Protein AF-A0A177JCV8-F1 (afdb_monomer_lite)

Radius of gyration: 38.26 Å; chains: 1; bounding box: 78×113×96 Å

Sequence (510 aa):
MDEVTRWENFTRLVKEGRTPEDISNTFGLTALQVKRTLALGNLMPRIRTLYKGGHIDVTTVRHLTLASKAQQRDWLKLLDDEDAYAPVGHRLKEWLFGGASIPTSVALFPLDAYTGGIVSDLFGEDSYFASSEQFWQAQRATVEMKADAYRDEGWQDVVILEPGEYFHTWEHERLPKKKGGRVYIAIDSRGGVTFHEGYVTTKEARKVEKGGAIERKARPELSAPLANYVTLHRYAAVSARLAEAPAIALRLMVAHAIAGSDLWDVEIQTRRGKSDAISESIENSLGEASIDIYRREALSLLDLGEDDASVSGGKYSSFSRDLGRLFLKLLTLDDKGVMTILSVVMAETLQAGTPMIELLGQYLEVDMTLWWEPDMALVDLLGDKEVVNAILAEVAGEDVAQANAKATGKVQRSIIEDCIEGKRGREKRVGWAPRWMTFPPSSYTGRGGVATVEQWDAAQALLEPEPEAEREEDAPQTDASLLEPVGQDDPDPAADESEGEEEEPGQLAA

Structure (mmCIF, N/CA/C/O backbone):
data_AF-A0A177JCV8-F1
#
_entry.id   AF-A0A177JCV8-F1
#
loop_
_atom_site.group_PDB
_atom_site.id
_atom_site.type_symbol
_atom_site.label_atom_id
_atom_site.label_alt_id
_atom_site.label_comp_id
_atom_site.label_asym_id
_atom_site.label_entity_id
_atom_site.label_seq_id
_atom_site.pdbx_PDB_ins_code
_atom_site.Cartn_x
_atom_site.Cartn_y
_atom_site.Cartn_z
_atom_site.occupancy
_atom_site.B_iso_or_equiv
_atom_site.auth_seq_id
_atom_site.auth_comp_id
_atom_site.auth_asym_id
_atom_site.auth_atom_id
_atom_site.pdbx_PDB_model_num
ATOM 1 N N . MET A 1 1 ? 37.839 41.995 19.660 1.00 57.81 1 MET A N 1
ATOM 2 C CA . MET A 1 1 ? 37.932 40.545 19.933 1.00 57.81 1 MET A CA 1
ATOM 3 C C . MET A 1 1 ? 36.860 39.870 19.099 1.00 57.81 1 MET A C 1
ATOM 5 O O . MET A 1 1 ? 35.726 40.329 19.172 1.00 57.81 1 MET A O 1
ATOM 9 N N . ASP A 1 2 ? 37.222 38.886 18.272 1.00 81.62 2 ASP A N 1
ATOM 10 C CA . ASP A 1 2 ? 36.241 38.142 17.469 1.00 81.62 2 ASP A CA 1
ATOM 11 C C . ASP A 1 2 ? 35.284 37.321 18.365 1.00 81.62 2 ASP A C 1
ATOM 13 O O . ASP A 1 2 ? 35.568 37.088 19.545 1.00 81.62 2 ASP A O 1
ATOM 17 N N . GLU A 1 3 ? 34.117 36.951 17.831 1.00 85.75 3 GLU A N 1
ATOM 18 C CA . GLU A 1 3 ? 33.029 36.325 18.597 1.00 85.75 3 GLU A CA 1
ATOM 19 C C . GLU A 1 3 ? 33.452 34.980 19.218 1.00 85.75 3 GLU A C 1
ATOM 21 O O . GLU A 1 3 ? 33.252 34.753 20.411 1.00 85.75 3 GLU A O 1
ATOM 26 N N . VAL A 1 4 ? 34.135 34.131 18.447 1.00 87.56 4 VAL A N 1
ATOM 27 C CA . VAL A 1 4 ? 34.607 32.808 18.888 1.00 87.56 4 VAL A CA 1
ATOM 28 C C . VAL A 1 4 ? 35.663 32.921 19.988 1.00 87.56 4 VAL A C 1
ATOM 30 O O . VAL A 1 4 ? 35.620 32.195 20.980 1.00 87.56 4 VAL A O 1
ATOM 33 N N . THR A 1 5 ? 36.565 33.895 19.880 1.00 89.06 5 THR A N 1
ATOM 34 C CA . THR A 1 5 ? 37.589 34.176 20.891 1.00 89.06 5 THR A CA 1
ATOM 35 C C . THR A 1 5 ? 36.948 34.596 22.214 1.00 89.06 5 THR A C 1
ATOM 37 O O . THR A 1 5 ? 37.459 34.260 23.283 1.00 89.06 5 THR A O 1
ATOM 40 N N . ARG A 1 6 ? 35.804 35.295 22.191 1.00 88.38 6 ARG A N 1
ATOM 41 C CA . ARG A 1 6 ? 35.050 35.605 23.417 1.00 88.38 6 ARG A CA 1
ATOM 42 C C . ARG A 1 6 ? 34.517 34.330 24.082 1.00 88.38 6 ARG A C 1
ATOM 44 O O . ARG A 1 6 ? 34.655 34.191 25.296 1.00 88.38 6 ARG A O 1
ATOM 51 N N . TRP A 1 7 ? 33.967 33.394 23.306 1.00 92.44 7 TRP A N 1
ATOM 52 C CA . TRP A 1 7 ? 33.449 32.116 23.818 1.00 92.44 7 TRP A CA 1
ATOM 53 C C . TRP A 1 7 ? 34.547 31.271 24.479 1.00 92.44 7 TRP A C 1
ATOM 55 O O . TRP A 1 7 ? 34.369 30.725 25.573 1.00 92.44 7 TRP A O 1
ATOM 65 N N . GLU A 1 8 ? 35.713 31.205 23.837 1.00 90.38 8 GLU A N 1
ATOM 66 C CA . GLU A 1 8 ? 36.875 30.466 24.337 1.00 90.38 8 GLU A CA 1
ATOM 67 C C . GLU A 1 8 ? 37.442 31.090 25.611 1.00 90.38 8 GLU A C 1
ATOM 69 O O . GLU A 1 8 ? 37.756 30.375 26.563 1.00 90.38 8 GLU A O 1
ATOM 74 N N . ASN A 1 9 ? 37.491 32.423 25.680 1.00 91.38 9 ASN A N 1
ATOM 75 C CA . ASN A 1 9 ? 37.920 33.120 26.888 1.00 91.38 9 ASN A CA 1
ATOM 76 C C . ASN A 1 9 ? 36.982 32.882 28.071 1.00 91.38 9 ASN A C 1
ATOM 78 O O . ASN A 1 9 ? 37.466 32.663 29.177 1.00 91.38 9 ASN A O 1
ATOM 82 N N . PHE A 1 10 ? 35.666 32.870 27.861 1.00 91.88 10 PHE A N 1
ATOM 83 C CA . PHE A 1 10 ? 34.717 32.604 28.946 1.00 91.88 10 PHE A CA 1
ATOM 84 C C . PHE A 1 10 ? 34.866 31.173 29.466 1.00 91.88 10 PHE A C 1
ATOM 86 O O . PHE A 1 10 ? 34.919 30.952 30.672 1.00 91.88 10 PHE A O 1
ATOM 93 N N . THR A 1 11 ? 35.034 30.210 28.558 1.00 90.38 11 THR A N 1
ATOM 94 C CA . THR A 1 11 ? 35.283 28.807 28.921 1.00 90.38 11 THR A CA 1
ATOM 95 C C . THR A 1 11 ? 36.603 28.649 29.685 1.00 90.38 11 THR A C 1
ATOM 97 O O . THR A 1 11 ? 36.673 27.892 30.653 1.00 90.38 11 THR A O 1
ATOM 100 N N . ARG A 1 12 ? 37.654 29.381 29.287 1.00 92.00 12 ARG A N 1
ATOM 101 C CA . ARG A 1 12 ? 38.947 29.407 29.987 1.00 92.00 12 ARG A CA 1
ATOM 102 C C . ARG A 1 12 ? 38.825 29.995 31.394 1.00 92.00 12 ARG A C 1
ATOM 104 O O . ARG A 1 12 ? 39.317 29.379 32.329 1.00 92.00 12 ARG A O 1
ATOM 111 N N . LEU A 1 13 ? 38.130 31.122 31.556 1.00 91.06 13 LEU A N 1
ATOM 112 C CA . LEU A 1 13 ? 37.917 31.752 32.865 1.00 91.06 13 LEU A CA 1
ATOM 113 C C . LEU A 1 13 ? 37.187 30.821 33.844 1.00 91.06 13 LEU A C 1
ATOM 115 O O . LEU A 1 13 ? 37.563 30.755 35.011 1.00 91.06 13 LEU A O 1
ATOM 119 N N . VAL A 1 14 ? 36.199 30.055 33.367 1.00 91.06 14 VAL A N 1
ATOM 120 C CA . VAL A 1 14 ? 35.527 29.035 34.192 1.00 91.06 14 VAL A CA 1
ATOM 121 C C . VAL A 1 14 ? 36.486 27.906 34.583 1.00 91.06 14 VAL A C 1
ATOM 123 O O . VAL A 1 14 ? 36.502 27.494 35.740 1.00 91.06 14 VAL A O 1
ATOM 126 N N . LYS A 1 15 ? 37.339 27.434 33.663 1.00 89.56 15 LYS A N 1
ATOM 127 C CA . LYS A 1 15 ? 38.376 26.427 33.975 1.00 89.56 15 LYS A CA 1
ATOM 128 C C . LYS A 1 15 ? 39.418 26.929 34.978 1.00 89.56 15 LYS A C 1
ATOM 130 O O . LYS A 1 15 ? 39.948 26.135 35.745 1.00 89.56 15 LYS A O 1
ATOM 135 N N . GLU A 1 16 ? 39.693 28.230 34.981 1.00 91.19 16 GLU A N 1
ATOM 136 C CA . GLU A 1 16 ? 40.561 28.913 35.950 1.00 91.19 16 GLU A CA 1
ATOM 137 C C . GLU A 1 16 ? 39.863 29.171 37.305 1.00 91.19 16 GLU A C 1
ATOM 139 O O . GLU A 1 16 ? 40.457 29.769 38.199 1.00 91.19 16 GLU A O 1
ATOM 144 N N . GLY A 1 17 ? 38.617 28.710 37.480 1.00 88.69 17 GLY A N 1
ATOM 145 C CA . GLY A 1 17 ? 37.883 28.744 38.747 1.00 88.69 17 GLY A CA 1
ATOM 146 C C . GLY A 1 17 ? 36.951 29.943 38.934 1.00 88.69 17 GLY A C 1
ATOM 147 O O . GLY A 1 17 ? 36.423 30.123 40.029 1.00 88.69 17 GLY A O 1
ATOM 148 N N . ARG A 1 18 ? 36.728 30.776 37.906 1.00 90.62 18 ARG A N 1
ATOM 149 C CA . ARG A 1 18 ? 35.735 31.864 37.969 1.00 90.62 18 ARG A CA 1
ATOM 150 C C . ARG A 1 18 ? 34.318 31.317 37.856 1.00 90.62 18 ARG A C 1
ATOM 152 O O . ARG A 1 18 ? 34.045 30.454 37.022 1.00 90.62 18 ARG A O 1
ATOM 159 N N . THR A 1 19 ? 33.401 31.871 38.642 1.00 89.62 19 THR A N 1
ATOM 160 C CA . THR A 1 19 ? 31.980 31.531 38.528 1.00 89.62 19 THR A CA 1
ATOM 161 C C . THR A 1 19 ? 31.335 32.261 37.338 1.00 89.62 19 THR A C 1
ATOM 163 O O . THR A 1 19 ? 31.809 33.332 36.935 1.00 89.62 19 THR A O 1
ATOM 166 N N . PRO A 1 20 ? 30.260 31.722 36.731 1.00 87.69 20 PRO A N 1
ATOM 167 C CA . PRO A 1 20 ? 29.472 32.451 35.736 1.00 87.69 20 PRO A CA 1
ATOM 168 C C . PRO A 1 20 ? 28.996 33.823 36.235 1.00 87.69 20 PRO A C 1
ATOM 170 O O . PRO A 1 20 ? 28.954 34.771 35.453 1.00 87.69 20 PRO A O 1
ATOM 173 N N . GLU A 1 21 ? 28.699 33.948 37.528 1.00 87.94 21 GLU A N 1
ATOM 174 C CA . GLU A 1 21 ? 28.323 35.191 38.201 1.00 87.94 21 GLU A CA 1
ATOM 175 C C . GLU A 1 21 ? 29.477 36.206 38.203 1.00 87.94 21 GLU A C 1
ATOM 177 O O . GLU A 1 21 ? 29.276 37.369 37.844 1.00 87.94 21 GLU A O 1
ATOM 182 N N . ASP A 1 22 ? 30.704 35.770 38.510 1.00 88.56 22 ASP A N 1
ATOM 183 C CA . ASP A 1 22 ? 31.902 36.621 38.443 1.00 88.56 22 ASP A CA 1
ATOM 184 C C . ASP A 1 22 ? 32.137 37.142 37.022 1.00 88.56 22 ASP A C 1
ATOM 186 O O . ASP A 1 22 ? 32.467 38.314 36.824 1.00 88.56 22 ASP A O 1
ATOM 190 N N . ILE A 1 23 ? 31.943 36.283 36.017 1.00 90.00 23 ILE A N 1
ATOM 191 C CA . ILE A 1 23 ? 32.059 36.646 34.598 1.00 90.00 23 ILE A CA 1
ATOM 192 C C . ILE A 1 23 ? 30.958 37.648 34.223 1.00 90.00 23 ILE A C 1
ATOM 194 O O . ILE A 1 23 ? 31.240 38.656 33.575 1.00 90.00 23 ILE A O 1
ATOM 198 N N . SER A 1 24 ? 29.721 37.425 34.671 1.00 90.81 24 SER A N 1
ATOM 199 C CA . SER A 1 24 ? 28.593 38.344 34.476 1.00 90.81 24 SER A CA 1
ATOM 200 C C . SER A 1 24 ? 28.930 39.751 34.982 1.00 90.81 24 SER A C 1
ATOM 202 O O . SER A 1 24 ? 28.816 40.721 34.231 1.00 90.81 24 SER A O 1
ATOM 204 N N . ASN A 1 25 ? 29.423 39.841 36.223 1.00 90.06 25 ASN A N 1
ATOM 205 C CA . ASN A 1 25 ? 29.775 41.094 36.891 1.00 90.06 25 ASN A CA 1
ATOM 206 C C . ASN A 1 25 ? 30.986 41.783 36.247 1.00 90.06 25 ASN A C 1
ATOM 208 O O . ASN A 1 25 ? 30.993 43.000 36.085 1.00 90.06 25 ASN A O 1
ATOM 212 N N . THR A 1 26 ? 31.994 41.008 35.838 1.00 89.50 26 THR A N 1
ATOM 213 C CA . THR A 1 26 ? 33.231 41.534 35.237 1.00 89.50 26 THR A CA 1
ATOM 214 C C . THR A 1 26 ? 32.994 42.117 33.842 1.00 89.50 26 THR A C 1
ATOM 216 O O . THR A 1 26 ? 33.599 43.125 33.484 1.00 89.50 26 THR A O 1
ATOM 219 N N . PHE A 1 27 ? 32.124 41.493 33.042 1.00 88.12 27 PHE A N 1
ATOM 220 C CA . PHE A 1 27 ? 31.880 41.884 31.648 1.00 88.12 27 PHE A CA 1
ATOM 221 C C . PHE A 1 27 ? 30.574 42.670 31.437 1.00 88.12 27 PHE A C 1
ATOM 223 O O . PHE A 1 27 ? 30.273 43.026 30.298 1.00 88.12 27 PHE A O 1
ATOM 230 N N . GLY A 1 28 ? 29.797 42.942 32.495 1.00 88.25 28 GLY A N 1
ATOM 231 C CA . GLY A 1 28 ? 28.521 43.665 32.405 1.00 88.25 28 GLY A CA 1
ATOM 232 C C . GLY A 1 28 ? 27.453 42.927 31.588 1.00 88.25 28 GLY A C 1
ATOM 233 O O . GLY A 1 28 ? 26.660 43.558 30.892 1.00 88.25 28 GLY A O 1
ATOM 234 N N . LEU A 1 29 ? 27.463 41.592 31.619 1.00 90.75 29 LEU A N 1
ATOM 235 C CA . LEU A 1 29 ? 26.532 40.737 30.876 1.00 90.75 29 LEU A CA 1
ATOM 236 C C . LEU A 1 29 ? 25.445 40.183 31.794 1.00 90.75 29 LEU A C 1
ATOM 238 O O . LEU A 1 29 ? 25.619 40.117 33.007 1.00 90.75 29 LEU A O 1
ATOM 242 N N . THR A 1 30 ? 24.337 39.733 31.211 1.00 90.38 30 THR A N 1
ATOM 243 C CA . THR A 1 30 ? 23.320 38.951 31.930 1.00 90.38 30 THR A CA 1
ATOM 244 C C . THR A 1 30 ? 23.761 37.495 32.103 1.00 90.38 30 THR A C 1
ATOM 246 O O . THR A 1 30 ? 24.471 36.946 31.255 1.00 90.38 30 THR A O 1
ATOM 249 N N . ALA A 1 31 ? 23.258 36.820 33.140 1.00 86.19 31 ALA A N 1
ATOM 250 C CA . ALA A 1 31 ? 23.526 35.399 33.374 1.00 86.19 31 ALA A CA 1
ATOM 251 C C . ALA A 1 31 ? 23.164 34.518 32.158 1.00 86.19 31 ALA A C 1
ATOM 253 O O . ALA A 1 31 ? 23.898 33.592 31.816 1.00 86.19 31 ALA A O 1
ATOM 254 N N . LEU A 1 32 ? 22.078 34.842 31.440 1.00 86.00 32 LEU A N 1
ATOM 255 C CA . LEU A 1 32 ? 21.678 34.134 30.219 1.00 86.00 32 LEU A CA 1
ATOM 256 C C . LEU A 1 32 ? 22.681 34.335 29.074 1.00 86.00 32 LEU A C 1
ATOM 258 O O . LEU A 1 32 ? 23.009 33.380 28.372 1.00 86.00 32 LEU A O 1
ATOM 262 N N . GLN A 1 33 ? 23.206 35.551 28.892 1.00 88.19 33 GLN A N 1
ATOM 263 C CA . GLN A 1 33 ? 24.250 35.816 27.897 1.00 88.19 33 GLN A CA 1
ATOM 264 C C . GLN A 1 33 ? 25.543 35.061 28.224 1.00 88.19 33 GLN A C 1
ATOM 266 O O . GLN A 1 33 ? 26.157 34.500 27.315 1.00 88.19 33 GLN A O 1
ATOM 271 N N . VAL A 1 34 ? 25.926 34.982 29.503 1.00 90.50 34 VAL A N 1
ATOM 272 C CA . VAL A 1 34 ? 27.073 34.173 29.946 1.00 90.50 34 VAL A CA 1
ATOM 273 C C . VAL A 1 34 ? 26.814 32.688 29.679 1.00 90.50 34 VAL A C 1
ATOM 275 O O . VAL A 1 34 ? 27.649 32.033 29.059 1.00 90.50 34 VAL A O 1
ATOM 278 N N . LYS A 1 35 ? 25.635 32.163 30.033 1.00 89.00 35 LYS A N 1
ATOM 279 C CA . LYS A 1 35 ? 25.258 30.754 29.822 1.00 89.00 35 LYS A CA 1
ATOM 280 C C . LYS A 1 35 ? 25.236 30.362 28.339 1.00 89.00 35 LYS A C 1
ATOM 282 O O . LYS A 1 35 ? 25.786 29.325 27.981 1.00 89.00 35 LYS A O 1
ATOM 287 N N . ARG A 1 36 ? 24.682 31.211 27.465 1.00 92.56 36 ARG A N 1
ATOM 288 C CA . ARG A 1 36 ? 24.712 31.033 25.997 1.00 92.56 36 ARG A CA 1
ATOM 289 C C . ARG A 1 36 ? 26.139 31.039 25.454 1.00 92.56 36 ARG A C 1
ATOM 291 O O . ARG A 1 36 ? 26.503 30.182 24.654 1.00 92.56 36 ARG A O 1
ATOM 298 N N . THR A 1 37 ? 26.958 31.976 25.927 1.00 91.38 37 THR A N 1
ATOM 299 C CA . THR A 1 37 ? 28.366 32.095 25.528 1.00 91.38 37 THR A CA 1
ATOM 300 C C . THR A 1 37 ? 29.180 30.871 25.957 1.00 91.38 37 THR A C 1
ATOM 302 O O . THR A 1 37 ? 29.990 30.368 25.182 1.00 91.38 37 THR A O 1
ATOM 305 N N . LEU A 1 38 ? 28.933 30.348 27.161 1.00 91.81 38 LEU A N 1
ATOM 306 C CA . LEU A 1 38 ? 29.553 29.117 27.653 1.00 91.81 38 LEU A CA 1
ATOM 307 C C . LEU A 1 38 ? 29.064 27.881 26.894 1.00 91.81 38 LEU A C 1
ATOM 309 O O . LEU A 1 38 ? 29.873 27.010 26.599 1.00 91.81 38 LEU A O 1
ATOM 313 N N . ALA A 1 39 ? 27.780 27.798 26.532 1.00 91.00 39 ALA A N 1
ATOM 314 C CA . ALA A 1 39 ? 27.254 26.694 25.725 1.00 91.00 39 ALA A CA 1
ATOM 315 C C . ALA A 1 39 ? 27.948 26.613 24.352 1.00 91.00 39 ALA A C 1
ATOM 317 O O . ALA A 1 39 ? 28.391 25.538 23.952 1.00 91.00 39 ALA A O 1
ATOM 318 N N . LEU A 1 40 ? 28.132 27.758 23.683 1.00 94.88 40 LEU A N 1
ATOM 319 C CA . LEU A 1 40 ? 28.877 27.857 22.420 1.00 94.88 40 LEU A CA 1
ATOM 320 C C . LEU A 1 40 ? 30.374 27.576 22.612 1.00 94.88 40 LEU A C 1
ATOM 322 O O . LEU A 1 40 ? 30.988 26.867 21.815 1.00 94.88 40 LEU A O 1
ATOM 326 N N . GLY A 1 41 ? 30.967 28.076 23.698 1.00 92.25 41 GLY A N 1
ATOM 327 C CA . GLY A 1 41 ? 32.363 27.812 24.054 1.00 92.25 41 GLY A CA 1
ATOM 328 C C . GLY A 1 41 ? 32.638 26.339 24.368 1.00 92.25 41 GLY A C 1
ATOM 329 O O . GLY A 1 41 ? 33.693 25.815 24.010 1.00 92.25 41 GLY A O 1
ATOM 330 N N . ASN A 1 42 ? 31.659 25.641 24.941 1.00 93.12 42 ASN A N 1
ATOM 331 C CA . ASN A 1 42 ? 31.736 24.223 25.265 1.00 93.12 42 ASN A CA 1
ATOM 332 C C . ASN A 1 42 ? 31.553 23.304 24.057 1.00 93.12 42 ASN A C 1
ATOM 334 O O . ASN A 1 42 ? 31.780 22.106 24.215 1.00 93.12 42 ASN A O 1
ATOM 338 N N . LEU A 1 43 ? 31.173 23.793 22.870 1.00 95.50 43 LEU A N 1
ATOM 339 C CA . LEU A 1 43 ? 31.126 22.982 21.644 1.00 95.50 43 LEU A CA 1
ATOM 340 C C . LEU A 1 43 ? 32.493 22.355 21.332 1.00 95.50 43 LEU A C 1
ATOM 342 O O . LEU A 1 43 ? 33.529 22.816 21.812 1.00 95.50 43 LEU A O 1
ATOM 346 N N . MET A 1 44 ? 32.521 21.275 20.548 1.00 94.75 44 MET A N 1
ATOM 347 C CA . MET A 1 44 ? 33.799 20.684 20.127 1.00 94.75 44 MET A CA 1
ATOM 348 C C . MET A 1 44 ? 34.654 21.724 19.373 1.00 94.75 44 MET A C 1
ATOM 350 O O . MET A 1 44 ? 34.096 22.495 18.590 1.00 94.75 44 MET A O 1
ATOM 354 N N . PRO A 1 45 ? 35.992 21.758 19.562 1.00 94.56 45 PRO A N 1
ATOM 355 C CA . PRO A 1 45 ? 36.851 22.767 18.932 1.00 94.56 45 PRO A CA 1
ATOM 356 C C . PRO A 1 45 ? 36.655 22.875 17.416 1.00 94.56 45 PRO A C 1
ATOM 358 O O . PRO A 1 45 ? 36.537 23.979 16.895 1.00 94.56 45 PRO A O 1
ATOM 361 N N . ARG A 1 46 ? 36.505 21.730 16.732 1.00 95.06 46 ARG A N 1
ATOM 362 C CA . ARG A 1 46 ? 36.238 21.656 15.289 1.00 95.06 46 ARG A CA 1
ATOM 363 C C . ARG A 1 46 ? 34.976 22.423 14.881 1.00 95.06 46 ARG A C 1
ATOM 365 O O . ARG A 1 46 ? 35.026 23.178 13.920 1.00 95.06 46 ARG A O 1
ATOM 372 N N . ILE A 1 47 ? 33.886 22.305 15.643 1.00 95.19 47 ILE A N 1
ATOM 373 C CA . ILE A 1 47 ? 32.621 23.020 15.390 1.00 95.19 47 ILE A CA 1
ATOM 374 C C . ILE A 1 47 ? 32.827 24.537 15.506 1.00 95.19 47 ILE A C 1
ATOM 376 O O . ILE A 1 47 ? 32.353 25.296 14.663 1.00 95.19 47 ILE A O 1
ATOM 380 N N . ARG A 1 48 ? 33.591 24.996 16.508 1.00 95.38 48 ARG A N 1
ATOM 381 C CA . ARG A 1 48 ? 33.908 26.427 16.655 1.00 95.38 48 ARG A CA 1
ATOM 382 C C . ARG A 1 48 ? 34.771 26.945 15.504 1.00 95.38 48 ARG A C 1
ATOM 384 O O . ARG A 1 48 ? 34.536 28.053 15.030 1.00 95.38 48 ARG A O 1
ATOM 391 N N . THR A 1 49 ? 35.738 26.154 15.034 1.00 95.00 49 THR A N 1
ATOM 392 C CA . THR A 1 49 ? 36.561 26.492 13.861 1.00 95.00 49 THR A CA 1
ATOM 393 C C . THR A 1 49 ? 35.724 26.573 12.586 1.00 95.00 49 THR A C 1
ATOM 395 O O . THR A 1 49 ? 35.895 27.521 11.825 1.00 95.00 49 THR A O 1
ATOM 398 N N . LEU A 1 50 ? 34.792 25.636 12.380 1.00 93.94 50 LEU A N 1
ATOM 399 C CA . LEU A 1 50 ? 33.871 25.648 11.240 1.00 93.94 50 LEU A CA 1
ATOM 400 C C . LEU A 1 50 ? 33.025 26.926 11.220 1.00 93.94 50 LEU A C 1
ATOM 402 O O . LEU A 1 50 ? 32.942 27.582 10.185 1.00 93.94 50 LEU A O 1
ATOM 406 N N . TYR A 1 51 ? 32.475 27.334 12.368 1.00 93.44 51 TYR A N 1
ATOM 407 C CA . TYR A 1 51 ? 31.741 28.598 12.472 1.00 93.44 51 TYR A CA 1
ATOM 408 C C . TYR A 1 51 ? 32.652 29.810 12.231 1.00 93.44 51 TYR A C 1
ATOM 410 O O . TYR A 1 51 ? 32.306 30.698 11.457 1.00 93.44 51 TYR A O 1
ATOM 418 N N . LYS A 1 52 ? 33.856 29.831 12.826 1.00 93.62 52 LYS A N 1
ATOM 419 C CA . LYS A 1 52 ? 34.833 30.918 12.628 1.00 93.62 52 LYS A CA 1
ATOM 420 C C . LYS A 1 52 ? 35.213 31.104 11.155 1.00 93.62 52 LYS A C 1
ATOM 422 O O . LYS A 1 52 ? 35.417 32.234 10.725 1.00 93.62 52 LYS A O 1
ATOM 427 N N . GLY A 1 53 ? 35.326 30.003 10.412 1.00 91.81 53 GLY A N 1
ATOM 428 C CA . GLY A 1 53 ? 35.615 29.990 8.977 1.00 91.81 53 GLY A CA 1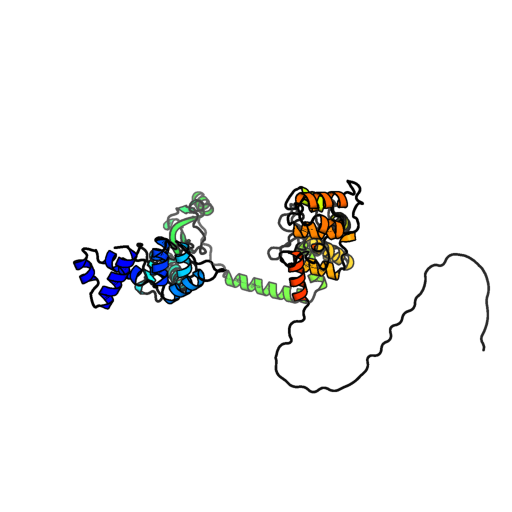
ATOM 429 C C . GLY A 1 53 ? 34.404 30.258 8.078 1.00 91.81 53 GLY A C 1
ATOM 430 O O . GLY A 1 53 ? 34.572 30.330 6.868 1.00 91.81 53 GLY A O 1
ATOM 431 N N . GLY A 1 54 ? 33.199 30.404 8.641 1.00 90.75 54 GLY A N 1
ATOM 432 C CA . GLY A 1 54 ? 31.966 30.623 7.881 1.00 90.75 54 GLY A CA 1
ATOM 433 C C . GLY A 1 54 ? 31.384 29.368 7.218 1.00 90.75 54 GLY A C 1
ATOM 434 O O . GLY A 1 54 ? 30.503 29.492 6.376 1.00 90.75 54 GLY A O 1
ATOM 435 N N . HIS A 1 55 ? 31.845 28.167 7.587 1.00 90.88 55 HIS A N 1
ATOM 436 C CA . HIS A 1 55 ? 31.358 26.899 7.023 1.00 90.88 55 HIS A CA 1
ATOM 437 C C . HIS A 1 55 ? 29.997 26.465 7.579 1.00 90.88 55 HIS A C 1
ATOM 439 O O . HIS A 1 55 ? 29.304 25.672 6.950 1.00 90.88 55 HIS A O 1
ATOM 445 N N . ILE A 1 56 ? 29.613 26.967 8.754 1.00 92.62 56 ILE A N 1
ATOM 446 C CA . ILE A 1 56 ? 28.287 26.750 9.339 1.00 92.62 56 ILE A CA 1
ATOM 447 C C . ILE A 1 56 ? 27.686 28.075 9.781 1.00 92.62 56 ILE A C 1
ATOM 449 O O . ILE A 1 56 ? 28.393 28.978 10.231 1.00 92.62 56 ILE A O 1
ATOM 453 N N . ASP A 1 57 ? 26.367 28.172 9.663 1.00 91.50 57 ASP A N 1
ATOM 454 C CA . ASP A 1 57 ? 25.622 29.363 10.034 1.00 91.50 57 ASP A CA 1
ATOM 455 C C . ASP A 1 57 ? 25.344 29.433 11.547 1.00 91.50 57 ASP A C 1
ATOM 457 O O . ASP A 1 57 ? 25.565 28.496 12.326 1.00 91.50 57 ASP A O 1
ATOM 461 N N . VAL A 1 58 ? 24.818 30.583 11.971 1.00 91.56 58 VAL A N 1
ATOM 462 C CA . VAL A 1 58 ? 24.472 30.845 13.372 1.00 91.56 58 VAL A CA 1
ATOM 463 C C . VAL A 1 58 ? 23.366 29.915 13.893 1.00 91.56 58 VAL A C 1
ATOM 465 O O . VAL A 1 58 ? 23.335 29.599 15.081 1.00 91.56 58 VAL A O 1
ATOM 468 N N . THR A 1 59 ? 22.462 29.447 13.029 1.00 91.25 59 THR A N 1
ATOM 469 C CA . THR A 1 59 ? 21.365 28.545 13.410 1.00 91.25 59 THR A CA 1
ATOM 470 C C . THR A 1 59 ? 21.903 27.165 13.770 1.00 91.25 59 THR A C 1
ATOM 472 O O . THR A 1 59 ? 21.574 26.610 14.818 1.00 91.25 59 THR A O 1
ATOM 475 N N . THR A 1 60 ? 22.794 26.636 12.935 1.00 92.31 60 THR A N 1
ATOM 476 C CA . THR A 1 60 ? 23.393 25.310 13.103 1.00 92.31 60 THR A CA 1
ATOM 477 C C . THR A 1 60 ? 24.264 25.249 14.350 1.00 92.31 60 THR A C 1
ATOM 479 O O . THR A 1 60 ? 24.102 24.344 15.168 1.00 92.31 60 THR A O 1
ATOM 482 N N . VAL A 1 61 ? 25.135 26.245 14.565 1.00 93.94 61 VAL A N 1
ATOM 483 C CA . VAL A 1 61 ? 25.998 26.267 15.758 1.00 93.94 61 VAL A CA 1
ATOM 484 C C . VAL A 1 61 ? 25.182 26.363 17.055 1.00 93.94 61 VAL A C 1
ATOM 486 O O . VAL A 1 61 ? 25.567 25.772 18.062 1.00 93.94 61 VAL A O 1
ATOM 489 N N . ARG A 1 62 ? 24.020 27.037 17.031 1.00 93.62 62 ARG A N 1
ATOM 490 C CA . ARG A 1 62 ? 23.085 27.091 18.166 1.00 93.62 62 ARG A CA 1
ATOM 491 C C . ARG A 1 62 ? 22.395 25.752 18.404 1.00 93.62 62 ARG A C 1
ATOM 493 O O . ARG A 1 62 ? 22.402 25.284 19.537 1.00 93.62 62 ARG A O 1
ATOM 500 N N . HIS A 1 63 ? 21.859 25.094 17.378 1.00 92.38 63 HIS A N 1
ATOM 501 C CA . HIS A 1 63 ? 21.223 23.780 17.543 1.00 92.38 63 HIS A CA 1
ATOM 502 C C . HIS A 1 63 ? 22.203 22.698 18.016 1.00 92.38 63 HIS A C 1
ATOM 504 O O . HIS A 1 63 ? 21.836 21.865 18.839 1.00 92.38 63 HIS A O 1
ATOM 510 N N . LEU A 1 64 ? 23.475 22.757 17.609 1.00 93.06 64 LEU A N 1
ATOM 511 C CA . LEU A 1 64 ? 24.511 21.847 18.116 1.00 93.06 64 LEU A CA 1
ATOM 512 C C . LEU A 1 64 ? 24.766 21.988 19.626 1.00 93.06 64 LEU A C 1
ATOM 514 O O . LEU A 1 64 ? 25.371 21.098 20.225 1.00 93.06 64 LEU A O 1
ATOM 518 N N . THR A 1 65 ? 24.282 23.057 20.271 1.00 93.31 65 THR A N 1
ATOM 519 C CA . THR A 1 65 ? 24.317 23.171 21.739 1.00 93.31 65 THR A CA 1
ATOM 520 C C . THR A 1 65 ? 23.281 22.290 22.447 1.00 93.31 65 THR A C 1
ATOM 522 O O . THR A 1 65 ? 23.480 21.985 23.620 1.00 93.31 65 THR A O 1
ATOM 525 N N . LEU A 1 66 ? 22.230 21.838 21.746 1.00 89.00 66 LEU A N 1
ATOM 526 C CA . LEU A 1 66 ? 21.235 20.873 22.245 1.00 89.00 66 LEU A CA 1
ATOM 527 C C . LEU A 1 66 ? 21.759 19.432 22.214 1.00 89.00 66 LEU A C 1
ATOM 529 O O . LEU A 1 66 ? 21.272 18.568 22.938 1.00 89.00 66 LEU A O 1
ATOM 533 N N . ALA A 1 67 ? 22.741 19.172 21.352 1.00 88.50 67 ALA A N 1
ATOM 534 C CA . ALA A 1 67 ? 23.295 17.852 21.130 1.00 88.50 67 ALA A CA 1
ATOM 535 C C . ALA A 1 67 ? 24.241 17.440 22.266 1.00 88.50 67 ALA A C 1
ATOM 537 O O . ALA A 1 67 ? 25.129 18.199 22.675 1.00 88.50 67 ALA A O 1
ATOM 538 N N . SER A 1 68 ? 24.122 16.188 22.708 1.00 88.06 68 SER A N 1
ATOM 539 C CA . SER A 1 68 ? 25.127 15.551 23.561 1.00 88.06 68 SER A CA 1
ATOM 540 C C . SER A 1 68 ? 26.491 15.473 22.859 1.00 88.06 68 SER A C 1
ATOM 542 O O . SER A 1 68 ? 26.607 15.607 21.641 1.00 88.06 68 SER A O 1
ATOM 544 N N . LYS A 1 69 ? 27.566 15.203 23.610 1.00 90.50 69 LYS A N 1
ATOM 545 C CA . LYS A 1 69 ? 28.906 15.035 23.017 1.00 90.50 69 LYS A CA 1
ATOM 546 C C . LYS A 1 69 ? 29.010 13.860 22.051 1.00 90.50 69 LYS A C 1
ATOM 548 O O . LYS A 1 69 ? 29.759 13.955 21.082 1.00 90.50 69 LYS A O 1
ATOM 553 N N . ALA A 1 70 ? 28.251 12.793 22.293 1.00 88.25 70 ALA A N 1
ATOM 554 C CA . ALA A 1 70 ? 28.138 11.688 21.352 1.00 88.25 70 ALA A CA 1
ATOM 555 C C . ALA A 1 70 ? 27.507 12.174 20.040 1.00 88.25 70 ALA A C 1
ATOM 557 O O . ALA A 1 70 ? 28.150 12.075 19.002 1.00 88.25 70 ALA A O 1
ATOM 558 N N . GLN A 1 71 ? 26.356 12.846 20.121 1.00 89.50 71 GLN A N 1
ATOM 559 C CA . GLN A 1 71 ? 25.657 13.393 18.956 1.00 89.50 71 GLN A CA 1
ATOM 560 C C . GLN A 1 71 ? 26.469 14.459 18.201 1.00 89.50 71 GLN A C 1
ATOM 562 O O . GLN A 1 71 ? 26.438 14.472 16.980 1.00 89.50 71 GLN A O 1
ATOM 567 N N . GLN A 1 72 ? 27.242 15.323 18.876 1.00 95.00 72 GLN A N 1
ATOM 568 C CA . GLN A 1 72 ? 28.144 16.284 18.207 1.00 95.00 72 GLN A CA 1
ATOM 569 C C . GLN A 1 72 ? 29.236 15.575 17.395 1.00 95.00 72 GLN A C 1
ATOM 571 O O . GLN A 1 72 ? 29.590 16.023 16.309 1.00 95.00 72 GLN A O 1
ATOM 576 N N . ARG A 1 73 ? 29.779 14.473 17.923 1.00 95.00 73 ARG A N 1
ATOM 577 C CA . ARG A 1 73 ? 30.774 13.656 17.224 1.00 95.00 73 ARG A CA 1
ATOM 578 C C . ARG A 1 73 ? 30.144 12.892 16.067 1.00 95.00 73 ARG A C 1
ATOM 580 O O . ARG A 1 73 ? 30.758 12.821 15.015 1.00 95.00 73 ARG A O 1
ATOM 587 N N . ASP A 1 74 ? 28.948 12.349 16.253 1.00 91.38 74 ASP A N 1
ATOM 588 C CA . ASP A 1 74 ? 28.234 11.652 15.184 1.00 91.38 74 ASP A CA 1
ATOM 589 C C . ASP A 1 74 ? 27.828 12.631 14.074 1.00 91.38 74 ASP A C 1
ATOM 591 O O . ASP A 1 74 ? 28.010 12.326 12.904 1.00 91.38 74 ASP A O 1
ATOM 595 N N . TRP A 1 75 ? 27.444 13.861 14.420 1.00 95.00 75 TRP A N 1
ATOM 596 C CA . TRP A 1 75 ? 27.229 14.933 13.449 1.00 95.00 75 TRP A CA 1
ATOM 597 C C . TRP A 1 75 ? 28.511 15.347 12.708 1.00 95.00 75 TRP A C 1
ATOM 599 O O . TRP A 1 75 ? 28.465 15.578 11.507 1.00 95.00 75 TRP A O 1
ATOM 609 N N . LEU A 1 76 ? 29.667 15.413 13.383 1.00 95.62 76 LEU A N 1
ATOM 610 C CA . LEU A 1 76 ? 30.949 15.670 12.709 1.00 95.62 76 LEU A CA 1
ATOM 611 C C . LEU A 1 76 ? 31.347 14.527 11.768 1.00 95.62 76 LEU A C 1
ATOM 613 O O . LEU A 1 76 ? 31.839 14.811 10.687 1.00 95.62 76 LEU A O 1
ATOM 617 N N . LYS A 1 77 ? 31.090 13.263 12.137 1.00 94.06 77 LYS A N 1
ATOM 618 C CA . LYS A 1 77 ? 31.290 12.130 11.217 1.00 94.06 77 LYS A CA 1
ATOM 619 C C . LYS A 1 77 ? 30.423 12.280 9.972 1.00 94.06 77 LYS A C 1
ATOM 621 O O . LYS A 1 77 ? 30.935 12.105 8.883 1.00 94.06 77 LYS A O 1
ATOM 626 N N . LEU A 1 78 ? 29.153 12.663 10.142 1.00 89.50 78 LEU A N 1
ATOM 627 C CA . LEU A 1 78 ? 28.257 12.947 9.016 1.00 89.50 78 LEU A CA 1
ATOM 628 C C . LEU A 1 78 ? 28.738 14.122 8.153 1.00 89.50 78 LEU A C 1
ATOM 630 O O . LEU A 1 78 ? 28.338 14.218 7.004 1.00 89.50 78 LEU A O 1
ATOM 634 N N . LEU A 1 79 ? 29.526 15.047 8.708 1.00 90.75 79 LEU A N 1
ATOM 635 C CA . LEU A 1 79 ? 30.073 16.188 7.969 1.00 90.75 79 LEU A CA 1
ATOM 636 C C . LEU A 1 79 ? 31.367 15.838 7.220 1.00 90.75 79 LEU A C 1
ATOM 638 O O . LEU A 1 79 ? 31.656 16.454 6.200 1.00 90.75 79 LEU A O 1
ATOM 642 N N . ASP A 1 80 ? 32.159 14.911 7.760 1.00 89.75 80 ASP A N 1
ATOM 643 C CA . ASP A 1 80 ? 33.419 14.445 7.169 1.00 89.75 80 ASP A CA 1
ATOM 644 C C . ASP A 1 80 ? 33.201 13.312 6.140 1.00 89.75 80 ASP A C 1
ATOM 646 O O . ASP A 1 80 ? 34.122 12.976 5.398 1.00 89.75 80 ASP A O 1
ATOM 650 N N . ASP A 1 81 ? 32.009 12.717 6.116 1.00 89.06 81 ASP A N 1
ATOM 651 C CA . ASP A 1 81 ? 31.590 11.682 5.172 1.00 89.06 81 ASP A CA 1
ATOM 652 C C . ASP A 1 81 ? 31.063 12.329 3.879 1.00 89.06 81 ASP A C 1
ATOM 654 O O . ASP A 1 81 ? 30.106 13.104 3.909 1.00 89.06 81 ASP A O 1
ATOM 658 N N . GLU A 1 82 ? 31.716 12.035 2.751 1.00 81.06 82 GLU A N 1
ATOM 659 C CA . GLU A 1 82 ? 31.383 12.604 1.437 1.00 81.06 82 GLU A CA 1
ATOM 660 C C . GLU A 1 82 ? 30.024 12.113 0.903 1.00 81.06 82 GLU A C 1
ATOM 662 O O . GLU A 1 82 ? 29.396 12.821 0.112 1.00 81.06 82 GLU A O 1
ATOM 667 N N . ASP A 1 83 ? 29.544 10.958 1.377 1.00 82.56 83 ASP A N 1
ATOM 668 C CA . ASP A 1 83 ? 28.286 10.330 0.956 1.00 82.56 83 ASP A CA 1
ATOM 669 C C . ASP A 1 83 ? 27.121 10.633 1.914 1.00 82.56 83 ASP A C 1
ATOM 671 O O . ASP A 1 83 ? 25.951 10.381 1.601 1.00 82.56 83 ASP A O 1
ATOM 675 N N . ALA A 1 84 ? 27.412 11.198 3.090 1.00 82.06 84 ALA A N 1
ATOM 676 C CA . ALA A 1 84 ? 26.406 11.540 4.082 1.00 82.06 84 ALA A CA 1
ATOM 677 C C . ALA A 1 84 ? 26.004 13.018 4.028 1.00 82.06 84 ALA A C 1
ATOM 679 O O . ALA A 1 84 ? 26.791 13.931 3.790 1.00 82.06 84 ALA A O 1
ATOM 680 N N . TYR A 1 85 ? 24.735 13.280 4.339 1.00 83.81 85 TYR A N 1
ATOM 681 C CA . TYR A 1 85 ? 24.249 14.640 4.534 1.00 83.81 85 TYR A CA 1
ATOM 682 C C . TYR A 1 85 ? 24.202 14.980 6.024 1.00 83.81 85 TYR A C 1
ATOM 684 O O . TYR A 1 85 ? 23.295 14.551 6.742 1.00 83.81 85 TYR A O 1
ATOM 692 N N . ALA A 1 86 ? 25.138 15.808 6.490 1.00 89.56 86 ALA A N 1
ATOM 693 C CA . ALA A 1 86 ? 25.053 16.401 7.820 1.00 89.56 86 ALA A CA 1
ATOM 694 C C . ALA A 1 86 ? 23.867 17.384 7.889 1.00 89.56 86 ALA A C 1
ATOM 696 O O . ALA A 1 86 ? 23.880 18.420 7.212 1.00 89.56 86 ALA A O 1
ATOM 697 N N . PRO A 1 87 ? 22.838 17.125 8.718 1.00 89.19 87 PRO A N 1
ATOM 698 C CA . PRO A 1 87 ? 21.708 18.032 8.810 1.00 89.19 87 PRO A CA 1
ATOM 699 C C . PRO A 1 87 ? 22.146 19.370 9.422 1.00 89.19 87 PRO A C 1
ATOM 701 O O . PRO A 1 87 ? 22.797 19.414 10.467 1.00 89.19 87 PRO A O 1
ATOM 704 N N . VAL A 1 88 ? 21.761 20.473 8.778 1.00 89.81 88 VAL A N 1
ATOM 705 C CA . VAL A 1 88 ? 22.008 21.857 9.223 1.00 89.81 88 VAL A CA 1
ATOM 706 C C . VAL A 1 88 ? 20.687 22.590 9.463 1.00 89.81 88 VAL A C 1
ATOM 708 O O . VAL A 1 88 ? 19.615 22.129 9.056 1.00 89.81 88 VAL A O 1
ATOM 711 N N . GLY A 1 89 ? 20.733 23.735 10.146 1.00 86.75 89 GLY A N 1
ATOM 712 C CA . GLY A 1 89 ? 19.536 24.528 10.431 1.00 86.75 89 GLY A CA 1
ATOM 713 C C . GLY A 1 89 ? 18.460 23.722 11.172 1.00 86.75 89 GLY A C 1
ATOM 714 O O . GLY A 1 89 ? 18.760 23.023 12.138 1.00 86.75 89 GLY A O 1
ATOM 715 N N . HIS A 1 90 ? 17.198 23.812 10.741 1.00 80.50 90 HIS A N 1
ATOM 716 C CA . HIS A 1 90 ? 16.058 23.190 11.435 1.00 80.50 90 HIS A CA 1
ATOM 717 C C . HIS A 1 90 ? 16.060 21.651 11.398 1.00 80.50 90 HIS A C 1
ATOM 719 O O . HIS A 1 90 ? 15.684 21.021 12.382 1.00 80.50 90 HIS A O 1
ATOM 725 N N . ARG A 1 91 ? 16.537 21.032 10.308 1.00 84.06 91 ARG A N 1
ATOM 726 C CA . ARG A 1 91 ? 16.561 19.562 10.156 1.00 84.06 91 ARG A CA 1
ATOM 727 C C . ARG A 1 91 ? 17.438 18.871 11.198 1.00 84.06 91 ARG A C 1
ATOM 729 O O . ARG A 1 91 ? 17.152 17.752 11.609 1.00 84.06 91 ARG A O 1
ATOM 736 N N . LEU A 1 92 ? 18.470 19.567 11.679 1.00 88.44 92 LEU A N 1
ATOM 737 C CA . LEU A 1 92 ? 19.313 19.078 12.769 1.00 88.44 92 LEU A CA 1
ATOM 738 C C . LEU A 1 92 ? 18.494 18.799 14.036 1.00 88.44 92 LEU A C 1
ATOM 740 O O . LEU A 1 92 ? 18.799 17.871 14.775 1.00 88.44 92 LEU A O 1
ATOM 744 N N . LYS A 1 93 ? 17.431 19.569 14.281 1.00 84.12 93 LYS A N 1
ATOM 745 C CA . LYS A 1 93 ? 16.609 19.443 15.484 1.00 84.12 93 LYS A CA 1
ATOM 746 C C . LYS A 1 93 ? 15.747 18.177 15.466 1.00 84.12 93 LYS A C 1
ATOM 748 O O . LYS A 1 93 ? 15.692 17.485 16.470 1.00 84.12 93 LYS A O 1
ATOM 753 N N . GLU A 1 94 ? 15.137 17.827 14.336 1.00 81.75 94 GLU A N 1
ATOM 754 C CA . GLU A 1 94 ? 14.347 16.588 14.183 1.00 81.75 94 GLU A CA 1
ATOM 755 C C . GLU A 1 94 ? 15.208 15.333 14.345 1.00 81.75 94 GLU A C 1
ATOM 757 O O . GLU A 1 94 ? 14.813 14.380 15.021 1.00 81.75 94 GLU A O 1
ATOM 762 N N . TRP A 1 95 ? 16.422 15.373 13.790 1.00 86.50 95 TRP A N 1
ATOM 763 C CA . TRP A 1 95 ? 17.400 14.299 13.927 1.00 86.50 95 TRP A CA 1
ATOM 764 C C . TRP A 1 95 ? 17.807 14.064 15.388 1.00 86.50 95 TRP A C 1
ATOM 766 O O . TRP A 1 95 ? 17.924 12.921 15.823 1.00 86.50 95 TRP A O 1
ATOM 776 N N . LEU A 1 96 ? 17.949 15.132 16.181 1.00 84.56 96 LEU A N 1
ATOM 777 C CA . LEU A 1 96 ? 18.298 15.017 17.600 1.00 84.56 96 LEU A CA 1
ATOM 778 C C . LEU A 1 96 ? 17.214 14.332 18.461 1.00 84.56 96 LEU A C 1
ATOM 780 O O . LEU A 1 96 ? 17.564 13.847 19.537 1.00 84.56 96 LEU A O 1
ATOM 784 N N . PHE A 1 97 ? 15.948 14.270 18.017 1.00 81.50 97 PHE A N 1
ATOM 785 C CA . PHE A 1 97 ? 14.792 13.833 18.829 1.00 81.50 97 PHE A CA 1
ATOM 786 C C . PHE A 1 97 ? 14.053 12.575 18.322 1.00 81.50 97 PHE A C 1
ATOM 788 O O . PHE A 1 97 ? 12.954 12.282 18.786 1.00 81.50 97 PHE A O 1
ATOM 795 N N . GLY A 1 98 ? 14.626 11.798 17.396 1.00 69.12 98 GLY A N 1
ATOM 796 C CA . GLY A 1 98 ? 14.044 10.505 16.995 1.00 69.12 98 GLY A CA 1
ATOM 797 C C . GLY A 1 98 ? 12.787 10.616 16.122 1.00 69.12 98 GLY A C 1
ATOM 798 O O . GLY A 1 98 ? 11.841 9.848 16.287 1.00 69.12 98 GLY A O 1
ATOM 799 N N . GLY A 1 99 ? 12.771 11.584 15.202 1.00 68.62 99 GLY A N 1
ATOM 800 C CA . GLY A 1 99 ? 11.770 11.690 14.132 1.00 68.62 99 GLY A CA 1
ATOM 801 C C . GLY A 1 99 ? 10.783 12.846 14.287 1.00 68.62 99 GLY A C 1
ATOM 802 O O . GLY A 1 99 ? 10.324 13.383 13.284 1.00 68.62 99 GLY A O 1
ATOM 803 N N . ALA A 1 100 ? 10.506 13.301 15.510 1.00 73.38 100 ALA A N 1
ATOM 804 C CA . ALA A 1 100 ? 9.701 14.498 15.741 1.00 73.38 100 ALA A CA 1
ATOM 805 C C . ALA A 1 100 ? 10.225 15.288 16.942 1.00 73.38 100 ALA A C 1
ATOM 807 O O . ALA A 1 100 ? 10.433 14.748 18.026 1.00 73.38 100 ALA A O 1
ATOM 808 N N . SER A 1 101 ? 10.392 16.598 16.764 1.00 80.19 101 SER A N 1
ATOM 809 C CA . SER A 1 101 ? 10.663 17.510 17.875 1.00 80.19 101 SER A CA 1
ATOM 810 C C . SER A 1 101 ? 9.341 17.813 18.588 1.00 80.19 101 SER A C 1
ATOM 812 O O . SER A 1 101 ? 8.621 18.736 18.208 1.00 80.19 101 SER A O 1
ATOM 814 N N . ILE A 1 102 ? 8.990 16.987 19.580 1.00 86.25 102 ILE A N 1
ATOM 815 C CA . ILE A 1 102 ? 7.750 17.122 20.359 1.00 86.25 102 ILE A CA 1
ATOM 816 C C . ILE A 1 102 ? 8.013 18.069 21.539 1.00 86.25 102 ILE A C 1
ATOM 818 O O . ILE A 1 102 ? 8.800 17.719 22.428 1.00 86.25 102 ILE A O 1
ATOM 822 N N . PRO A 1 103 ? 7.415 19.275 21.560 1.00 88.19 103 PRO A N 1
ATOM 823 C CA . PRO A 1 103 ? 7.606 20.206 22.661 1.00 88.19 103 PRO A CA 1
ATOM 824 C C . PRO A 1 103 ? 6.909 19.682 23.919 1.00 88.19 103 PRO A C 1
ATOM 826 O O . PRO A 1 103 ? 5.833 19.094 23.859 1.00 88.19 103 PRO A O 1
ATOM 829 N N . THR A 1 104 ? 7.477 19.935 25.093 1.00 90.19 104 THR A N 1
ATOM 830 C CA . THR A 1 104 ? 6.892 19.477 26.364 1.00 90.19 104 THR A CA 1
ATOM 831 C C . THR A 1 104 ? 5.530 20.108 26.665 1.00 90.19 104 THR A C 1
ATOM 833 O O . THR A 1 104 ? 4.795 19.606 27.509 1.00 90.19 104 THR A O 1
ATOM 836 N N . SER A 1 105 ? 5.173 21.195 25.974 1.00 88.56 105 SER A N 1
ATOM 837 C CA . SER A 1 105 ? 3.892 21.895 26.107 1.00 88.56 105 SER A CA 1
ATOM 838 C C . SER A 1 105 ? 2.677 21.107 25.601 1.00 88.56 105 SER A C 1
ATOM 840 O O . SER A 1 105 ? 1.562 21.457 25.976 1.00 88.56 105 SER A O 1
ATOM 842 N N . VAL A 1 106 ? 2.856 20.055 24.787 1.00 90.50 106 VAL A N 1
ATOM 843 C CA . VAL A 1 106 ? 1.736 19.239 24.260 1.00 90.50 106 VAL A CA 1
ATOM 844 C C . VAL A 1 106 ? 1.354 18.049 25.148 1.00 90.50 106 VAL A C 1
ATOM 846 O O . VAL A 1 106 ? 0.400 17.328 24.853 1.00 90.50 106 VAL A O 1
ATOM 849 N N . ALA A 1 107 ? 2.096 17.803 26.227 1.00 91.56 107 ALA A N 1
ATOM 850 C CA . ALA A 1 107 ? 1.831 16.667 27.098 1.00 91.56 107 ALA A CA 1
ATOM 851 C C . ALA A 1 107 ? 0.525 16.843 27.875 1.00 91.56 107 ALA A C 1
ATOM 853 O O . ALA A 1 107 ? 0.304 17.861 28.530 1.00 91.56 107 ALA A O 1
ATOM 854 N N . LEU A 1 108 ? -0.333 15.820 27.820 1.00 91.88 108 LEU A N 1
ATOM 855 C CA . LEU A 1 108 ? -1.572 15.780 28.599 1.00 91.88 108 LEU A CA 1
ATOM 856 C C . LEU A 1 108 ? -1.320 15.287 30.035 1.00 91.88 108 LEU A C 1
ATOM 858 O O . LEU A 1 108 ? -2.155 15.474 30.921 1.00 91.88 108 LEU A O 1
ATOM 862 N N . PHE A 1 109 ? -0.169 14.651 30.255 1.00 91.31 109 PHE A N 1
ATOM 863 C CA . PHE A 1 109 ? 0.301 14.155 31.543 1.00 91.31 109 PHE A CA 1
ATOM 864 C C . PHE A 1 109 ? 1.276 15.146 32.204 1.00 91.31 109 PHE A C 1
ATOM 866 O O . PHE A 1 109 ? 1.927 15.937 31.516 1.00 91.31 109 PHE A O 1
ATOM 873 N N . PRO A 1 110 ? 1.405 15.117 33.541 1.00 89.12 110 PRO A N 1
ATOM 874 C CA . PRO A 1 110 ? 2.285 16.034 34.250 1.00 89.12 110 PRO A CA 1
ATOM 875 C C . PRO A 1 110 ? 3.763 15.626 34.078 1.00 89.12 110 PRO A C 1
ATOM 877 O O . PRO A 1 110 ? 4.117 14.448 34.151 1.00 89.12 110 PRO A O 1
ATOM 880 N N . LEU A 1 111 ? 4.633 16.607 33.802 1.00 88.12 111 LEU A N 1
ATOM 881 C CA . LEU A 1 111 ? 6.041 16.371 33.438 1.00 88.12 111 LEU A CA 1
ATOM 882 C C . LEU A 1 111 ? 6.918 15.903 34.609 1.00 88.12 111 LEU A C 1
ATOM 884 O O . LEU A 1 111 ? 7.968 15.315 34.382 1.00 88.12 111 LEU A O 1
ATOM 888 N N . ASP A 1 112 ? 6.508 16.158 35.850 1.00 85.00 112 ASP A N 1
ATOM 889 C CA . ASP A 1 112 ? 7.196 15.710 37.067 1.00 85.00 112 ASP A CA 1
ATOM 890 C C . ASP A 1 112 ? 7.086 14.193 37.290 1.00 85.00 112 ASP A C 1
ATOM 892 O O . ASP A 1 112 ? 7.986 13.587 37.868 1.00 85.00 112 ASP A O 1
ATOM 896 N N . ALA A 1 113 ? 6.012 13.575 36.791 1.00 79.50 113 ALA A N 1
ATOM 897 C CA . ALA A 1 113 ? 5.802 12.130 36.801 1.00 79.50 113 ALA A CA 1
ATOM 898 C C . ALA A 1 113 ? 6.396 11.421 35.568 1.00 79.50 113 ALA A C 1
ATOM 900 O O . ALA A 1 113 ? 6.359 10.191 35.484 1.00 79.50 113 ALA A O 1
ATOM 901 N N . TYR A 1 114 ? 6.929 12.172 34.600 1.00 89.38 114 TYR A N 1
ATOM 902 C CA . TYR A 1 114 ? 7.507 11.610 33.386 1.00 89.38 114 TYR A CA 1
ATOM 903 C C . TYR A 1 114 ? 8.934 11.115 33.637 1.00 89.38 114 TYR A C 1
ATOM 905 O O . TYR A 1 114 ? 9.808 11.865 34.062 1.00 89.38 114 TYR A O 1
ATOM 913 N N . THR A 1 115 ? 9.187 9.841 33.344 1.00 84.75 115 THR A N 1
ATOM 914 C CA . THR A 1 115 ? 10.488 9.200 33.593 1.00 84.75 115 THR A CA 1
ATOM 915 C C . THR A 1 115 ? 11.466 9.306 32.420 1.00 84.75 115 THR A C 1
ATOM 917 O O . THR A 1 115 ? 12.627 8.925 32.560 1.00 84.75 115 THR A O 1
ATOM 920 N N . GLY A 1 116 ? 11.016 9.785 31.256 1.00 84.50 116 GLY A N 1
ATOM 921 C CA . GLY A 1 116 ? 11.862 9.975 30.076 1.00 84.50 116 GLY A CA 1
ATOM 922 C C . GLY A 1 116 ? 12.645 11.298 30.102 1.00 84.50 116 GLY A C 1
ATOM 923 O O . GLY A 1 116 ? 12.347 12.212 30.866 1.00 84.50 116 GLY A O 1
ATOM 924 N N . GLY A 1 117 ? 13.663 11.423 29.243 1.00 85.75 117 GLY A N 1
ATOM 925 C CA . GLY A 1 117 ? 14.520 12.617 29.188 1.00 85.75 117 GLY A CA 1
ATOM 926 C C . GLY A 1 117 ? 13.850 13.856 28.568 1.00 85.75 117 GLY A C 1
ATOM 927 O O . GLY A 1 117 ? 13.017 13.729 27.669 1.00 85.75 117 GLY A O 1
ATOM 928 N N . ILE A 1 118 ? 14.265 15.054 29.010 1.00 89.25 118 ILE A N 1
ATOM 929 C CA . ILE A 1 118 ? 13.835 16.368 28.488 1.00 89.25 118 ILE A CA 1
ATOM 930 C C . ILE A 1 118 ? 15.066 17.229 28.164 1.00 89.25 118 ILE A C 1
ATOM 932 O O . ILE A 1 118 ? 16.017 17.276 28.945 1.00 89.25 118 ILE A O 1
ATOM 936 N N . VAL A 1 119 ? 15.042 17.934 27.029 1.00 86.19 119 VAL A N 1
ATOM 937 C CA . VAL A 1 119 ? 16.127 18.817 26.562 1.00 86.19 119 VAL A CA 1
ATOM 938 C C . VAL A 1 119 ? 15.627 20.261 26.431 1.00 86.19 119 VAL A C 1
ATOM 940 O O . VAL A 1 119 ? 14.639 20.507 25.743 1.00 86.19 119 VAL A O 1
ATOM 943 N N . SER A 1 120 ? 16.316 21.221 27.064 1.00 86.12 120 SER A N 1
ATOM 944 C CA . SER A 1 120 ? 15.943 22.650 27.060 1.00 86.12 120 SER A CA 1
ATOM 945 C C . SER A 1 120 ? 16.743 23.480 26.056 1.00 86.12 120 SER A C 1
ATOM 947 O O . SER A 1 120 ? 17.976 23.438 26.056 1.00 86.12 120 SER A O 1
ATOM 949 N N . ASP A 1 121 ? 16.051 24.299 25.260 1.00 85.75 121 ASP A N 1
ATOM 950 C CA . ASP A 1 121 ? 16.677 25.188 24.283 1.00 85.75 121 ASP A CA 1
ATOM 951 C C . ASP A 1 121 ? 17.131 26.511 24.909 1.00 85.75 121 ASP A C 1
ATOM 953 O O . ASP A 1 121 ? 16.334 27.319 25.369 1.00 85.75 121 ASP A O 1
ATOM 957 N N . LEU A 1 122 ? 18.448 26.748 24.935 1.00 84.88 122 LEU A N 1
ATOM 958 C CA . LEU A 1 122 ? 19.027 27.974 25.497 1.00 84.88 122 LEU A CA 1
ATOM 959 C C . LEU A 1 122 ? 18.915 29.180 24.552 1.00 84.88 122 LEU A C 1
ATOM 961 O O . LEU A 1 122 ? 19.121 30.317 24.993 1.00 84.88 122 LEU A O 1
ATOM 965 N N . PHE A 1 123 ? 18.629 28.961 23.266 1.00 84.69 123 PHE A N 1
ATOM 966 C CA . PHE A 1 123 ? 18.507 30.001 22.241 1.00 84.69 123 PHE A CA 1
ATOM 967 C C . PHE A 1 123 ? 17.056 30.257 21.812 1.00 84.69 123 PHE A C 1
ATOM 969 O O . PHE A 1 123 ? 16.812 31.291 21.189 1.00 84.69 123 PHE A O 1
ATOM 976 N N . GLY A 1 124 ? 16.127 29.374 22.187 1.00 79.62 124 GLY A N 1
ATOM 977 C CA . GLY A 1 124 ? 14.675 29.528 22.067 1.00 79.62 124 GLY A CA 1
ATOM 978 C C . GLY A 1 124 ? 13.964 29.581 23.426 1.00 79.62 124 GLY A C 1
ATOM 979 O O . GLY A 1 124 ? 14.598 29.812 24.455 1.00 79.62 124 GLY A O 1
ATOM 980 N N . GLU A 1 125 ? 12.643 29.387 23.409 1.00 74.44 125 GLU A N 1
ATOM 981 C CA . GLU A 1 125 ? 11.783 29.388 24.609 1.00 74.44 125 GLU A CA 1
ATOM 982 C C . GLU A 1 125 ? 11.263 27.982 24.984 1.00 74.44 125 GLU A C 1
ATOM 984 O O . GLU A 1 125 ? 10.732 27.794 26.076 1.00 74.44 125 GLU A O 1
ATOM 989 N N . ASP A 1 126 ? 11.465 26.981 24.120 1.00 83.69 126 ASP A N 1
ATOM 990 C CA . ASP A 1 126 ? 10.872 25.645 24.248 1.00 83.69 126 ASP A CA 1
ATOM 991 C C . ASP A 1 126 ? 11.803 24.597 24.892 1.00 83.69 126 ASP A C 1
ATOM 993 O O . ASP A 1 126 ? 13.034 24.659 24.812 1.00 83.69 126 ASP A O 1
ATOM 997 N N . SER A 1 127 ? 11.191 23.562 25.477 1.00 88.25 127 SER A N 1
ATOM 998 C CA . SER A 1 127 ? 11.839 22.297 25.857 1.00 88.25 127 SER A CA 1
ATOM 999 C C . SER A 1 127 ? 11.180 21.123 25.129 1.00 88.25 127 SER A C 1
ATOM 1001 O O . SER A 1 127 ? 10.010 21.208 24.758 1.00 88.25 127 SER A O 1
ATOM 1003 N N . TYR A 1 128 ? 11.916 20.029 24.924 1.00 88.56 128 TYR A N 1
ATOM 1004 C CA . TYR A 1 128 ? 11.495 18.904 24.078 1.00 88.56 128 TYR A CA 1
ATOM 1005 C C . TYR A 1 128 ? 11.696 17.547 24.754 1.00 88.56 128 TYR A C 1
ATOM 1007 O O . TYR A 1 128 ? 12.624 17.383 25.551 1.00 88.56 128 TYR A O 1
ATOM 1015 N N . PHE A 1 129 ? 10.855 16.569 24.407 1.00 89.56 129 PHE A N 1
ATOM 1016 C CA . PHE A 1 129 ? 11.022 15.175 24.831 1.00 89.56 129 PHE A CA 1
ATOM 1017 C C . PHE A 1 129 ? 12.175 14.492 24.096 1.00 89.56 129 PHE A C 1
ATOM 1019 O O . PHE A 1 129 ? 12.350 14.664 22.893 1.00 89.56 129 PHE A O 1
ATOM 1026 N N . ALA A 1 130 ? 12.934 13.664 24.813 1.00 85.44 130 ALA A N 1
ATOM 1027 C CA . ALA A 1 130 ? 14.043 12.903 2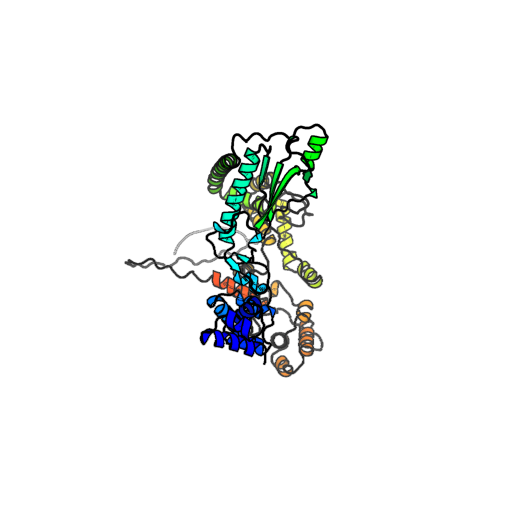4.243 1.00 85.44 130 ALA A CA 1
ATOM 1028 C C . ALA A 1 130 ? 13.610 11.625 23.485 1.00 85.44 130 ALA A C 1
ATOM 1030 O O . ALA A 1 130 ? 14.425 11.073 22.753 1.00 85.44 130 ALA A O 1
ATOM 1031 N N . SER A 1 131 ? 12.368 11.137 23.666 1.00 84.12 131 SER A N 1
ATOM 1032 C CA . SER A 1 131 ? 11.819 9.935 23.005 1.00 84.12 131 SER A CA 1
ATOM 1033 C C . SER A 1 131 ? 10.331 10.100 22.671 1.00 84.12 131 SER A C 1
ATOM 1035 O O . SER A 1 131 ? 9.533 10.453 23.541 1.00 84.12 131 SER A O 1
ATOM 1037 N N . SER A 1 132 ? 9.958 9.811 21.422 1.00 84.25 132 SER A N 1
ATOM 1038 C CA . SER A 1 132 ? 8.584 9.899 20.908 1.00 84.25 132 SER A CA 1
ATOM 1039 C C . SER A 1 132 ? 7.696 8.718 21.326 1.00 84.25 132 SER A C 1
ATOM 1041 O O . SER A 1 132 ? 6.528 8.906 21.659 1.00 84.25 132 SER A O 1
ATOM 1043 N N . GLU A 1 133 ? 8.235 7.501 21.363 1.00 84.69 133 GLU A N 1
ATOM 1044 C CA . GLU A 1 133 ? 7.502 6.283 21.740 1.00 84.69 133 GLU A CA 1
ATOM 1045 C C . GLU A 1 133 ? 7.024 6.323 23.199 1.00 84.69 133 GLU A C 1
ATOM 1047 O O . GLU A 1 133 ? 5.849 6.080 23.490 1.00 84.69 133 GLU A O 1
ATOM 1052 N N . GLN A 1 134 ? 7.923 6.702 24.113 1.00 86.38 134 GLN A N 1
ATOM 1053 C CA . GLN A 1 134 ? 7.608 6.807 25.541 1.00 86.38 134 GLN A CA 1
ATOM 1054 C C . GLN A 1 134 ? 6.543 7.876 25.807 1.00 86.38 134 GLN A C 1
ATOM 1056 O O . GLN A 1 134 ? 5.659 7.683 26.644 1.00 86.38 134 GLN A O 1
ATOM 1061 N N . PHE A 1 135 ? 6.575 8.972 25.046 1.00 90.12 135 PHE A N 1
ATOM 1062 C CA . PHE A 1 135 ? 5.515 9.971 25.060 1.00 90.12 135 PHE A CA 1
ATOM 1063 C C . PHE A 1 135 ? 4.155 9.362 24.656 1.00 90.12 135 PHE A C 1
ATOM 1065 O O . PHE A 1 135 ? 3.177 9.528 25.386 1.00 90.12 135 PHE A O 1
ATOM 1072 N N . TRP A 1 136 ? 4.072 8.606 23.550 1.00 87.94 136 TRP A N 1
ATOM 1073 C CA . TRP A 1 136 ? 2.803 8.061 23.036 1.00 87.94 136 TRP A CA 1
ATOM 1074 C C . TRP A 1 136 ? 2.131 7.041 23.955 1.00 87.94 136 TRP A C 1
ATOM 1076 O O . TRP A 1 136 ? 0.899 6.977 24.028 1.00 87.94 136 TRP A O 1
ATOM 1086 N N . GLN A 1 137 ? 2.917 6.234 24.664 1.00 88.25 137 GLN A N 1
ATOM 1087 C CA . GLN A 1 137 ? 2.389 5.308 25.661 1.00 88.25 137 GLN A CA 1
ATOM 1088 C C . GLN A 1 137 ? 1.733 6.063 26.826 1.00 88.25 137 GLN A C 1
ATOM 1090 O O . GLN A 1 137 ? 0.590 5.770 27.186 1.00 88.25 137 GLN A O 1
ATOM 1095 N N . ALA A 1 138 ? 2.429 7.065 27.372 1.00 88.62 138 ALA A N 1
ATOM 1096 C CA . ALA A 1 138 ? 1.915 7.897 28.457 1.00 88.62 138 ALA A CA 1
ATOM 1097 C C . ALA A 1 138 ? 0.683 8.716 28.023 1.00 88.62 138 ALA A C 1
ATOM 1099 O O . ALA A 1 138 ? -0.291 8.836 28.775 1.00 88.62 138 ALA A O 1
ATOM 1100 N N . GLN A 1 139 ? 0.680 9.220 26.786 1.00 91.94 139 GLN A N 1
ATOM 1101 C CA . GLN A 1 139 ? -0.419 10.014 26.241 1.00 91.94 139 GLN A CA 1
ATOM 1102 C C . GLN A 1 139 ? -1.707 9.185 26.072 1.00 91.94 139 GLN A C 1
ATOM 1104 O O . GLN A 1 139 ? -2.759 9.616 26.541 1.00 91.94 139 GLN A O 1
ATOM 1109 N N . ARG A 1 140 ? -1.647 7.972 25.491 1.00 89.06 140 ARG A N 1
ATOM 1110 C CA . ARG A 1 140 ? -2.834 7.103 25.299 1.00 89.06 140 ARG A CA 1
ATOM 1111 C C . ARG A 1 140 ? -3.482 6.673 26.611 1.00 89.06 140 ARG A C 1
ATOM 1113 O O . ARG A 1 140 ? -4.703 6.726 26.735 1.00 89.06 140 ARG A O 1
ATOM 1120 N N . ALA A 1 141 ? -2.673 6.299 27.601 1.00 88.50 141 ALA A N 1
ATOM 1121 C CA . ALA A 1 141 ? -3.180 5.950 28.928 1.00 88.50 141 ALA A CA 1
ATOM 1122 C C . ALA A 1 141 ? -3.933 7.129 29.571 1.00 88.50 141 ALA A C 1
ATOM 1124 O O . ALA A 1 141 ? -5.001 6.957 30.157 1.00 88.50 141 ALA A O 1
ATOM 1125 N N . THR A 1 142 ? -3.404 8.343 29.405 1.00 90.94 142 THR A N 1
ATOM 1126 C CA . THR A 1 142 ? -4.031 9.563 29.924 1.00 90.94 142 THR A CA 1
ATOM 1127 C C . THR A 1 142 ? -5.317 9.913 29.167 1.00 90.94 142 THR A C 1
ATOM 1129 O O . THR A 1 142 ? -6.282 10.358 29.786 1.00 90.94 142 THR A O 1
ATOM 1132 N N . VAL A 1 143 ? -5.368 9.688 27.849 1.00 91.06 143 VAL A N 1
ATOM 1133 C CA . VAL A 1 143 ? -6.573 9.898 27.027 1.00 91.06 143 VAL A CA 1
ATOM 1134 C C . VAL A 1 143 ? -7.716 8.983 27.458 1.00 91.06 143 VAL A C 1
ATOM 1136 O O . VAL A 1 143 ? -8.822 9.482 27.659 1.00 91.06 143 VAL A O 1
ATOM 1139 N N . GLU A 1 144 ? -7.465 7.688 27.664 1.00 88.31 144 GLU A N 1
ATOM 1140 C CA . GLU A 1 144 ? -8.521 6.759 28.097 1.00 88.31 144 GLU A CA 1
ATOM 1141 C C . GLU A 1 144 ? -9.047 7.130 29.490 1.00 88.31 144 GLU A C 1
ATOM 1143 O O . GLU A 1 144 ? -10.254 7.227 29.693 1.00 88.31 144 GLU A O 1
ATOM 1148 N N . MET A 1 145 ? -8.151 7.482 30.419 1.00 89.75 145 MET A N 1
ATOM 1149 C CA . MET A 1 145 ? -8.538 7.978 31.745 1.00 89.75 145 MET A CA 1
ATOM 1150 C C . MET A 1 145 ? -9.427 9.232 31.659 1.00 89.75 145 MET A C 1
ATOM 1152 O O . MET A 1 145 ? -10.387 9.377 32.416 1.00 89.75 145 MET A O 1
ATOM 1156 N N . LYS A 1 146 ? -9.127 10.162 30.743 1.00 90.31 146 LYS A N 1
ATOM 1157 C CA . LYS A 1 146 ? -9.968 11.347 30.511 1.00 90.31 146 LYS A CA 1
ATOM 1158 C C . LYS A 1 146 ? -11.301 10.979 29.864 1.00 90.31 146 LYS A C 1
ATOM 1160 O O . LYS A 1 146 ? -12.318 11.566 30.226 1.00 90.31 146 LYS A O 1
ATOM 1165 N N . ALA A 1 147 ? -11.313 10.020 28.941 1.00 87.44 147 ALA A N 1
ATOM 1166 C CA . ALA A 1 147 ? -12.534 9.530 28.317 1.00 87.44 147 ALA A CA 1
ATOM 1167 C C . ALA A 1 147 ? -13.482 8.914 29.356 1.00 87.44 147 ALA A C 1
ATOM 1169 O O . ALA A 1 147 ? -14.671 9.234 29.359 1.00 87.44 147 ALA A O 1
ATOM 1170 N N . ASP A 1 148 ? -12.949 8.117 30.282 1.00 86.56 148 ASP A N 1
ATOM 1171 C CA . ASP A 1 148 ? -13.694 7.570 31.417 1.00 86.56 148 ASP A CA 1
ATOM 1172 C C . ASP A 1 148 ? -14.238 8.665 32.338 1.00 86.56 148 ASP A C 1
ATOM 1174 O O . ASP A 1 148 ? -15.423 8.649 32.664 1.00 86.56 148 ASP A O 1
ATOM 1178 N N . ALA A 1 149 ? -13.440 9.686 32.663 1.00 89.88 149 ALA A N 1
ATOM 1179 C CA . ALA A 1 149 ? -13.916 10.816 33.464 1.00 89.88 149 ALA A CA 1
ATOM 1180 C C . ALA A 1 149 ? -15.117 11.536 32.813 1.00 89.88 149 ALA A C 1
ATOM 1182 O O . ALA A 1 149 ? -16.105 11.835 33.483 1.00 89.88 149 ALA A O 1
ATOM 1183 N N . TYR A 1 150 ? -15.094 11.757 31.493 1.00 88.44 150 TYR A N 1
ATOM 1184 C CA . TYR A 1 150 ? -16.244 12.320 30.779 1.00 88.44 150 TYR A CA 1
ATOM 1185 C C . TYR A 1 150 ? -17.472 11.397 30.827 1.00 88.44 150 TYR A C 1
ATOM 1187 O O . TYR A 1 150 ? -18.607 11.868 30.972 1.00 88.44 150 TYR A O 1
ATOM 1195 N N . ARG A 1 151 ? -17.277 10.079 30.740 1.00 84.44 151 ARG A N 1
ATOM 1196 C CA . ARG A 1 151 ? -18.374 9.112 30.898 1.00 84.44 151 ARG A CA 1
ATOM 1197 C C . ARG A 1 151 ? -18.982 9.213 32.301 1.00 84.44 151 ARG A C 1
ATOM 1199 O O . ARG A 1 151 ? -20.205 9.320 32.416 1.00 84.44 151 ARG A O 1
ATOM 1206 N N . ASP A 1 152 ? -18.151 9.295 33.337 1.00 87.38 152 ASP A N 1
ATOM 1207 C CA . ASP A 1 152 ? -18.573 9.419 34.739 1.00 87.38 152 ASP A CA 1
ATOM 1208 C C . ASP A 1 152 ? -19.300 10.737 35.033 1.00 87.38 152 ASP A C 1
ATOM 1210 O O . ASP A 1 152 ? -20.262 10.780 35.802 1.00 87.38 152 ASP A O 1
ATOM 1214 N N . GLU A 1 153 ? -18.926 11.820 34.352 1.00 86.69 153 GLU A N 1
ATOM 1215 C CA . GLU A 1 153 ? -19.645 13.092 34.410 1.00 86.69 153 GLU A CA 1
ATOM 1216 C C . GLU A 1 153 ? -21.044 13.028 33.763 1.00 86.69 153 GLU A C 1
ATOM 1218 O O . GLU A 1 153 ? -21.797 14.008 33.808 1.00 86.69 153 GLU A O 1
ATOM 1223 N N . GLY A 1 154 ? -21.411 11.919 33.116 1.00 82.88 154 GLY A N 1
ATOM 1224 C CA . GLY A 1 154 ? -22.723 11.698 32.509 1.00 82.88 154 GLY A CA 1
ATOM 1225 C C . GLY A 1 154 ? -22.838 12.200 31.072 1.00 82.88 154 GLY A C 1
ATOM 1226 O O . GLY A 1 154 ? -23.926 12.592 30.638 1.00 82.88 154 GLY A O 1
ATOM 1227 N N . TRP A 1 155 ? -21.725 12.275 30.334 1.00 85.25 155 TRP A N 1
ATOM 1228 C CA . TRP A 1 155 ? -21.786 12.441 28.880 1.00 85.25 155 TRP A CA 1
ATOM 1229 C C . TRP A 1 155 ? -22.413 11.196 28.248 1.00 85.25 155 TRP A C 1
ATOM 1231 O O . TRP A 1 155 ? -22.140 10.074 28.665 1.00 85.25 155 TRP A O 1
ATOM 1241 N N . GLN A 1 156 ? -23.306 11.388 27.270 1.00 74.62 156 GLN A N 1
ATOM 1242 C CA . GLN A 1 156 ? -24.068 10.267 26.705 1.00 74.62 156 GLN A CA 1
ATOM 1243 C C . GLN A 1 156 ? -23.195 9.305 25.894 1.00 74.62 156 GLN A C 1
ATOM 1245 O O . GLN A 1 156 ? -23.542 8.130 25.785 1.00 74.62 156 GLN A O 1
ATOM 1250 N N . ASP A 1 157 ? -22.095 9.812 25.332 1.00 82.38 157 ASP A N 1
ATOM 1251 C CA . ASP A 1 157 ? -21.122 9.046 24.563 1.00 82.38 157 ASP A CA 1
ATOM 1252 C C . ASP A 1 157 ? -19.786 9.809 24.480 1.00 82.38 157 ASP A C 1
ATOM 1254 O O . ASP A 1 157 ? -19.769 11.048 24.489 1.00 82.38 157 ASP A O 1
ATOM 1258 N N . VAL A 1 158 ? -18.681 9.067 24.396 1.00 86.38 158 VAL A N 1
ATOM 1259 C CA . VAL A 1 158 ? -17.316 9.600 24.282 1.00 86.38 158 VAL A CA 1
ATOM 1260 C C . VAL A 1 158 ? -16.580 8.826 23.199 1.00 86.38 158 VAL A C 1
ATOM 1262 O O . VAL A 1 158 ? -16.357 7.622 23.335 1.00 86.38 158 VAL A O 1
ATOM 1265 N N . VAL A 1 159 ? -16.193 9.539 22.145 1.00 88.69 159 VAL A N 1
ATOM 1266 C CA . VAL A 1 159 ? -15.533 9.009 20.954 1.00 88.69 159 VAL A CA 1
ATOM 1267 C C . VAL A 1 159 ? -14.070 9.436 20.977 1.00 88.69 159 VAL A C 1
ATOM 1269 O O . VAL A 1 159 ? -13.767 10.628 20.989 1.00 88.69 159 VAL A O 1
ATOM 1272 N N . ILE A 1 160 ? -13.159 8.469 20.981 1.00 88.44 160 ILE A N 1
ATOM 1273 C CA . ILE A 1 160 ? -11.729 8.716 20.784 1.00 88.44 160 ILE A CA 1
ATOM 1274 C C . ILE A 1 160 ? -11.461 8.528 19.293 1.00 88.44 160 ILE A C 1
ATOM 1276 O O . ILE A 1 160 ? -11.813 7.483 18.749 1.00 88.44 160 ILE A O 1
ATOM 1280 N N . LEU A 1 161 ? -10.918 9.557 18.643 1.00 86.31 161 LEU A N 1
ATOM 1281 C CA . LEU A 1 161 ? -10.538 9.501 17.232 1.00 86.31 161 LEU A CA 1
ATOM 1282 C C . LEU A 1 161 ? -9.170 8.835 17.068 1.00 86.31 161 LEU A C 1
ATOM 1284 O O . LEU A 1 161 ? -8.366 8.811 18.007 1.00 86.31 161 LEU A O 1
ATOM 1288 N N . GLU A 1 162 ? -8.894 8.330 15.869 1.00 78.44 162 GLU A N 1
ATOM 1289 C CA . GLU A 1 162 ? -7.577 7.774 15.562 1.00 78.44 162 GLU A CA 1
ATOM 1290 C C . GLU A 1 162 ? -6.503 8.889 15.548 1.00 78.44 162 GLU A C 1
ATOM 1292 O O . GLU A 1 162 ? -6.791 10.034 15.184 1.00 78.44 162 GLU A O 1
ATOM 1297 N N . PRO A 1 163 ? -5.244 8.619 15.943 1.00 77.56 163 PRO A N 1
ATOM 1298 C CA . PRO A 1 163 ? -4.179 9.622 15.895 1.00 77.56 163 PRO A CA 1
ATOM 1299 C C . PRO A 1 163 ? -3.976 10.213 14.491 1.00 77.56 163 PRO A C 1
ATOM 1301 O O . PRO A 1 163 ? -3.797 9.485 13.517 1.00 77.56 163 PRO A O 1
ATOM 1304 N N . GLY A 1 164 ? -3.961 11.545 14.391 1.00 71.12 164 GLY A N 1
ATOM 1305 C CA . GLY A 1 164 ? -3.863 12.271 13.121 1.00 71.12 164 GLY A CA 1
ATOM 1306 C C . GLY A 1 164 ? -5.202 12.479 12.404 1.00 71.12 164 GLY A C 1
ATOM 1307 O O . GLY A 1 164 ? -5.256 13.261 11.454 1.00 71.12 164 GLY A O 1
ATOM 1308 N N . GLU A 1 165 ? -6.284 11.849 12.870 1.00 78.88 165 GLU A N 1
ATOM 1309 C CA . GLU A 1 165 ? -7.637 12.150 12.417 1.00 78.88 165 GLU A CA 1
ATOM 1310 C C . GLU A 1 165 ? -8.057 13.529 12.941 1.00 78.88 165 GLU A C 1
ATOM 1312 O O . GLU A 1 165 ? -8.086 13.803 14.147 1.00 78.88 165 GLU A O 1
ATOM 1317 N N . TYR A 1 166 ? -8.370 14.436 12.017 1.00 77.69 166 TYR A N 1
ATOM 1318 C CA . TYR A 1 166 ? -8.801 15.780 12.367 1.00 77.69 166 TYR A CA 1
ATOM 1319 C C . TYR A 1 166 ? -10.282 15.787 12.726 1.00 77.69 166 TYR A C 1
ATOM 1321 O O . TYR A 1 166 ? -11.133 15.314 11.976 1.00 77.69 166 TYR A O 1
ATOM 1329 N N . PHE A 1 167 ? -10.618 16.446 13.833 1.00 86.94 167 PHE A N 1
ATOM 1330 C CA . PHE A 1 167 ? -12.004 16.794 14.105 1.00 86.94 167 PHE A CA 1
ATOM 1331 C C . PHE A 1 167 ? -12.463 17.896 13.140 1.00 86.94 167 PHE A C 1
ATOM 1333 O O . PHE A 1 167 ? -12.255 19.098 13.351 1.00 86.94 167 PHE A O 1
ATOM 1340 N N . HIS A 1 168 ? -13.102 17.483 12.053 1.00 86.19 168 HIS A N 1
ATOM 1341 C CA . HIS A 1 168 ? -13.651 18.391 11.062 1.00 86.19 168 HIS A CA 1
ATOM 1342 C C . HIS A 1 168 ? -14.892 19.091 11.616 1.00 86.19 168 HIS A C 1
ATOM 1344 O O . HIS A 1 168 ? -16.004 18.561 11.607 1.00 86.19 168 HIS A O 1
ATOM 1350 N N . THR A 1 169 ? -14.703 20.324 12.097 1.00 83.44 169 THR A N 1
ATOM 1351 C CA . THR A 1 169 ? -15.782 21.122 12.708 1.00 83.44 169 THR A CA 1
ATOM 1352 C C . THR A 1 169 ? -16.932 21.394 11.731 1.00 83.44 169 THR A C 1
ATOM 1354 O O . THR A 1 169 ? -18.050 21.616 12.171 1.00 83.44 169 THR A O 1
ATOM 1357 N N . TRP A 1 170 ? -16.698 21.344 10.415 1.00 84.06 170 TRP A N 1
ATOM 1358 C CA . TRP A 1 170 ? -17.745 21.497 9.397 1.00 84.06 170 TRP A CA 1
ATOM 1359 C C . TRP A 1 170 ? -18.609 20.241 9.180 1.00 84.06 170 TRP A C 1
ATOM 1361 O O . TRP A 1 170 ? -19.672 20.348 8.575 1.00 84.06 170 TRP A O 1
ATOM 1371 N N . GLU A 1 171 ? -18.185 19.068 9.664 1.00 86.81 171 GLU A N 1
ATOM 1372 C CA . GLU A 1 171 ? -18.963 17.813 9.614 1.00 86.81 171 GLU A CA 1
ATOM 1373 C C . GLU A 1 171 ? -19.742 17.543 10.909 1.00 86.81 171 GLU A C 1
ATOM 1375 O O . GLU A 1 171 ? -20.449 16.536 11.039 1.00 86.81 171 GLU A O 1
ATOM 1380 N N . HIS A 1 172 ? -19.606 18.450 11.876 1.00 90.44 172 HIS A N 1
ATOM 1381 C CA . HIS A 1 172 ? -20.160 18.324 13.209 1.00 90.44 172 HIS A CA 1
ATOM 1382 C C . HIS A 1 172 ? -20.949 19.569 13.589 1.00 90.44 172 HIS A C 1
ATOM 1384 O O . HIS A 1 172 ? -20.598 20.695 13.251 1.00 90.44 172 HIS A O 1
ATOM 1390 N N . GLU A 1 173 ? -22.007 19.373 14.362 1.00 88.81 173 GLU A N 1
ATOM 1391 C CA . GLU A 1 173 ? -22.826 20.464 14.873 1.00 88.81 173 GLU A CA 1
ATOM 1392 C C . GLU A 1 173 ? -22.854 20.437 16.396 1.00 88.81 173 GLU A C 1
ATOM 1394 O O . GLU A 1 173 ? -22.814 19.379 17.032 1.00 88.81 173 GLU A O 1
ATOM 1399 N N . ARG A 1 174 ? -22.895 21.633 16.992 1.00 89.75 174 ARG A N 1
ATOM 1400 C CA . ARG A 1 174 ? -22.929 21.792 18.444 1.00 89.75 174 ARG A CA 1
ATOM 1401 C C . ARG A 1 174 ? -24.264 21.298 18.980 1.00 89.75 174 ARG A C 1
ATOM 1403 O O . ARG A 1 174 ? -25.317 21.841 18.654 1.00 89.75 174 ARG A O 1
ATOM 1410 N N . LEU A 1 175 ? -24.204 20.339 19.892 1.00 87.31 175 LEU A N 1
ATOM 1411 C CA . LEU A 1 175 ? -25.358 19.844 20.618 1.00 87.31 175 LEU A CA 1
ATOM 1412 C C . LEU A 1 175 ? -25.026 19.774 22.112 1.00 87.31 175 LEU A C 1
ATOM 1414 O O . LEU A 1 175 ? -24.072 19.104 22.498 1.00 87.31 175 LEU A O 1
ATOM 1418 N N . PRO A 1 176 ? -25.784 20.452 22.992 1.00 87.38 176 PRO A N 1
ATOM 1419 C CA . PRO A 1 176 ? -25.518 20.401 24.424 1.00 87.38 176 PRO A CA 1
ATOM 1420 C C . PRO A 1 176 ? -25.586 18.973 24.977 1.00 87.38 176 PRO A C 1
ATOM 1422 O O . PRO A 1 176 ? -26.439 18.187 24.566 1.00 87.38 176 PRO A O 1
ATOM 1425 N N . LYS A 1 177 ? -24.784 18.677 26.006 1.00 86.19 177 LYS A N 1
ATOM 1426 C CA . LYS A 1 177 ? -24.786 17.400 26.750 1.00 86.19 177 LYS A CA 1
ATOM 1427 C C . LYS A 1 177 ? -26.194 16.899 27.104 1.00 86.19 177 LYS A C 1
ATOM 1429 O O . LYS A 1 177 ? -26.532 15.747 26.864 1.00 86.19 177 LYS A O 1
ATOM 1434 N N . LYS A 1 178 ? -27.066 17.794 27.592 1.00 81.62 178 LYS A N 1
ATOM 1435 C CA . LYS A 1 178 ? -28.467 17.483 27.955 1.00 81.62 178 LYS A CA 1
ATOM 1436 C C . LYS A 1 178 ? -29.351 17.067 26.771 1.00 81.62 178 LYS A C 1
ATOM 1438 O O . LYS A 1 178 ? -30.389 16.455 26.986 1.00 81.62 178 LYS A O 1
ATOM 1443 N N . LYS A 1 179 ? -28.967 17.436 25.546 1.00 80.00 179 LYS A N 1
ATOM 1444 C CA . LYS A 1 179 ? -29.666 17.106 24.296 1.00 80.00 179 LYS A CA 1
ATOM 1445 C C . LYS A 1 179 ? -29.006 15.946 23.536 1.00 80.00 179 LYS A C 1
ATOM 1447 O O . LYS A 1 179 ? -29.434 15.649 22.430 1.00 80.00 179 LYS A O 1
ATOM 1452 N N . GLY A 1 180 ? -27.997 15.301 24.127 1.00 79.00 180 GLY A N 1
ATOM 1453 C CA . GLY A 1 180 ? -27.304 14.152 23.544 1.00 79.00 180 GLY A CA 1
ATOM 1454 C C . GLY A 1 180 ? -26.029 14.470 22.777 1.00 79.00 180 GLY A C 1
ATOM 1455 O O . GLY A 1 180 ? -25.600 13.676 21.948 1.00 79.00 180 GLY A O 1
ATOM 1456 N N . GLY A 1 181 ? -25.407 15.617 23.064 1.00 85.62 181 GLY A N 1
ATOM 1457 C CA . GLY A 1 181 ? -24.042 15.885 22.619 1.00 85.62 181 GLY A CA 1
ATOM 1458 C C . GLY A 1 181 ? -23.038 14.866 23.154 1.00 85.62 181 GLY A C 1
ATOM 1459 O O . GLY A 1 181 ? -23.161 14.408 24.294 1.00 85.62 181 GLY A O 1
ATOM 1460 N N . ARG A 1 182 ? -22.029 14.565 22.335 1.00 89.75 182 ARG A N 1
ATOM 1461 C CA . ARG A 1 182 ? -20.906 13.674 22.645 1.00 89.75 182 ARG A CA 1
ATOM 1462 C C . ARG A 1 182 ? -19.630 14.468 22.896 1.00 89.75 182 ARG A C 1
ATOM 1464 O O . ARG A 1 182 ? -19.551 15.650 22.548 1.00 89.75 182 ARG A O 1
ATOM 1471 N N . VAL A 1 183 ? -18.641 13.806 23.484 1.00 92.19 183 VAL A N 1
ATOM 1472 C CA . VAL A 1 183 ? -17.259 14.297 23.521 1.00 92.19 183 VAL A CA 1
ATOM 1473 C C . VAL A 1 183 ? -16.465 13.566 22.449 1.00 92.19 183 VAL A C 1
ATOM 1475 O O . VAL A 1 183 ? -16.477 12.338 22.428 1.00 92.19 183 VAL A O 1
ATOM 1478 N N . TYR A 1 184 ? -15.780 14.310 21.584 1.00 92.31 184 TYR A N 1
ATOM 1479 C CA . TYR A 1 184 ? -14.783 13.761 20.668 1.00 92.31 184 TYR A CA 1
ATOM 1480 C C . TYR A 1 184 ? -13.393 14.139 21.163 1.00 92.31 184 TYR A C 1
ATOM 1482 O O . TYR A 1 184 ? -13.135 15.309 21.445 1.00 92.31 184 TYR A O 1
ATOM 1490 N N . ILE A 1 185 ? -12.505 13.162 21.277 1.00 93.19 185 ILE A N 1
ATOM 1491 C CA . ILE A 1 185 ? -11.119 13.378 21.681 1.00 93.19 185 ILE A CA 1
ATOM 1492 C C . ILE A 1 185 ? -10.262 13.232 20.429 1.00 93.19 185 ILE A C 1
ATOM 1494 O O . ILE A 1 185 ? -10.111 12.128 19.912 1.00 93.19 185 ILE A O 1
ATOM 1498 N N . ALA A 1 186 ? -9.753 14.359 19.933 1.00 90.62 186 ALA A N 1
ATOM 1499 C CA . ALA A 1 186 ? -8.891 14.423 18.760 1.00 90.62 186 ALA A CA 1
ATOM 1500 C C . ALA A 1 186 ? -7.427 14.490 19.196 1.00 90.62 186 ALA A C 1
ATOM 1502 O O . ALA A 1 186 ? -7.080 15.244 20.109 1.00 90.62 186 ALA A O 1
ATOM 1503 N N . ILE A 1 187 ? -6.576 13.715 18.533 1.00 88.81 187 ILE A N 1
ATOM 1504 C CA . ILE A 1 187 ? -5.153 13.607 18.844 1.00 88.81 187 ILE A CA 1
ATOM 1505 C C . ILE A 1 187 ? -4.380 14.008 17.588 1.00 88.81 187 ILE A C 1
ATOM 1507 O O . ILE A 1 187 ? -4.466 13.330 16.566 1.00 88.81 187 ILE A O 1
ATOM 1511 N N . ASP A 1 188 ? -3.651 15.121 17.642 1.00 82.88 188 ASP A N 1
ATOM 1512 C CA . ASP A 1 188 ? -2.854 15.605 16.517 1.00 82.88 188 ASP A CA 1
ATOM 1513 C C . ASP A 1 188 ? -1.548 14.809 16.340 1.00 82.88 188 ASP A C 1
ATOM 1515 O O . ASP A 1 188 ? -1.106 14.059 17.212 1.00 82.88 188 ASP A O 1
ATOM 1519 N N . SER A 1 189 ? -0.901 14.989 15.188 1.00 76.50 189 SER A N 1
ATOM 1520 C CA . SER A 1 189 ? 0.325 14.270 14.819 1.00 76.50 189 SER A CA 1
ATOM 1521 C C . SER A 1 189 ? 1.560 14.642 15.647 1.00 76.50 189 SER A C 1
ATOM 1523 O O . SER A 1 189 ? 2.545 13.904 15.647 1.00 76.50 189 SER A O 1
ATOM 1525 N N . ARG A 1 190 ? 1.528 15.768 16.364 1.00 75.06 190 ARG A N 1
ATOM 1526 C CA . ARG A 1 190 ? 2.560 16.193 17.320 1.00 75.06 190 ARG A CA 1
ATOM 1527 C C . ARG A 1 190 ? 2.189 15.822 18.756 1.00 75.06 190 ARG A C 1
ATOM 1529 O O . ARG A 1 190 ? 2.901 16.217 19.675 1.00 75.06 190 ARG A O 1
ATOM 1536 N N . GLY A 1 191 ? 1.120 15.046 18.944 1.00 82.62 191 GLY A N 1
ATOM 1537 C CA . GLY A 1 191 ? 0.664 14.552 20.232 1.00 82.62 191 GLY A CA 1
ATOM 1538 C C . GLY A 1 191 ? -0.233 15.509 21.004 1.00 82.62 191 GLY A C 1
ATOM 1539 O O . GLY A 1 191 ? -0.660 15.153 22.100 1.00 82.62 191 GLY A O 1
ATOM 1540 N N . GLY A 1 192 ? -0.542 16.692 20.474 1.00 87.06 192 GLY A N 1
ATOM 1541 C CA . GLY A 1 192 ? -1.512 17.591 21.082 1.00 87.06 192 GLY A CA 1
ATOM 1542 C C . GLY A 1 192 ? -2.896 16.947 21.105 1.00 87.06 192 GLY A C 1
ATOM 1543 O O . GLY A 1 192 ? -3.328 16.318 20.143 1.00 87.06 192 GLY A O 1
ATOM 1544 N N . VAL A 1 193 ? -3.596 17.074 22.230 1.00 91.06 193 VAL A N 1
ATOM 1545 C CA . VAL A 1 193 ? -4.930 16.492 22.413 1.00 91.06 193 VAL A CA 1
ATOM 1546 C C . VAL A 1 193 ? -5.938 17.613 22.570 1.00 91.06 193 VAL A C 1
ATOM 1548 O O . VAL A 1 193 ? -5.770 18.496 23.411 1.00 91.06 193 VAL A O 1
ATOM 1551 N N . THR A 1 194 ? -7.006 17.559 21.780 1.00 92.62 194 THR A N 1
ATOM 1552 C CA . THR A 1 194 ? -8.115 18.508 21.859 1.00 92.62 194 THR A CA 1
ATOM 1553 C C . THR A 1 194 ? -9.407 17.777 22.186 1.00 92.62 194 THR A C 1
ATOM 1555 O O . THR A 1 194 ? -9.749 16.765 21.578 1.00 92.62 194 THR A O 1
ATOM 1558 N N . PHE A 1 195 ? -10.143 18.317 23.152 1.00 93.88 195 PHE A N 1
ATOM 1559 C CA . PHE A 1 195 ? -11.430 17.789 23.583 1.00 93.88 195 PHE A CA 1
ATOM 1560 C C . PHE A 1 195 ? -12.549 18.629 22.971 1.00 93.88 195 PHE A C 1
ATOM 1562 O O . PHE A 1 195 ? -12.698 19.818 23.257 1.00 93.88 195 PHE A O 1
ATOM 1569 N N . HIS A 1 196 ? -13.346 18.004 22.114 1.00 93.06 196 HIS A N 1
ATOM 1570 C CA . HIS A 1 196 ? -14.489 18.618 21.458 1.00 93.06 196 HIS A CA 1
ATOM 1571 C C . HIS A 1 196 ? -15.765 18.170 22.155 1.00 93.06 196 HIS A C 1
ATOM 1573 O O . HIS A 1 196 ? -16.378 17.155 21.830 1.00 93.06 196 HIS A O 1
ATOM 1579 N N . GLU A 1 197 ? -16.165 18.955 23.144 1.00 94.19 197 GLU A N 1
ATOM 1580 C CA . GLU A 1 197 ? -17.356 18.696 23.940 1.00 94.19 197 GLU A CA 1
ATOM 1581 C C . GLU A 1 197 ? -18.633 19.202 23.263 1.00 94.19 197 GLU A C 1
ATOM 1583 O O . GLU A 1 197 ? -18.699 20.329 22.762 1.00 94.19 197 GLU A O 1
ATOM 1588 N N . GLY A 1 198 ? -19.696 18.404 23.324 1.00 91.94 198 GLY A N 1
ATOM 1589 C CA . GLY A 1 198 ? -21.024 18.830 22.899 1.00 91.94 198 GLY A CA 1
ATOM 1590 C C . GLY A 1 198 ? -21.145 18.920 21.390 1.00 91.94 198 GLY A C 1
ATOM 1591 O O . GLY A 1 198 ? -21.593 19.940 20.866 1.00 91.94 198 GLY A O 1
ATOM 1592 N N . TYR A 1 199 ? -20.742 17.855 20.706 1.00 91.06 199 TYR A N 1
ATOM 1593 C CA . TYR A 1 199 ? -20.883 17.724 19.264 1.00 91.06 199 TYR A CA 1
ATOM 1594 C C . TYR A 1 199 ? -21.614 16.440 18.891 1.00 91.06 199 TYR A C 1
ATOM 1596 O O . TYR A 1 199 ? -21.642 15.473 19.650 1.00 91.06 199 TYR A O 1
ATOM 1604 N N . VAL A 1 200 ? -22.202 16.451 17.704 1.00 88.81 200 VAL A N 1
ATOM 1605 C CA . VAL A 1 200 ? -22.724 15.284 16.987 1.00 88.81 200 VAL A CA 1
ATOM 1606 C C . VAL A 1 200 ? -22.431 15.473 15.503 1.00 88.81 200 VAL A C 1
ATOM 1608 O O . VAL A 1 200 ? -22.135 16.591 15.075 1.00 88.81 200 VAL A O 1
ATOM 1611 N N . THR A 1 201 ? -22.532 14.420 14.698 1.00 88.00 201 THR A N 1
ATOM 1612 C CA . THR A 1 201 ? -22.374 14.570 13.243 1.00 88.00 201 THR A CA 1
ATOM 1613 C C . THR A 1 201 ? -23.510 15.416 12.655 1.00 88.00 201 THR A C 1
ATOM 1615 O O . THR A 1 201 ? -24.642 15.383 13.144 1.00 88.00 201 THR A O 1
ATOM 1618 N N . THR A 1 202 ? -23.266 16.121 11.548 1.00 86.25 202 THR A N 1
ATOM 1619 C CA . THR A 1 202 ? -24.300 16.882 10.815 1.00 86.25 202 THR A CA 1
ATOM 1620 C C . THR A 1 202 ? -25.519 16.021 10.454 1.00 86.25 202 THR A C 1
ATOM 1622 O O . THR A 1 202 ? -26.658 16.489 10.448 1.00 86.25 202 THR A O 1
ATOM 1625 N N . LYS A 1 203 ? -25.317 14.725 10.178 1.00 83.06 203 LYS A N 1
ATOM 1626 C CA . LYS A 1 203 ? -26.415 13.782 9.905 1.00 83.06 203 LYS A CA 1
ATOM 1627 C C . LYS A 1 203 ? -27.295 13.554 11.139 1.00 83.06 203 LYS A C 1
ATOM 1629 O O . LYS A 1 203 ? -28.519 13.517 11.014 1.00 83.06 203 LYS A O 1
ATOM 1634 N N . GLU A 1 204 ? -26.691 13.414 12.315 1.00 83.75 204 GLU A N 1
ATOM 1635 C CA . GLU A 1 204 ? -27.403 13.231 13.583 1.00 83.75 204 GLU A CA 1
ATOM 1636 C C . GLU A 1 204 ? -28.074 14.524 14.051 1.00 83.75 204 GLU A C 1
ATOM 1638 O O . GLU A 1 204 ? -29.223 14.479 14.485 1.00 83.75 204 GLU A O 1
ATOM 1643 N N . ALA A 1 205 ? -27.422 15.676 13.885 1.00 81.50 205 ALA A N 1
ATOM 1644 C CA . ALA A 1 205 ? -28.015 16.975 14.189 1.00 81.50 205 ALA A CA 1
ATOM 1645 C C . ALA A 1 205 ? -29.301 17.211 13.385 1.00 81.50 205 ALA A C 1
ATOM 1647 O O . ALA A 1 205 ? -30.357 17.456 13.965 1.00 81.50 205 ALA A O 1
ATOM 1648 N N . ARG A 1 206 ? -29.264 16.957 12.069 1.00 83.00 206 ARG A N 1
ATOM 1649 C CA . ARG A 1 206 ? -30.452 16.991 11.195 1.00 83.00 206 ARG A CA 1
ATOM 1650 C C . ARG A 1 206 ? -31.546 16.009 11.620 1.00 83.00 206 ARG A C 1
ATOM 1652 O O . ARG A 1 206 ? -32.723 16.247 11.352 1.00 83.00 206 ARG A O 1
ATOM 1659 N N . LYS A 1 207 ? -31.188 14.880 12.241 1.00 79.94 207 LYS A N 1
ATOM 1660 C CA . LYS A 1 207 ? -32.156 13.908 12.777 1.00 79.94 207 LYS A CA 1
ATOM 1661 C C . LYS A 1 207 ? -32.821 14.446 14.049 1.00 79.94 207 LYS A C 1
ATOM 1663 O O . LYS A 1 207 ? -34.037 14.325 14.176 1.00 79.94 207 LYS A O 1
ATOM 1668 N N . VAL A 1 208 ? -32.055 15.093 14.930 1.00 79.62 208 VAL A N 1
ATOM 1669 C CA . VAL A 1 208 ? -32.562 15.764 16.140 1.00 79.62 208 VAL A CA 1
ATOM 1670 C C . VAL A 1 208 ? -33.458 16.952 15.805 1.00 79.62 208 VAL A C 1
ATOM 1672 O O . VAL A 1 208 ? -34.530 17.088 16.391 1.00 79.62 208 VAL A O 1
ATOM 1675 N N . GLU A 1 209 ? -33.077 17.782 14.831 1.00 79.50 209 GLU A N 1
ATOM 1676 C CA . GLU A 1 209 ? -33.895 18.907 14.353 1.00 79.50 209 GLU A CA 1
ATOM 1677 C C . GLU A 1 209 ? -35.257 18.455 13.819 1.00 79.50 209 GLU A C 1
ATOM 1679 O O . GLU A 1 209 ? -36.269 19.122 14.023 1.00 79.50 209 GLU A O 1
ATOM 1684 N N . LYS A 1 210 ? -35.303 17.275 13.194 1.00 82.19 210 LYS A N 1
ATOM 1685 C CA . LYS A 1 210 ? -36.538 16.637 12.719 1.00 82.19 210 LYS A CA 1
ATOM 1686 C C . LYS A 1 210 ? -37.344 15.957 13.836 1.00 82.19 210 LYS A C 1
ATOM 1688 O O . LYS A 1 210 ? -38.263 15.197 13.543 1.00 82.19 210 LYS A O 1
ATOM 1693 N N . GLY A 1 211 ? -37.010 16.207 15.104 1.00 74.56 211 GLY A N 1
ATOM 1694 C CA . GLY A 1 211 ? -37.686 15.640 16.274 1.00 74.56 211 GLY A CA 1
ATOM 1695 C C . GLY A 1 211 ? -37.327 14.180 16.563 1.00 74.56 211 GLY A C 1
ATOM 1696 O O . GLY A 1 211 ? -37.969 13.551 17.401 1.00 74.56 211 GLY A O 1
ATOM 1697 N N . GLY A 1 212 ? -36.321 13.626 15.879 1.00 73.06 212 GLY A N 1
ATOM 1698 C CA . GLY A 1 212 ? -35.834 12.272 16.115 1.00 73.06 212 GLY A CA 1
ATOM 1699 C C . GLY A 1 212 ? -34.928 12.202 17.343 1.00 73.06 212 GLY A C 1
ATOM 1700 O O . GLY A 1 212 ? -34.066 13.053 17.544 1.00 73.06 212 GLY A O 1
ATOM 1701 N N . ALA A 1 213 ? -35.082 11.163 18.161 1.00 67.44 213 ALA A N 1
ATOM 1702 C CA . ALA A 1 213 ? -34.131 10.891 19.233 1.00 67.44 213 ALA A CA 1
ATOM 1703 C C . ALA A 1 213 ? -32.809 10.361 18.652 1.00 67.44 213 ALA A C 1
ATOM 1705 O O . ALA A 1 213 ? -32.801 9.579 17.693 1.00 67.44 213 ALA A O 1
ATOM 1706 N N . ILE A 1 214 ? -31.686 10.761 19.253 1.00 69.06 214 ILE A N 1
ATOM 1707 C CA . ILE A 1 214 ? -30.413 10.073 19.032 1.00 69.06 214 ILE A CA 1
ATOM 1708 C C . ILE A 1 214 ? -30.536 8.726 19.739 1.00 69.06 214 ILE A C 1
ATOM 1710 O O . ILE A 1 214 ? -30.629 8.662 20.965 1.00 69.06 214 ILE A O 1
ATOM 1714 N N . GLU A 1 215 ? -30.611 7.650 18.960 1.00 63.50 215 GLU A N 1
ATOM 1715 C CA . GLU A 1 215 ? -30.687 6.303 19.511 1.00 63.50 215 GLU A CA 1
ATOM 1716 C C . GLU A 1 215 ? -29.389 5.984 20.245 1.00 63.50 215 GLU A C 1
ATOM 1718 O O . GLU A 1 215 ? -28.295 6.042 19.679 1.00 63.50 215 GLU A O 1
ATOM 1723 N N . ARG A 1 216 ? -29.523 5.612 21.520 1.00 57.19 216 ARG A N 1
ATOM 1724 C CA . ARG A 1 216 ? -28.434 4.994 22.264 1.00 57.19 216 ARG A CA 1
ATOM 1725 C C . ARG A 1 216 ? -28.170 3.651 21.600 1.00 57.19 216 ARG A C 1
ATOM 1727 O O . ARG A 1 216 ? -28.993 2.746 21.724 1.00 57.19 216 ARG A O 1
ATOM 1734 N N . LYS A 1 217 ? -27.054 3.518 20.883 1.00 58.75 217 LYS A N 1
ATOM 1735 C CA . LYS A 1 217 ? -26.660 2.238 20.291 1.00 58.75 217 LYS A CA 1
ATOM 1736 C C . LYS A 1 217 ? -26.445 1.257 21.448 1.00 58.75 217 LYS A C 1
ATOM 1738 O O . LYS A 1 217 ? -25.458 1.356 22.177 1.00 58.75 217 LYS A O 1
ATOM 1743 N N . ALA A 1 218 ? -27.437 0.393 21.690 1.00 57.78 218 ALA A N 1
ATOM 1744 C CA . ALA A 1 218 ? -27.338 -0.651 22.697 1.00 57.78 218 ALA A CA 1
ATOM 1745 C C . ALA A 1 218 ? -26.138 -1.524 22.339 1.00 57.78 218 ALA A C 1
ATOM 1747 O O . ALA A 1 218 ? -25.888 -1.798 21.160 1.00 57.78 218 ALA A O 1
ATOM 1748 N N . ARG A 1 219 ? -25.364 -1.905 23.354 1.00 58.00 219 ARG A N 1
ATOM 1749 C CA . ARG A 1 219 ? -24.146 -2.673 23.128 1.00 58.00 219 ARG A CA 1
ATOM 1750 C C . ARG A 1 219 ? -24.520 -3.981 22.412 1.00 58.00 219 ARG A C 1
ATOM 1752 O O . ARG A 1 219 ? -25.426 -4.664 22.888 1.00 58.00 219 ARG A O 1
ATOM 1759 N N . PRO A 1 220 ? -23.875 -4.311 21.282 1.00 64.62 220 PRO A N 1
ATOM 1760 C CA . PRO A 1 220 ? -24.200 -5.516 20.528 1.00 64.62 220 PRO A CA 1
ATOM 1761 C C . PRO A 1 220 ? -23.948 -6.780 21.373 1.00 64.62 220 PRO A C 1
ATOM 1763 O O . PRO A 1 220 ? -23.013 -6.796 22.178 1.00 64.62 220 PRO A O 1
ATOM 1766 N N . GLU A 1 221 ? -24.809 -7.803 21.205 1.00 65.00 221 GLU A N 1
ATOM 1767 C CA . GLU A 1 221 ? -24.757 -9.085 21.945 1.00 65.00 221 GLU A CA 1
ATOM 1768 C C . GLU A 1 221 ? -23.387 -9.740 21.794 1.00 65.00 221 GLU A C 1
ATOM 1770 O O . GLU A 1 221 ? -22.742 -10.107 22.776 1.00 65.00 221 GLU A O 1
ATOM 1775 N N . LEU A 1 222 ? -22.900 -9.777 20.553 1.00 63.69 222 LEU A N 1
ATOM 1776 C CA . LEU A 1 222 ? -21.484 -9.925 20.298 1.00 63.69 222 LEU A CA 1
ATOM 1777 C C . LEU A 1 222 ? -20.883 -8.527 20.283 1.00 63.69 222 LEU A C 1
ATOM 1779 O O . LEU A 1 222 ? -21.193 -7.710 19.416 1.00 63.69 222 LEU A O 1
ATOM 1783 N N . SER A 1 223 ? -19.986 -8.252 21.227 1.00 75.62 223 SER A N 1
ATOM 1784 C CA . SER A 1 223 ? -19.065 -7.130 21.077 1.00 75.62 223 SER A CA 1
ATOM 1785 C C . SER A 1 223 ? -18.409 -7.200 19.684 1.00 75.62 223 SER A C 1
ATOM 1787 O O . SER A 1 223 ? -18.274 -8.290 19.126 1.00 75.62 223 SER A O 1
ATOM 1789 N N . ALA A 1 224 ? -17.989 -6.070 19.102 1.00 73.75 224 ALA A N 1
ATOM 1790 C CA . ALA A 1 224 ? -17.265 -6.097 17.822 1.00 73.75 224 ALA A CA 1
ATOM 1791 C C . ALA A 1 224 ? -16.115 -7.142 17.807 1.00 73.75 224 ALA A C 1
ATOM 1793 O O . ALA A 1 224 ? -16.011 -7.883 16.828 1.00 73.75 224 ALA A O 1
ATOM 1794 N N . PRO A 1 225 ? -15.360 -7.332 18.914 1.00 72.06 225 PRO A N 1
ATOM 1795 C CA . PRO A 1 225 ? -14.425 -8.451 19.049 1.00 72.06 225 PRO A CA 1
ATOM 1796 C C . PRO A 1 225 ? -15.035 -9.859 18.900 1.00 72.06 225 PRO A C 1
ATOM 1798 O O . PRO A 1 225 ? -14.440 -10.717 18.254 1.00 72.06 225 PRO A O 1
ATOM 1801 N N . LEU A 1 226 ? -16.214 -10.127 19.470 1.00 65.06 226 LEU A N 1
ATOM 1802 C CA . LEU A 1 226 ? -16.852 -11.449 19.423 1.00 65.06 226 LEU A CA 1
ATOM 1803 C C . LEU A 1 226 ? -17.541 -11.730 18.072 1.00 65.06 226 LEU A C 1
ATOM 1805 O O . LEU A 1 226 ? -17.565 -12.871 17.617 1.00 65.06 226 LEU A O 1
ATOM 1809 N N . ALA A 1 227 ? -18.052 -10.703 17.390 1.00 79.75 227 ALA A N 1
ATOM 1810 C CA . ALA A 1 227 ? -18.549 -10.854 16.020 1.00 79.75 227 ALA A CA 1
ATOM 1811 C C . ALA A 1 227 ? -17.405 -11.230 15.069 1.00 79.75 227 ALA A C 1
ATOM 1813 O O . ALA A 1 227 ? -17.528 -12.153 14.264 1.00 79.75 227 ALA A O 1
ATOM 1814 N N . ASN A 1 228 ? -16.261 -10.564 15.236 1.00 83.56 228 ASN A N 1
ATOM 1815 C CA . ASN A 1 228 ? -15.040 -10.888 14.515 1.00 83.56 228 ASN A CA 1
ATOM 1816 C C . ASN A 1 228 ? -14.612 -12.348 14.757 1.00 83.56 228 ASN A C 1
ATOM 1818 O O . ASN A 1 228 ? -14.330 -13.071 13.807 1.00 83.56 228 ASN A O 1
ATOM 1822 N N . TYR A 1 229 ? -14.669 -12.821 16.007 1.00 85.62 229 TYR A N 1
ATOM 1823 C CA . TYR A 1 229 ? -14.351 -14.210 16.359 1.00 85.62 229 TYR A CA 1
ATOM 1824 C C . TYR A 1 229 ? -15.162 -15.243 15.553 1.00 85.62 229 TYR A C 1
ATOM 1826 O O . TYR A 1 229 ? -14.594 -16.176 14.986 1.00 85.62 229 TYR A O 1
ATOM 1834 N N . VAL A 1 230 ? -16.483 -15.066 15.441 1.00 91.81 230 VAL A N 1
ATOM 1835 C CA . VAL A 1 230 ? -17.347 -15.998 14.690 1.00 91.81 230 VAL A CA 1
ATOM 1836 C C . VAL A 1 230 ? -17.043 -15.971 13.193 1.00 91.81 230 VAL A C 1
ATOM 1838 O O . VAL A 1 230 ? -16.942 -17.029 12.563 1.00 91.81 230 VAL A O 1
ATOM 1841 N N . THR A 1 231 ? -16.888 -14.777 12.619 1.00 93.00 231 THR A N 1
ATOM 1842 C CA . THR A 1 231 ? -16.547 -14.604 11.200 1.00 93.00 231 THR A CA 1
ATOM 1843 C C . THR A 1 231 ? -15.261 -15.348 10.854 1.00 93.00 231 THR A C 1
ATOM 1845 O O . THR A 1 231 ? -15.231 -16.106 9.883 1.00 93.00 231 THR A O 1
ATOM 1848 N N . LEU A 1 232 ? -14.233 -15.218 11.695 1.00 89.19 232 LEU A N 1
ATOM 1849 C CA . LEU A 1 232 ? -12.941 -15.868 11.490 1.00 89.19 232 LEU A CA 1
ATOM 1850 C C . LEU A 1 232 ? -13.026 -17.400 11.569 1.00 89.19 232 LEU A C 1
ATOM 1852 O O . LEU A 1 232 ? -12.391 -18.086 10.769 1.00 89.19 232 LEU A O 1
ATOM 1856 N N . HIS A 1 233 ? -13.855 -17.961 12.456 1.00 94.94 233 HIS A N 1
ATOM 1857 C CA . HIS A 1 233 ? -14.049 -19.416 12.525 1.00 94.94 233 HIS A CA 1
ATOM 1858 C C . HIS A 1 233 ? -14.747 -19.994 11.292 1.00 94.94 233 HIS A C 1
ATOM 1860 O O . HIS A 1 233 ? -14.403 -21.083 10.830 1.00 94.94 233 HIS A O 1
ATOM 1866 N N . ARG A 1 234 ? -15.723 -19.269 10.740 1.00 96.19 234 ARG A N 1
ATOM 1867 C CA . ARG A 1 234 ? -16.404 -19.683 9.507 1.00 96.19 234 ARG A CA 1
ATOM 1868 C C . ARG A 1 234 ? -15.471 -19.615 8.307 1.00 96.19 234 ARG A C 1
ATOM 1870 O O . ARG A 1 234 ? -15.433 -20.562 7.527 1.00 96.19 234 ARG A O 1
ATOM 1877 N N . TYR A 1 235 ? -14.717 -18.523 8.198 1.00 93.81 235 TYR A N 1
ATOM 1878 C CA . TYR A 1 235 ? -13.647 -18.381 7.217 1.00 93.81 235 TYR A CA 1
ATOM 1879 C C . TYR A 1 235 ? -12.691 -19.580 7.284 1.00 93.81 235 TYR A C 1
ATOM 1881 O O . TYR A 1 235 ? -12.523 -20.269 6.286 1.00 93.81 235 TYR A O 1
ATOM 1889 N N . ALA A 1 236 ? -12.179 -19.917 8.473 1.00 89.31 236 ALA A N 1
ATOM 1890 C CA . ALA A 1 236 ? -11.234 -21.019 8.650 1.00 89.31 236 ALA A CA 1
ATOM 1891 C C . ALA A 1 236 ? -11.768 -22.371 8.138 1.00 89.31 236 ALA A C 1
ATOM 1893 O O . ALA A 1 236 ? -11.038 -23.119 7.490 1.00 89.31 236 ALA A O 1
ATOM 1894 N N . ALA A 1 237 ? -13.046 -22.679 8.385 1.00 92.94 237 ALA A N 1
ATOM 1895 C CA . ALA A 1 237 ? -13.658 -23.923 7.920 1.00 92.94 237 ALA A CA 1
ATOM 1896 C C . ALA A 1 237 ? -13.771 -23.997 6.386 1.00 92.94 237 ALA A C 1
ATOM 1898 O O . ALA A 1 237 ? -13.511 -25.048 5.798 1.00 92.94 237 ALA A O 1
ATOM 1899 N N . VAL A 1 238 ? -14.148 -22.890 5.736 1.00 94.62 238 VAL A N 1
ATOM 1900 C CA . VAL A 1 238 ? -14.230 -22.811 4.268 1.00 94.62 238 VAL A CA 1
ATOM 1901 C C . VAL A 1 238 ? -12.838 -22.878 3.653 1.00 94.62 238 VAL A C 1
ATOM 1903 O O . VAL A 1 238 ? -12.628 -23.662 2.731 1.00 94.62 238 VAL A O 1
ATOM 1906 N N . SER A 1 239 ? -11.878 -22.129 4.197 1.00 90.38 239 SER A N 1
ATOM 1907 C CA . SER A 1 239 ? -10.490 -22.136 3.731 1.00 90.38 239 SER A CA 1
ATOM 1908 C C . SER A 1 239 ? -9.872 -23.532 3.810 1.00 90.38 239 SER A C 1
ATOM 1910 O O . SER A 1 239 ? -9.215 -23.955 2.865 1.00 90.38 239 SER A O 1
ATOM 1912 N N . ALA A 1 240 ? -10.151 -24.290 4.878 1.00 93.19 240 ALA A N 1
ATOM 1913 C CA . ALA A 1 240 ? -9.682 -25.669 5.013 1.00 93.19 240 ALA A CA 1
ATOM 1914 C C . ALA A 1 240 ? -10.233 -26.598 3.917 1.00 93.19 240 ALA A C 1
ATOM 1916 O O . ALA A 1 240 ? -9.511 -27.446 3.406 1.00 93.19 240 ALA A O 1
ATOM 1917 N N . ARG A 1 241 ? -11.503 -26.432 3.529 1.00 96.00 241 ARG A N 1
ATOM 1918 C CA . ARG A 1 241 ? -12.107 -27.226 2.448 1.00 96.00 241 ARG A CA 1
ATOM 1919 C C . ARG A 1 241 ? -11.646 -26.787 1.065 1.00 96.00 241 ARG A C 1
ATOM 1921 O O . ARG A 1 241 ? -11.410 -27.637 0.217 1.00 96.00 241 ARG A O 1
ATOM 1928 N N . LEU A 1 242 ? -11.492 -25.484 0.840 1.00 94.44 242 LEU A N 1
ATOM 1929 C CA . LEU A 1 242 ? -10.974 -24.959 -0.422 1.00 94.44 242 LEU A CA 1
ATOM 1930 C C . LEU A 1 242 ? -9.537 -25.436 -0.677 1.00 94.44 242 LEU A C 1
ATOM 1932 O O . LEU A 1 242 ? -9.203 -25.764 -1.812 1.00 94.44 242 LEU A O 1
ATOM 1936 N N . ALA A 1 243 ? -8.721 -25.543 0.377 1.00 91.50 243 ALA A N 1
ATOM 1937 C CA . ALA A 1 243 ? -7.358 -26.065 0.296 1.00 91.50 243 ALA A CA 1
ATOM 1938 C C . ALA A 1 243 ? -7.285 -27.513 -0.230 1.00 91.50 243 ALA A C 1
ATOM 1940 O O . ALA A 1 243 ? -6.294 -27.892 -0.845 1.00 91.50 243 ALA A O 1
ATOM 1941 N N . GLU A 1 244 ? -8.340 -28.310 -0.042 1.00 95.38 244 GLU A N 1
ATOM 1942 C CA . GLU A 1 244 ? -8.438 -29.687 -0.551 1.00 95.38 244 GLU A CA 1
ATOM 1943 C C . GLU A 1 244 ? -8.998 -29.764 -1.981 1.00 95.38 244 GLU A C 1
ATOM 1945 O O . GLU A 1 244 ? -9.116 -30.851 -2.545 1.00 95.38 244 GLU A O 1
ATOM 1950 N N . ALA A 1 245 ? -9.349 -28.626 -2.585 1.00 94.62 245 ALA A N 1
ATOM 1951 C CA . ALA A 1 245 ? -9.995 -28.548 -3.891 1.00 94.62 245 ALA A CA 1
ATOM 1952 C C . ALA A 1 245 ? -9.219 -27.634 -4.865 1.00 94.62 245 ALA A C 1
ATOM 1954 O O . ALA A 1 245 ? -9.757 -26.611 -5.299 1.00 94.62 245 ALA A O 1
ATOM 1955 N N . PRO A 1 246 ? -7.978 -27.987 -5.264 1.00 93.00 246 PRO A N 1
ATOM 1956 C CA . PRO A 1 246 ? -7.102 -27.117 -6.058 1.00 93.00 246 PRO A CA 1
ATOM 1957 C C . PRO A 1 246 ? -7.693 -26.706 -7.414 1.00 93.00 246 PRO A C 1
ATOM 1959 O O . PRO A 1 246 ? -7.540 -25.561 -7.824 1.00 93.00 246 PRO A O 1
ATOM 1962 N N . ALA A 1 247 ? -8.447 -27.584 -8.084 1.00 94.81 247 ALA A N 1
ATOM 1963 C CA . ALA A 1 247 ? -9.108 -27.248 -9.350 1.00 94.81 247 ALA A CA 1
ATOM 1964 C C . ALA A 1 247 ? -10.215 -26.184 -9.191 1.00 94.81 247 ALA A C 1
ATOM 1966 O O . ALA A 1 247 ? -10.434 -25.365 -10.087 1.00 94.81 247 ALA A O 1
ATOM 1967 N N . ILE A 1 248 ? -10.905 -26.185 -8.043 1.00 96.06 248 ILE A N 1
ATOM 1968 C CA . ILE A 1 248 ? -11.915 -25.179 -7.688 1.00 96.06 248 ILE A CA 1
ATOM 1969 C C . ILE A 1 248 ? -11.223 -23.893 -7.230 1.00 96.06 248 ILE A C 1
ATOM 1971 O O . ILE A 1 248 ? -11.630 -22.806 -7.636 1.00 96.06 248 ILE A O 1
ATOM 1975 N N . ALA A 1 249 ? -10.156 -24.015 -6.436 1.00 94.94 249 ALA A N 1
ATOM 1976 C CA . ALA A 1 249 ? -9.336 -22.891 -6.001 1.00 94.94 249 ALA A CA 1
ATOM 1977 C C . ALA A 1 249 ? -8.740 -22.132 -7.194 1.00 94.94 249 ALA A C 1
ATOM 1979 O O . ALA A 1 249 ? -8.820 -20.910 -7.213 1.00 94.94 249 ALA A O 1
ATOM 1980 N N . LEU A 1 250 ? -8.251 -22.834 -8.222 1.00 96.38 250 LEU A N 1
ATOM 1981 C CA . LEU A 1 250 ? -7.741 -22.234 -9.459 1.00 96.38 250 LEU A CA 1
ATOM 1982 C C . LEU A 1 250 ? -8.819 -21.426 -10.193 1.00 96.38 250 LEU A C 1
ATOM 1984 O O . LEU A 1 250 ? -8.605 -20.274 -10.552 1.00 96.38 250 LEU A O 1
ATOM 1988 N N . ARG A 1 251 ? -10.017 -21.992 -10.369 1.00 97.62 251 ARG A N 1
ATOM 1989 C CA . ARG A 1 251 ? -11.140 -21.284 -11.010 1.00 97.62 251 ARG A CA 1
ATOM 1990 C C . ARG A 1 251 ? -11.583 -20.068 -10.200 1.00 97.62 251 ARG A C 1
ATOM 1992 O O . ARG A 1 251 ? -11.896 -19.029 -10.772 1.00 97.62 251 ARG A O 1
ATOM 1999 N N . LEU A 1 252 ? -11.582 -20.173 -8.870 1.00 95.62 252 LEU A N 1
ATOM 2000 C CA . LEU A 1 252 ? -11.886 -19.049 -7.990 1.00 95.62 252 LEU A CA 1
ATOM 2001 C C . LEU A 1 252 ? -10.793 -17.972 -8.058 1.00 95.62 252 LEU A C 1
ATOM 2003 O O . LEU A 1 252 ? -11.123 -16.791 -8.074 1.00 95.62 252 LEU A O 1
ATOM 2007 N N . MET A 1 253 ? -9.522 -18.363 -8.147 1.00 94.69 253 MET A N 1
ATOM 2008 C CA . MET A 1 253 ? -8.371 -17.474 -8.325 1.00 94.69 253 MET A CA 1
ATOM 2009 C C . MET A 1 253 ? -8.492 -16.657 -9.616 1.00 94.69 253 MET A C 1
ATOM 2011 O O . MET A 1 253 ? -8.412 -15.433 -9.582 1.00 94.69 253 MET A O 1
ATOM 2015 N N . VAL A 1 254 ? -8.773 -17.327 -10.739 1.00 95.25 254 VAL A N 1
ATOM 2016 C CA . VAL A 1 254 ? -9.003 -16.671 -12.036 1.00 95.25 254 VAL A CA 1
ATOM 2017 C C . VAL A 1 254 ? -10.201 -15.721 -11.953 1.00 95.25 254 VAL A C 1
ATOM 2019 O O . VAL A 1 254 ? -10.130 -14.596 -12.443 1.00 95.25 254 VAL A O 1
ATOM 2022 N N . ALA A 1 255 ? -11.277 -16.115 -11.261 1.00 93.31 255 ALA A N 1
ATOM 2023 C CA . ALA A 1 255 ? -12.422 -15.234 -11.044 1.00 93.31 255 ALA A CA 1
ATOM 2024 C C . ALA A 1 255 ? -12.040 -13.957 -10.270 1.00 93.31 255 ALA A C 1
ATOM 2026 O O . ALA A 1 255 ? -12.497 -12.875 -10.630 1.00 93.31 255 ALA A O 1
ATOM 2027 N N . HIS A 1 256 ? -11.189 -14.068 -9.242 1.00 91.56 256 HIS A N 1
ATOM 2028 C CA . HIS A 1 256 ? -10.698 -12.915 -8.478 1.00 91.56 256 HIS A CA 1
ATOM 2029 C C . HIS A 1 256 ? -9.798 -12.011 -9.319 1.00 91.56 256 HIS A C 1
ATOM 2031 O O . HIS A 1 256 ? -9.951 -10.797 -9.255 1.00 91.56 256 HIS A O 1
ATOM 2037 N N . ALA A 1 257 ? -8.906 -12.576 -10.132 1.00 90.94 257 ALA A N 1
ATOM 2038 C CA . ALA A 1 257 ? -8.026 -11.786 -10.991 1.00 90.94 257 ALA A CA 1
ATOM 2039 C C . ALA A 1 257 ? -8.806 -10.972 -12.043 1.00 90.94 257 ALA A C 1
ATOM 2041 O O . ALA A 1 257 ? -8.425 -9.853 -12.379 1.00 90.94 257 ALA A O 1
ATOM 2042 N N . ILE A 1 258 ? -9.938 -11.499 -12.518 1.00 90.62 258 ILE A N 1
ATOM 2043 C CA . ILE A 1 258 ? -10.797 -10.823 -13.495 1.00 90.62 258 ILE A CA 1
ATOM 2044 C C . ILE A 1 258 ? -11.750 -9.815 -12.830 1.00 90.62 258 ILE A C 1
ATOM 2046 O O . ILE A 1 258 ? -11.829 -8.663 -13.258 1.00 90.62 258 ILE A O 1
ATOM 2050 N N . ALA A 1 259 ? -12.507 -10.249 -11.814 1.00 88.56 259 ALA A N 1
ATOM 2051 C CA . ALA A 1 259 ? -13.590 -9.468 -11.208 1.00 88.56 259 ALA A CA 1
ATOM 2052 C C . ALA A 1 259 ? -13.145 -8.590 -10.027 1.00 88.56 259 ALA A C 1
ATOM 2054 O O . ALA A 1 259 ? -13.852 -7.648 -9.681 1.00 88.56 259 ALA A O 1
ATOM 2055 N N . GLY A 1 260 ? -11.986 -8.869 -9.427 1.00 85.75 260 GLY A N 1
ATOM 2056 C CA . GLY A 1 260 ? -11.511 -8.226 -8.203 1.00 85.75 260 GLY A CA 1
ATOM 2057 C C . GLY A 1 260 ? -12.263 -8.670 -6.941 1.00 85.75 260 GLY A C 1
ATOM 2058 O O . GLY A 1 260 ? -13.293 -9.348 -6.981 1.00 85.75 260 GLY A O 1
ATOM 2059 N N . SER A 1 261 ? -11.728 -8.286 -5.784 1.00 84.81 261 SER A N 1
ATOM 2060 C CA . SER A 1 261 ? -12.371 -8.407 -4.470 1.00 84.81 261 SER A CA 1
ATOM 2061 C C . SER A 1 261 ? -11.798 -7.371 -3.493 1.00 84.81 261 SER A C 1
ATOM 2063 O O . SER A 1 261 ? -10.860 -6.646 -3.818 1.00 84.81 261 SER A O 1
ATOM 2065 N N . ASP A 1 262 ? -12.310 -7.317 -2.263 1.00 83.12 262 ASP A N 1
ATOM 2066 C CA . ASP A 1 262 ? -11.804 -6.381 -1.247 1.00 83.12 262 ASP A CA 1
ATOM 2067 C C . ASP A 1 262 ? -10.365 -6.677 -0.787 1.00 83.12 262 ASP A C 1
ATOM 2069 O O . ASP A 1 262 ? -9.668 -5.765 -0.346 1.00 83.12 262 ASP A O 1
ATOM 2073 N N . LEU A 1 263 ? -9.924 -7.939 -0.871 1.00 82.38 263 LEU A N 1
ATOM 2074 C CA . LEU A 1 263 ? -8.607 -8.397 -0.395 1.00 82.38 263 LEU A CA 1
ATOM 2075 C C . LEU A 1 263 ? -7.639 -8.757 -1.522 1.00 82.38 263 LEU A C 1
ATOM 2077 O O . LEU A 1 263 ? -6.466 -9.014 -1.266 1.00 82.38 263 LEU A O 1
ATOM 2081 N N . TRP A 1 264 ? -8.134 -8.804 -2.752 1.00 83.81 264 TRP A N 1
ATOM 2082 C CA . TRP A 1 264 ? -7.352 -9.120 -3.931 1.00 83.81 264 TRP A CA 1
ATOM 2083 C C . TRP A 1 264 ? -7.759 -8.164 -5.034 1.00 83.81 264 TRP A C 1
ATOM 2085 O O . TRP A 1 264 ? -8.871 -8.256 -5.558 1.00 83.81 264 TRP A O 1
ATOM 2095 N N . ASP A 1 265 ? -6.835 -7.270 -5.365 1.00 78.88 265 ASP A N 1
ATOM 2096 C CA . ASP A 1 265 ? -6.925 -6.403 -6.527 1.00 78.88 265 ASP A CA 1
ATOM 2097 C C . ASP A 1 265 ? -5.810 -6.755 -7.511 1.00 78.88 265 ASP A C 1
ATOM 2099 O O . ASP A 1 265 ? -4.699 -7.103 -7.099 1.00 78.88 265 ASP A O 1
ATOM 2103 N N . VAL A 1 266 ? -6.124 -6.706 -8.800 1.00 85.44 266 VAL A N 1
ATOM 2104 C CA . VAL A 1 266 ? -5.152 -6.926 -9.870 1.00 85.44 266 VAL A CA 1
ATOM 2105 C C . VAL A 1 266 ? -5.297 -5.795 -10.867 1.00 85.44 266 VAL A C 1
ATOM 2107 O O . VAL A 1 266 ? -6.377 -5.560 -11.414 1.00 85.44 266 VAL A O 1
ATOM 2110 N N . GLU A 1 267 ? -4.192 -5.096 -11.094 1.00 85.25 267 GLU A N 1
ATOM 2111 C CA . GLU A 1 267 ? -4.118 -3.993 -12.039 1.00 85.25 267 GLU A CA 1
ATOM 2112 C C . GLU A 1 267 ? -3.484 -4.464 -13.350 1.00 85.25 267 GLU A C 1
ATOM 2114 O O . GLU A 1 267 ? -2.566 -5.283 -13.369 1.00 85.25 267 GLU A O 1
ATOM 2119 N N . ILE A 1 268 ? -3.994 -3.937 -14.461 1.00 87.19 268 ILE A N 1
ATOM 2120 C CA . ILE A 1 268 ? -3.425 -4.173 -15.789 1.00 87.19 268 ILE A CA 1
ATOM 2121 C C . ILE A 1 268 ? -2.143 -3.348 -15.921 1.00 87.19 268 ILE A C 1
ATOM 2123 O O . ILE A 1 268 ? -2.110 -2.179 -15.527 1.00 87.19 268 ILE A O 1
ATOM 2127 N N . GLN A 1 269 ? -1.112 -3.913 -16.547 1.00 87.31 269 GLN A N 1
ATOM 2128 C CA . GLN A 1 269 ? 0.106 -3.178 -16.871 1.00 87.31 269 GLN A CA 1
ATOM 2129 C C . GLN A 1 269 ? -0.197 -1.990 -17.789 1.00 87.31 269 GLN A C 1
ATOM 2131 O O . GLN A 1 269 ? -0.715 -2.142 -18.897 1.00 87.31 269 GLN A O 1
ATOM 2136 N N . THR A 1 270 ? 0.171 -0.783 -17.349 1.00 81.50 270 THR A N 1
ATOM 2137 C CA . THR A 1 270 ? -0.009 0.428 -18.155 1.00 81.50 270 THR A CA 1
ATOM 2138 C C . THR A 1 270 ? 0.838 0.356 -19.420 1.00 81.50 270 THR A C 1
ATOM 2140 O O . THR A 1 270 ? 2.061 0.224 -19.345 1.00 81.50 270 THR A O 1
ATOM 2143 N N . ARG A 1 271 ? 0.197 0.521 -20.578 1.00 77.12 271 ARG A N 1
ATOM 2144 C CA . ARG A 1 271 ? 0.852 0.502 -21.900 1.00 77.12 271 ARG A CA 1
ATOM 2145 C C . ARG A 1 271 ? 1.219 1.896 -22.421 1.00 77.12 271 ARG A C 1
ATOM 2147 O O . ARG A 1 271 ? 1.728 2.043 -23.523 1.00 77.12 271 ARG A O 1
ATOM 2154 N N . ARG A 1 272 ? 0.969 2.941 -21.624 1.00 80.12 272 ARG A N 1
ATOM 2155 C CA . ARG A 1 272 ? 1.204 4.336 -22.009 1.00 80.12 272 ARG A CA 1
ATOM 2156 C C . ARG A 1 272 ? 2.671 4.729 -21.823 1.00 80.12 272 ARG A C 1
ATOM 2158 O O . ARG A 1 272 ? 3.207 4.643 -20.719 1.00 80.12 272 ARG A O 1
ATOM 2165 N N . GLY A 1 273 ? 3.291 5.230 -22.889 1.00 79.31 273 GLY A N 1
ATOM 2166 C CA . GLY A 1 273 ? 4.645 5.775 -22.880 1.00 79.31 273 GLY A CA 1
ATOM 2167 C C . GLY A 1 273 ? 4.755 7.141 -22.188 1.00 79.31 273 GLY A C 1
ATOM 2168 O O . GLY A 1 273 ? 3.769 7.839 -21.955 1.00 79.31 273 GLY A O 1
ATOM 2169 N N . LYS A 1 274 ? 5.991 7.564 -21.880 1.00 83.19 274 LYS A N 1
ATOM 2170 C CA . LYS A 1 274 ? 6.284 8.885 -21.271 1.00 83.19 274 LYS A CA 1
ATOM 2171 C C . LYS A 1 274 ? 6.038 10.069 -22.217 1.00 83.19 274 LYS A C 1
ATOM 2173 O O . LYS A 1 274 ? 5.991 11.211 -21.767 1.00 83.19 274 LYS A O 1
ATOM 2178 N N . SER A 1 275 ? 5.906 9.799 -23.509 1.00 85.94 275 SER A N 1
ATOM 2179 C CA . SER A 1 275 ? 5.503 10.751 -24.537 1.00 85.94 275 SER A CA 1
ATOM 2180 C C . SER A 1 275 ? 4.518 10.081 -25.487 1.00 85.94 275 SER A C 1
ATOM 2182 O O . SER A 1 275 ? 4.446 8.848 -25.562 1.00 85.94 275 SER A O 1
ATOM 2184 N N . ASP A 1 276 ? 3.781 10.896 -26.232 1.00 85.44 276 ASP A N 1
ATOM 2185 C CA . ASP A 1 276 ? 2.840 10.395 -27.232 1.00 85.44 276 ASP A CA 1
ATOM 2186 C C . ASP A 1 276 ? 3.576 9.593 -28.318 1.00 85.44 276 ASP A C 1
ATOM 2188 O O . ASP A 1 276 ? 3.123 8.518 -28.682 1.00 85.44 276 ASP A O 1
ATOM 2192 N N . ALA A 1 277 ? 4.784 10.020 -28.711 1.00 84.62 277 ALA A N 1
ATOM 2193 C CA . ALA A 1 277 ? 5.619 9.299 -29.678 1.00 84.62 277 ALA A CA 1
ATOM 2194 C C . ALA A 1 277 ? 6.021 7.887 -29.204 1.00 84.62 277 ALA A C 1
ATOM 2196 O O . ALA A 1 277 ? 6.052 6.954 -29.998 1.00 84.62 277 ALA A O 1
ATOM 2197 N N . ILE A 1 278 ? 6.306 7.710 -27.906 1.00 85.88 278 ILE A N 1
ATOM 2198 C CA . ILE A 1 278 ? 6.607 6.381 -27.347 1.00 85.88 278 ILE A CA 1
ATOM 2199 C C . ILE A 1 278 ? 5.328 5.539 -27.265 1.00 85.88 278 ILE A C 1
ATOM 2201 O O . ILE A 1 278 ? 5.366 4.348 -27.548 1.00 85.88 278 ILE A O 1
ATOM 2205 N N . SER A 1 279 ? 4.202 6.149 -26.885 1.00 87.56 279 SER A N 1
ATOM 2206 C CA . SER A 1 279 ? 2.918 5.441 -26.780 1.00 87.56 279 SER A CA 1
ATOM 2207 C C . SER A 1 279 ? 2.465 4.914 -28.143 1.00 87.56 279 SER A C 1
ATOM 2209 O O . SER A 1 279 ? 2.150 3.738 -28.265 1.00 87.56 279 SER A O 1
ATOM 2211 N N . GLU A 1 280 ? 2.527 5.754 -29.177 1.00 86.56 280 GLU A N 1
ATOM 2212 C CA . GLU A 1 280 ? 2.178 5.386 -30.551 1.00 86.56 280 GLU A CA 1
ATOM 2213 C C . GLU A 1 280 ? 3.105 4.292 -31.110 1.00 86.56 280 GLU A C 1
ATOM 2215 O O . GLU A 1 280 ? 2.641 3.379 -31.791 1.00 86.56 280 GLU A O 1
ATOM 2220 N N . SER A 1 281 ? 4.403 4.337 -30.791 1.00 87.19 281 SER A N 1
ATOM 2221 C CA . SER A 1 281 ? 5.356 3.285 -31.179 1.00 87.19 281 SER A CA 1
ATOM 2222 C C . SER A 1 281 ? 5.012 1.930 -30.531 1.00 87.19 281 SER A C 1
ATOM 2224 O O . SER A 1 281 ? 5.024 0.902 -31.207 1.00 87.19 281 SER A O 1
ATOM 2226 N N . ILE A 1 282 ? 4.610 1.915 -29.251 1.00 86.62 282 ILE A N 1
ATOM 2227 C CA . ILE A 1 282 ? 4.206 0.686 -28.538 1.00 86.62 282 ILE A CA 1
ATOM 2228 C C . ILE A 1 282 ? 2.864 0.144 -29.050 1.00 86.62 282 ILE A C 1
ATOM 2230 O O . ILE A 1 282 ? 2.748 -1.059 -29.281 1.00 86.62 282 ILE A O 1
ATOM 2234 N N . GLU A 1 283 ? 1.860 1.003 -29.253 1.00 85.19 283 GLU A N 1
ATOM 2235 C CA . GLU A 1 283 ? 0.530 0.600 -29.743 1.00 85.19 283 GLU A CA 1
ATOM 2236 C C . GLU A 1 283 ? 0.592 -0.081 -31.118 1.00 85.19 283 GLU A C 1
ATOM 2238 O O . GLU A 1 283 ? -0.182 -0.996 -31.390 1.00 85.19 283 GLU A O 1
ATOM 2243 N N . ASN A 1 284 ? 1.542 0.323 -31.963 1.00 84.88 284 ASN A N 1
ATOM 2244 C CA . ASN A 1 284 ? 1.757 -0.261 -33.288 1.00 84.88 284 ASN A CA 1
ATOM 2245 C C . ASN A 1 284 ? 2.815 -1.380 -33.301 1.00 84.88 284 ASN A C 1
ATOM 2247 O O . ASN A 1 284 ? 3.230 -1.826 -34.373 1.00 84.88 284 ASN A O 1
ATOM 2251 N N . SER A 1 285 ? 3.275 -1.829 -32.131 1.00 85.62 285 SER A N 1
ATOM 2252 C CA . SER A 1 285 ? 4.304 -2.863 -32.031 1.00 85.62 285 SER A CA 1
ATOM 2253 C C . SER A 1 285 ? 3.774 -4.258 -32.379 1.00 85.62 285 SER A C 1
ATOM 2255 O O . SER A 1 285 ? 2.596 -4.583 -32.204 1.00 85.62 285 SER A O 1
ATOM 2257 N N . LEU A 1 286 ? 4.682 -5.130 -32.825 1.00 84.19 286 LEU A N 1
ATOM 2258 C CA . LEU A 1 286 ? 4.360 -6.519 -33.172 1.00 84.19 286 LEU A CA 1
ATOM 2259 C C . LEU A 1 286 ? 3.850 -7.330 -31.968 1.00 84.19 286 LEU A C 1
ATOM 2261 O O . LEU A 1 286 ? 2.974 -8.187 -32.120 1.00 84.19 286 LEU A O 1
ATOM 2265 N N . GLY A 1 287 ? 4.369 -7.048 -30.770 1.00 83.88 287 GLY A N 1
ATOM 2266 C CA . GLY A 1 287 ? 3.955 -7.724 -29.539 1.00 83.88 287 GLY A CA 1
ATOM 2267 C C . GLY A 1 287 ? 2.493 -7.451 -29.180 1.00 83.88 287 GLY A C 1
ATOM 2268 O O . GLY A 1 287 ? 1.747 -8.385 -28.882 1.00 83.88 287 GLY A O 1
ATOM 2269 N N . GLU A 1 288 ? 2.054 -6.193 -29.283 1.00 85.62 288 GLU A N 1
ATOM 2270 C CA . GLU A 1 288 ? 0.673 -5.802 -28.967 1.00 85.62 288 GLU A CA 1
ATOM 2271 C C . GLU A 1 288 ? -0.350 -6.376 -29.956 1.00 85.62 288 GLU A C 1
ATOM 2273 O O . GLU A 1 288 ? -1.408 -6.862 -29.550 1.00 85.62 288 GLU A O 1
ATOM 2278 N N . ALA A 1 289 ? -0.018 -6.420 -31.248 1.00 85.06 289 ALA A N 1
ATOM 2279 C CA . ALA A 1 289 ? -0.877 -7.057 -32.245 1.00 85.06 289 ALA A CA 1
ATOM 2280 C C . ALA A 1 289 ? -1.047 -8.570 -32.000 1.00 85.06 289 ALA A C 1
ATOM 2282 O O . ALA A 1 289 ? -2.122 -9.126 -32.227 1.00 85.06 289 ALA A O 1
ATOM 2283 N N . SER A 1 290 ? 0.003 -9.240 -31.517 1.00 85.25 290 SER A N 1
ATOM 2284 C CA . SER A 1 290 ? 0.009 -10.695 -31.320 1.00 85.25 290 SER A CA 1
ATOM 2285 C C . SER A 1 290 ? -0.834 -11.135 -30.118 1.00 85.25 290 SER A C 1
ATOM 2287 O O . SER A 1 290 ? -1.557 -12.129 -30.201 1.00 85.25 290 SER A O 1
ATOM 2289 N N . ILE A 1 291 ? -0.787 -10.396 -29.004 1.00 86.69 291 ILE A N 1
ATOM 2290 C CA . ILE A 1 291 ? -1.547 -10.743 -27.790 1.00 86.69 291 ILE A CA 1
ATOM 2291 C C . ILE A 1 291 ? -3.064 -10.530 -27.950 1.00 86.69 291 ILE A C 1
ATOM 2293 O O . ILE A 1 291 ? -3.854 -11.230 -27.313 1.00 86.69 291 ILE A O 1
ATOM 2297 N N . ASP A 1 292 ? -3.494 -9.620 -28.832 1.00 88.31 292 ASP A N 1
ATOM 2298 C CA . ASP A 1 292 ? -4.916 -9.317 -29.054 1.00 88.31 292 ASP A CA 1
ATOM 2299 C C . ASP A 1 292 ? -5.722 -10.526 -29.565 1.00 88.31 292 ASP A C 1
ATOM 2301 O O . ASP A 1 292 ? -6.898 -10.682 -29.238 1.00 88.31 292 ASP A O 1
ATOM 2305 N N . ILE A 1 293 ? -5.081 -11.437 -30.302 1.00 89.31 293 ILE A N 1
ATOM 2306 C CA . ILE A 1 293 ? -5.716 -12.664 -30.805 1.00 89.31 293 ILE A CA 1
ATOM 2307 C C . ILE A 1 293 ? -6.188 -13.544 -29.638 1.00 89.31 293 ILE A C 1
ATOM 2309 O O . ILE A 1 293 ? -7.355 -13.936 -29.582 1.00 89.31 293 ILE A O 1
ATOM 2313 N N . TYR A 1 294 ? -5.303 -13.804 -28.672 1.00 90.06 294 TYR A N 1
ATOM 2314 C CA . TYR A 1 294 ? -5.611 -14.634 -27.504 1.00 90.06 294 TYR A CA 1
ATOM 2315 C C . TYR A 1 294 ? -6.626 -13.966 -26.572 1.00 90.06 294 TYR A C 1
ATOM 2317 O O . TYR A 1 294 ? -7.479 -14.640 -25.990 1.00 90.06 294 TYR A O 1
ATOM 2325 N N . ARG A 1 295 ? -6.589 -12.631 -26.469 1.00 91.19 295 ARG A N 1
ATOM 2326 C CA . ARG A 1 295 ? -7.582 -11.863 -25.708 1.00 91.19 295 ARG A CA 1
ATOM 2327 C C . ARG A 1 295 ? -9.001 -12.109 -26.215 1.00 91.19 295 ARG A C 1
ATOM 2329 O O . ARG A 1 295 ? -9.891 -12.389 -25.414 1.00 91.19 295 ARG A O 1
ATOM 2336 N N . ARG A 1 296 ? -9.215 -12.044 -27.532 1.00 90.06 296 ARG A N 1
ATOM 2337 C CA . ARG A 1 296 ? -10.539 -12.263 -28.142 1.00 90.06 296 ARG A CA 1
ATOM 2338 C C . ARG A 1 296 ? -11.064 -13.673 -27.885 1.00 90.06 296 ARG A C 1
ATOM 2340 O O . ARG A 1 296 ? -12.245 -13.844 -27.591 1.00 90.06 296 ARG A O 1
ATOM 2347 N N . GLU A 1 297 ? -10.190 -14.676 -27.937 1.00 90.81 297 GLU A N 1
ATOM 2348 C CA . GLU A 1 297 ? -10.553 -16.056 -27.602 1.00 90.81 297 GLU A CA 1
ATOM 2349 C C . GLU A 1 297 ? -11.014 -16.180 -26.139 1.00 90.81 297 GLU A C 1
ATOM 2351 O O . GLU A 1 297 ? -12.073 -16.751 -25.866 1.00 90.81 297 GLU A O 1
ATOM 2356 N N . ALA A 1 298 ? -10.276 -15.585 -25.197 1.00 92.56 298 ALA A N 1
ATOM 2357 C CA . ALA A 1 298 ? -10.633 -15.600 -23.779 1.00 92.56 298 ALA A CA 1
ATOM 2358 C C . ALA A 1 298 ? -11.953 -14.860 -23.481 1.00 92.56 298 ALA A C 1
ATOM 2360 O O . ALA A 1 298 ? -12.757 -15.345 -22.682 1.00 92.56 298 ALA A O 1
ATOM 2361 N N . LEU A 1 299 ? -12.212 -13.724 -24.140 1.00 91.50 299 LEU A N 1
ATOM 2362 C CA . LEU A 1 299 ? -13.488 -13.001 -24.028 1.00 91.50 299 LEU A CA 1
ATOM 2363 C C . LEU A 1 299 ? -14.667 -13.850 -24.524 1.00 91.50 299 LEU A C 1
ATOM 2365 O O . LEU A 1 299 ? -15.698 -13.927 -23.852 1.00 91.50 299 LEU A O 1
ATOM 2369 N N . SER A 1 300 ? -14.486 -14.549 -25.647 1.00 91.38 300 SER A N 1
ATOM 2370 C CA . SER A 1 300 ? -15.494 -15.448 -26.217 1.00 91.38 300 SER A CA 1
ATOM 2371 C C . SER A 1 300 ? -15.862 -16.592 -25.262 1.00 91.38 300 SER A C 1
ATOM 2373 O O . SER A 1 300 ? -17.042 -16.835 -25.013 1.00 91.38 300 SER A O 1
ATOM 2375 N N . LEU A 1 301 ? -14.874 -17.241 -24.629 1.00 93.06 301 LEU A N 1
ATOM 2376 C CA . LEU A 1 301 ? -15.109 -18.322 -23.654 1.00 93.06 301 LEU A CA 1
ATOM 2377 C C . LEU A 1 301 ? -15.943 -17.883 -22.437 1.00 93.06 301 LEU A C 1
ATOM 2379 O O . LEU A 1 301 ? -16.631 -18.701 -21.815 1.00 93.06 301 LEU A O 1
ATOM 2383 N N . LEU A 1 302 ? -15.883 -16.599 -22.087 1.00 90.81 302 LEU A N 1
ATOM 2384 C CA . LEU A 1 302 ? -16.596 -16.003 -20.959 1.00 90.81 302 LEU A CA 1
ATOM 2385 C C . LEU A 1 302 ? -17.973 -15.428 -21.336 1.00 90.81 302 LEU A C 1
ATOM 2387 O O . LEU A 1 302 ? -18.653 -14.895 -20.459 1.00 90.81 302 LEU A O 1
ATOM 2391 N N . ASP A 1 303 ? -18.399 -15.576 -22.594 1.00 87.38 303 ASP A N 1
ATOM 2392 C CA . ASP A 1 303 ? -19.599 -14.955 -23.173 1.00 87.38 303 ASP A CA 1
ATOM 2393 C C . ASP A 1 303 ? -19.599 -13.416 -23.038 1.00 87.38 303 ASP A C 1
ATOM 2395 O O . ASP A 1 303 ? -20.629 -12.795 -22.755 1.00 87.38 303 ASP A O 1
ATOM 2399 N N . LEU A 1 304 ? -18.427 -12.795 -23.196 1.00 83.31 304 LEU A N 1
ATOM 2400 C CA . LEU A 1 304 ? -18.237 -11.347 -23.115 1.00 83.31 304 LEU A CA 1
ATOM 2401 C C . LEU A 1 304 ? -18.208 -10.714 -24.508 1.00 83.31 304 LEU A C 1
ATOM 2403 O O . LEU A 1 304 ? -17.954 -11.389 -25.504 1.00 83.31 304 LEU A O 1
ATOM 2407 N N . GLY A 1 305 ? -18.516 -9.418 -24.585 1.00 76.12 305 GLY A N 1
ATOM 2408 C CA . GLY A 1 305 ? -18.560 -8.705 -25.862 1.00 76.12 305 GLY A CA 1
ATOM 2409 C C . GLY A 1 305 ? -17.165 -8.491 -26.449 1.00 76.12 305 GLY A C 1
ATOM 2410 O O . GLY A 1 305 ? -16.220 -8.234 -25.711 1.00 76.12 305 GLY A O 1
ATOM 2411 N N . GLU A 1 306 ? -17.049 -8.526 -27.780 1.00 64.12 306 GLU A N 1
ATOM 2412 C CA . GLU A 1 306 ? -15.796 -8.212 -28.496 1.00 64.12 306 GLU A CA 1
ATOM 2413 C C . GLU A 1 306 ? -15.336 -6.755 -28.293 1.00 64.12 306 GLU A C 1
ATOM 2415 O O . GLU A 1 306 ? -14.175 -6.438 -28.532 1.00 64.12 306 GLU A O 1
ATOM 2420 N N . ASP A 1 307 ? -16.234 -5.882 -27.822 1.00 66.75 307 ASP A N 1
ATOM 2421 C CA . ASP A 1 307 ? -15.947 -4.481 -27.499 1.00 66.75 307 ASP A CA 1
ATOM 2422 C C . ASP A 1 307 ? -15.253 -4.298 -26.127 1.00 66.75 307 ASP A C 1
ATOM 2424 O O . ASP A 1 307 ? -14.866 -3.179 -25.778 1.00 66.75 307 ASP A O 1
ATOM 2428 N N . ASP A 1 308 ? -15.094 -5.364 -25.327 1.00 75.38 308 ASP A N 1
ATOM 2429 C CA . ASP A 1 308 ? -14.326 -5.310 -24.078 1.00 75.38 308 ASP A CA 1
ATOM 2430 C C . ASP A 1 308 ? -12.817 -5.211 -24.388 1.00 75.38 308 ASP A C 1
ATOM 2432 O O . ASP A 1 308 ? -12.214 -6.119 -24.954 1.00 75.38 308 ASP A O 1
ATOM 2436 N N . ALA A 1 309 ? -12.176 -4.113 -23.971 1.00 74.50 309 ALA A N 1
ATOM 2437 C CA . ALA A 1 309 ? -10.758 -3.852 -24.257 1.00 74.50 309 ALA A CA 1
ATOM 2438 C C . ALA A 1 309 ? -9.768 -4.777 -23.511 1.00 74.50 309 ALA A C 1
ATOM 2440 O O . ALA A 1 309 ? -8.600 -4.860 -23.893 1.00 74.50 309 ALA A O 1
ATOM 2441 N N . SER A 1 310 ? -10.205 -5.449 -22.442 1.00 83.19 310 SER A N 1
ATOM 2442 C CA . SER A 1 310 ? -9.396 -6.375 -21.639 1.00 83.19 310 SER A CA 1
ATOM 2443 C C . SER A 1 310 ? -10.257 -7.459 -20.995 1.00 83.19 310 SER A C 1
ATOM 2445 O O . SER A 1 310 ? -11.459 -7.279 -20.766 1.00 83.19 310 SER A O 1
ATOM 2447 N N . VAL A 1 311 ? -9.630 -8.587 -20.651 1.00 87.25 311 VAL A N 1
ATOM 2448 C CA . VAL A 1 311 ? -10.306 -9.662 -19.906 1.00 87.25 311 VAL A CA 1
ATOM 2449 C C . VAL A 1 311 ? -10.406 -9.291 -18.423 1.00 87.25 311 VAL A C 1
ATOM 2451 O O . VAL A 1 311 ? -11.446 -9.518 -17.803 1.00 87.25 311 VAL A O 1
ATOM 2454 N N . SER A 1 312 ? -9.360 -8.670 -17.867 1.00 88.00 312 SER A N 1
ATOM 2455 C CA . SER A 1 312 ? -9.237 -8.335 -16.433 1.00 88.00 312 SER A CA 1
ATOM 2456 C C . SER A 1 312 ? -9.555 -6.859 -16.132 1.00 88.00 312 SER A C 1
ATOM 2458 O O . SER A 1 312 ? -9.465 -6.033 -17.038 1.00 88.00 312 SER A O 1
ATOM 2460 N N . GLY A 1 313 ? -9.907 -6.501 -14.880 1.00 73.44 313 GLY A N 1
ATOM 2461 C CA . GLY A 1 313 ? -10.003 -5.089 -14.434 1.00 73.44 313 GLY A CA 1
ATOM 2462 C C . GLY A 1 313 ? -11.105 -4.763 -13.407 1.00 73.44 313 GLY A C 1
ATOM 2463 O O . GLY A 1 313 ? -12.002 -3.962 -13.679 1.00 73.44 313 GLY A O 1
ATOM 2464 N N . GLY A 1 314 ? -11.050 -5.366 -12.217 1.00 62.12 314 GLY A N 1
ATOM 2465 C CA . GLY A 1 314 ? -12.197 -5.556 -11.315 1.00 62.12 314 GLY A CA 1
ATOM 2466 C C . GLY A 1 314 ? -12.771 -4.373 -10.516 1.00 62.12 314 GLY A C 1
ATOM 2467 O O . GLY A 1 314 ? -13.907 -4.474 -10.057 1.00 62.12 314 GLY A O 1
ATOM 2468 N N . LYS A 1 315 ? -12.070 -3.243 -10.337 1.00 56.50 315 LYS A N 1
ATOM 2469 C CA . LYS A 1 315 ? -12.534 -2.188 -9.397 1.00 56.50 315 LYS A CA 1
ATOM 2470 C C . LYS A 1 315 ? -12.881 -0.833 -10.018 1.00 56.50 315 LYS A C 1
ATOM 2472 O O . LYS A 1 315 ? -13.701 -0.101 -9.467 1.00 56.50 315 LYS A O 1
ATOM 2477 N N . TYR A 1 316 ? -12.293 -0.513 -11.171 1.00 54.25 316 TYR A N 1
ATOM 2478 C CA . TYR A 1 316 ? -12.434 0.792 -11.839 1.00 54.25 316 TYR A CA 1
ATOM 2479 C C . TYR A 1 316 ? -12.979 0.701 -13.269 1.00 54.25 316 TYR A C 1
ATOM 2481 O O . TYR A 1 316 ? -13.141 1.727 -13.932 1.00 54.25 316 TYR A O 1
ATOM 2489 N N . SER A 1 317 ? -13.283 -0.504 -13.756 1.00 57.06 317 SER A N 1
ATOM 2490 C CA . SER A 1 317 ? -14.001 -0.663 -15.019 1.00 57.06 317 SER A CA 1
ATOM 2491 C C . SER A 1 317 ? -15.467 -0.250 -14.843 1.00 57.06 317 SER A C 1
ATOM 2493 O O . SER A 1 317 ? -16.074 -0.447 -13.791 1.00 57.06 317 SER A O 1
ATOM 2495 N N . SER A 1 318 ? -16.064 0.333 -15.889 1.00 53.81 318 SER A N 1
ATOM 2496 C CA . SER A 1 318 ? -17.474 0.776 -15.871 1.00 53.81 318 SER A CA 1
ATOM 2497 C C . SER A 1 318 ? -18.479 -0.384 -15.730 1.00 53.81 318 SER A C 1
ATOM 2499 O O . SER A 1 318 ? -19.678 -0.152 -15.588 1.00 53.81 318 SER A O 1
ATOM 2501 N N . PHE A 1 319 ? -17.987 -1.626 -15.736 1.00 55.47 319 PHE A N 1
ATOM 2502 C CA . PHE A 1 319 ? -18.744 -2.863 -15.624 1.00 55.47 319 PHE A CA 1
ATOM 2503 C C . PHE A 1 319 ? -18.102 -3.748 -14.548 1.00 55.47 319 PHE A C 1
ATOM 2505 O O . PHE A 1 319 ? -17.359 -4.675 -14.860 1.00 55.47 319 PHE A O 1
ATOM 2512 N N . SER A 1 320 ? -18.376 -3.479 -13.267 1.00 65.31 320 SER A N 1
ATOM 2513 C CA . SER A 1 320 ? -17.943 -4.380 -12.191 1.00 65.31 320 SER A CA 1
ATOM 2514 C C . SER A 1 320 ? -18.537 -5.771 -12.437 1.00 65.31 320 SER A C 1
ATOM 2516 O O . SER A 1 320 ? -19.762 -5.943 -12.391 1.00 65.31 320 SER A O 1
ATOM 2518 N N . ARG A 1 321 ? -17.683 -6.754 -12.739 1.00 75.00 321 ARG A N 1
ATOM 2519 C CA . ARG A 1 321 ? -18.112 -8.128 -13.016 1.00 75.00 321 ARG A CA 1
ATOM 2520 C C . ARG A 1 321 ? -18.536 -8.793 -11.701 1.00 75.00 321 ARG A C 1
ATOM 2522 O O . ARG A 1 321 ? -17.870 -8.669 -10.680 1.00 75.00 321 ARG A O 1
ATOM 2529 N N . ASP A 1 322 ? -19.659 -9.505 -11.712 1.00 85.94 322 ASP A N 1
ATOM 2530 C CA . ASP A 1 322 ? -20.131 -10.263 -10.547 1.00 85.94 322 ASP A CA 1
ATOM 2531 C C . ASP A 1 322 ? -19.236 -11.499 -10.347 1.00 85.94 322 ASP A C 1
ATOM 2533 O O . ASP A 1 322 ? -19.289 -12.448 -11.136 1.00 85.94 322 ASP A O 1
ATOM 2537 N N . LEU A 1 323 ? -18.407 -11.477 -9.295 1.00 88.25 323 LEU A N 1
ATOM 2538 C CA . LEU A 1 323 ? -17.474 -12.556 -8.949 1.00 88.25 323 LEU A CA 1
ATOM 2539 C C . LEU A 1 323 ? -18.174 -13.918 -8.840 1.00 88.25 323 LEU A C 1
ATOM 2541 O O . LEU A 1 323 ? -17.648 -14.927 -9.311 1.00 88.25 323 LEU A O 1
ATOM 2545 N N . GLY A 1 324 ? -19.367 -13.955 -8.240 1.00 90.06 324 GLY A N 1
ATOM 2546 C CA . GLY A 1 324 ? -20.129 -15.187 -8.059 1.00 90.06 324 GLY A CA 1
ATOM 2547 C C . GLY A 1 324 ? -20.565 -15.777 -9.396 1.00 90.06 324 GLY A C 1
ATOM 2548 O O . GLY A 1 324 ? -20.398 -16.974 -9.630 1.00 90.06 324 GLY A O 1
ATOM 2549 N N . ARG A 1 325 ? -21.069 -14.939 -10.307 1.00 90.62 325 ARG A N 1
ATOM 2550 C CA . ARG A 1 325 ? -21.446 -15.367 -11.664 1.00 90.62 325 ARG A CA 1
ATOM 2551 C C . ARG A 1 325 ? -20.247 -15.830 -12.477 1.00 90.62 325 ARG A C 1
ATOM 2553 O O . ARG A 1 325 ? -20.338 -16.861 -13.139 1.00 90.62 325 ARG A O 1
ATOM 2560 N N . LEU A 1 326 ? -19.136 -15.100 -12.413 1.00 92.50 326 LEU A N 1
ATOM 2561 C CA . LEU A 1 326 ? -17.923 -15.459 -13.139 1.00 92.50 326 LEU A CA 1
ATOM 2562 C C . LEU A 1 326 ? -17.353 -16.793 -12.651 1.00 92.50 326 LEU A C 1
ATOM 2564 O O . LEU A 1 326 ? -17.039 -17.661 -13.459 1.00 92.50 326 LEU A O 1
ATOM 2568 N N . PHE A 1 327 ? -17.286 -16.992 -11.334 1.00 95.38 327 PHE A N 1
ATOM 2569 C CA . PHE A 1 327 ? -16.844 -18.257 -10.761 1.00 95.38 327 PHE A CA 1
ATOM 2570 C C . PHE A 1 327 ? -17.737 -19.424 -11.205 1.00 95.38 327 PHE A C 1
ATOM 2572 O O . PHE A 1 327 ? -17.231 -20.462 -11.626 1.00 95.38 327 PHE A O 1
ATOM 2579 N N . LEU A 1 328 ? -19.061 -19.239 -11.195 1.00 96.00 328 LEU A N 1
ATOM 2580 C CA . LEU A 1 328 ? -19.995 -20.245 -11.703 1.00 96.00 328 LEU A CA 1
ATOM 2581 C C . LEU A 1 328 ? -19.787 -20.535 -13.197 1.00 96.00 328 LEU A C 1
ATOM 2583 O O . LEU A 1 328 ? -19.850 -21.697 -13.583 1.00 96.00 328 LEU A O 1
ATOM 2587 N N . LYS A 1 329 ? -19.493 -19.526 -14.029 1.00 95.25 329 LYS A N 1
ATOM 2588 C CA . LYS A 1 329 ? -19.151 -19.723 -15.449 1.00 95.25 329 LYS A CA 1
ATOM 2589 C C . LYS A 1 329 ? -17.853 -20.518 -15.605 1.00 95.25 329 LYS A C 1
ATOM 2591 O O . LYS A 1 329 ? -17.839 -21.498 -16.343 1.00 95.25 329 LYS A O 1
ATOM 2596 N N . LEU A 1 330 ? -16.795 -20.172 -1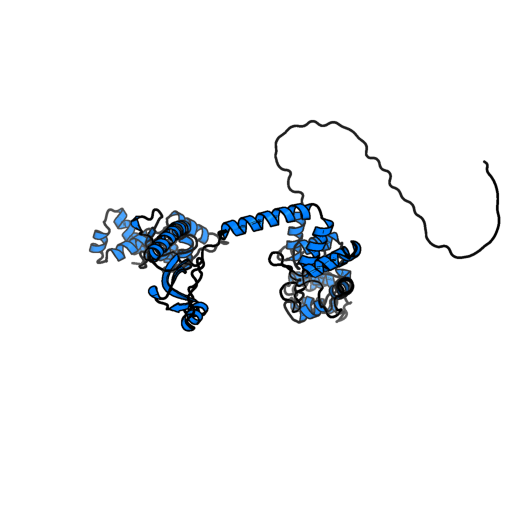4.876 1.00 96.06 330 LEU A N 1
ATOM 2597 C CA . LEU A 1 330 ? -15.515 -20.892 -14.921 1.00 96.06 330 LEU A CA 1
ATOM 2598 C C . LEU A 1 330 ? -15.641 -22.356 -14.463 1.00 96.06 330 LEU A C 1
ATOM 2600 O O . LEU A 1 330 ? -14.924 -23.219 -14.962 1.00 96.06 330 LEU A O 1
ATOM 2604 N N . LEU A 1 331 ? -16.580 -22.667 -13.561 1.00 96.81 331 LEU A N 1
ATOM 2605 C CA . LEU A 1 331 ? -16.899 -24.052 -13.187 1.00 96.81 331 LEU A CA 1
ATOM 2606 C C . LEU A 1 331 ? -17.505 -24.873 -14.335 1.00 96.81 331 LEU A C 1
ATOM 2608 O O . LEU A 1 331 ? -17.454 -26.098 -14.280 1.00 96.81 331 LEU A O 1
ATOM 2612 N N . THR A 1 332 ? -18.069 -24.228 -15.360 1.00 96.69 332 THR A N 1
ATOM 2613 C CA . THR A 1 332 ? -18.611 -24.918 -16.545 1.00 96.69 332 THR A CA 1
ATOM 2614 C C . THR A 1 332 ? -17.570 -25.175 -17.631 1.00 96.69 332 THR A C 1
ATOM 2616 O O . THR A 1 332 ? -17.830 -25.972 -18.529 1.00 96.69 332 THR A O 1
ATOM 2619 N N . LEU A 1 333 ? -16.410 -24.514 -17.560 1.00 96.44 333 LEU A N 1
ATOM 2620 C CA . LEU A 1 333 ? -15.336 -24.666 -18.535 1.00 96.44 333 LEU A CA 1
ATOM 2621 C C . LEU A 1 333 ? -14.442 -25.859 -18.185 1.00 96.44 333 LEU A C 1
ATOM 2623 O O . LEU A 1 333 ? -14.166 -26.146 -17.010 1.00 96.44 333 LEU A O 1
ATOM 2627 N N . ASP A 1 334 ? -13.959 -26.529 -19.229 1.00 95.44 334 ASP A N 1
ATOM 2628 C CA . ASP A 1 334 ? -12.910 -27.528 -19.097 1.00 95.44 334 ASP A CA 1
ATOM 2629 C C . ASP A 1 334 ? -11.574 -26.874 -18.714 1.00 95.44 334 ASP A C 1
ATOM 2631 O O . ASP A 1 334 ? -11.403 -25.651 -18.756 1.00 95.44 334 ASP A O 1
ATOM 2635 N N . ASP A 1 335 ? -10.612 -27.692 -18.291 1.00 94.50 335 ASP A N 1
ATOM 2636 C CA . ASP A 1 335 ? -9.329 -27.169 -17.822 1.00 94.50 335 ASP A CA 1
ATOM 2637 C C . ASP A 1 335 ? -8.579 -26.429 -18.935 1.00 94.50 335 ASP A C 1
ATOM 2639 O O . ASP A 1 335 ? -7.947 -25.414 -18.660 1.00 94.50 335 ASP A O 1
ATOM 2643 N N . LYS A 1 336 ? -8.707 -26.859 -20.197 1.00 94.12 336 LYS A N 1
ATOM 2644 C CA . LYS A 1 336 ? -8.090 -26.164 -21.332 1.00 94.12 336 LYS A CA 1
ATOM 2645 C C . LYS A 1 336 ? -8.617 -24.733 -21.460 1.00 94.12 336 LYS A C 1
ATOM 2647 O O . LYS A 1 336 ? -7.814 -23.807 -21.528 1.00 94.12 336 LYS A O 1
ATOM 2652 N N . GLY A 1 337 ? -9.937 -24.539 -21.440 1.00 94.25 337 GLY A N 1
ATOM 2653 C CA . GLY A 1 337 ? -10.543 -23.210 -21.516 1.00 94.25 337 GLY A CA 1
ATOM 2654 C C . GLY A 1 337 ? -10.160 -22.318 -20.333 1.00 94.25 337 GLY A C 1
ATOM 2655 O O . GLY A 1 337 ? -9.843 -21.144 -20.522 1.00 94.25 337 GLY A O 1
ATOM 2656 N N . VAL A 1 338 ? -10.115 -22.875 -19.117 1.00 96.44 338 VAL A N 1
ATOM 2657 C CA . VAL A 1 338 ? -9.664 -22.132 -17.926 1.00 96.44 338 VAL A CA 1
ATOM 2658 C C . VAL A 1 338 ? -8.190 -21.734 -18.042 1.00 96.44 338 VAL A C 1
ATOM 2660 O O . VAL A 1 338 ? -7.846 -20.608 -17.687 1.00 96.44 338 VAL A O 1
ATOM 2663 N N . MET A 1 339 ? -7.328 -22.611 -18.565 1.00 95.31 339 MET A N 1
ATOM 2664 C CA . MET A 1 339 ? -5.905 -22.318 -18.750 1.00 95.31 339 MET A CA 1
ATOM 2665 C C . MET A 1 339 ? -5.662 -21.249 -19.819 1.00 95.31 339 MET A C 1
ATOM 2667 O O . MET A 1 339 ? -4.851 -20.357 -19.583 1.00 95.31 339 MET A O 1
ATOM 2671 N N . THR A 1 340 ? -6.400 -21.261 -20.935 1.00 94.00 340 THR A N 1
ATOM 2672 C CA . THR A 1 340 ? -6.333 -20.183 -21.941 1.00 94.00 340 THR A CA 1
ATOM 2673 C C . THR A 1 340 ? -6.660 -18.825 -21.317 1.00 94.00 340 THR A C 1
ATOM 2675 O O . THR A 1 340 ? -5.912 -17.862 -21.489 1.00 94.00 340 THR A O 1
ATOM 2678 N N . ILE A 1 341 ? -7.743 -18.748 -20.535 1.00 95.69 341 ILE A N 1
ATOM 2679 C CA . ILE A 1 341 ? -8.140 -17.513 -19.845 1.00 95.69 341 ILE A CA 1
ATOM 2680 C C . ILE A 1 341 ? -7.065 -17.091 -18.835 1.00 95.69 341 ILE A C 1
ATOM 2682 O O . ILE A 1 341 ? -6.691 -15.921 -18.791 1.00 95.69 341 ILE A O 1
ATOM 2686 N N . LEU A 1 342 ? -6.535 -18.034 -18.052 1.00 95.56 342 LEU A N 1
ATOM 2687 C CA . LEU A 1 342 ? -5.484 -17.773 -17.068 1.00 95.56 342 LEU A CA 1
ATOM 2688 C C . LEU A 1 342 ? -4.231 -17.167 -17.712 1.00 95.56 342 LEU A C 1
ATOM 2690 O O . LEU A 1 342 ? -3.688 -16.202 -17.177 1.00 95.56 342 LEU A O 1
ATOM 2694 N N . SER A 1 343 ? -3.784 -17.693 -18.855 1.00 94.06 343 SER A N 1
ATOM 2695 C CA . SER A 1 343 ? -2.598 -17.186 -19.554 1.00 94.06 343 SER A CA 1
ATOM 2696 C C . SER A 1 343 ? -2.772 -15.739 -20.013 1.00 94.06 343 SER A C 1
ATOM 2698 O O . SER A 1 343 ? -1.864 -14.928 -19.828 1.00 94.06 343 SER A O 1
ATOM 2700 N N . VAL A 1 344 ? -3.944 -15.389 -20.550 1.00 92.62 344 VAL A N 1
ATOM 2701 C CA . VAL A 1 344 ? -4.250 -14.009 -20.960 1.00 92.62 344 VAL A CA 1
ATOM 2702 C C . VAL A 1 344 ? -4.289 -13.077 -19.751 1.00 92.62 344 VAL A C 1
ATOM 2704 O O . VAL A 1 344 ? -3.668 -12.017 -19.774 1.00 92.62 344 VAL A O 1
ATOM 2707 N N . VAL A 1 345 ? -4.960 -13.489 -18.671 1.00 93.06 345 VAL A N 1
ATOM 2708 C CA . VAL A 1 345 ? -5.033 -12.714 -17.423 1.00 93.06 345 VAL A CA 1
ATOM 2709 C C . VAL A 1 345 ? -3.634 -12.449 -16.860 1.00 93.06 345 VAL A C 1
ATOM 2711 O O . VAL A 1 345 ? -3.335 -11.320 -16.475 1.00 93.06 345 VAL A O 1
ATOM 2714 N N . MET A 1 346 ? -2.750 -13.453 -16.849 1.00 93.94 346 MET A N 1
ATOM 2715 C CA . MET A 1 346 ? -1.372 -13.271 -16.389 1.00 93.94 346 MET A CA 1
ATOM 2716 C C . MET A 1 346 ? -0.600 -12.304 -17.300 1.00 93.94 346 MET A C 1
ATOM 2718 O O . MET A 1 346 ? 0.039 -11.381 -16.806 1.00 93.94 346 MET A O 1
ATOM 2722 N N . ALA A 1 347 ? -0.703 -12.451 -18.624 1.00 90.25 347 ALA A N 1
ATOM 2723 C CA . ALA A 1 347 ? -0.013 -11.574 -19.571 1.00 90.25 347 ALA A CA 1
ATOM 2724 C C . ALA A 1 347 ? -0.441 -10.099 -19.451 1.00 90.25 347 ALA A C 1
ATOM 2726 O O . ALA A 1 347 ? 0.401 -9.206 -19.513 1.00 90.25 347 ALA A O 1
ATOM 2727 N N . GLU A 1 348 ? -1.732 -9.821 -19.237 1.00 89.56 348 GLU A N 1
ATOM 2728 C CA . GLU A 1 348 ? -2.240 -8.449 -19.070 1.00 89.56 348 GLU A CA 1
ATOM 2729 C C . GLU A 1 348 ? -1.770 -7.779 -17.767 1.00 89.56 348 GLU A C 1
ATOM 2731 O O . GLU A 1 348 ? -1.756 -6.551 -17.673 1.00 89.56 348 GLU A O 1
ATOM 2736 N N . THR A 1 349 ? -1.378 -8.570 -16.767 1.00 90.62 349 THR A N 1
ATOM 2737 C CA . THR A 1 349 ? -1.125 -8.106 -15.393 1.00 90.62 349 THR A CA 1
ATOM 2738 C C . THR A 1 349 ? 0.352 -8.202 -14.985 1.00 90.62 349 THR A C 1
ATOM 2740 O O . THR A 1 349 ? 0.711 -7.859 -13.859 1.00 90.62 349 THR A O 1
ATOM 2743 N N . LEU A 1 350 ? 1.238 -8.611 -15.907 1.00 90.81 350 LEU A N 1
ATOM 2744 C CA . LEU A 1 350 ? 2.692 -8.615 -15.714 1.00 90.81 350 LEU A CA 1
ATOM 2745 C C . LEU A 1 350 ? 3.265 -7.196 -15.645 1.00 90.81 350 LEU A C 1
ATOM 2747 O O . LEU A 1 350 ? 3.162 -6.424 -16.596 1.00 90.81 350 LEU A O 1
ATOM 2751 N N . GLN A 1 351 ? 3.963 -6.883 -14.553 1.00 90.06 351 GLN A N 1
ATOM 2752 C CA . GLN A 1 351 ? 4.600 -5.581 -14.386 1.00 90.06 351 GLN A CA 1
ATOM 2753 C C . GLN A 1 351 ? 5.850 -5.433 -15.270 1.00 90.06 351 GLN A C 1
ATOM 2755 O O . GLN A 1 351 ? 6.819 -6.186 -15.139 1.00 90.06 351 GLN A O 1
ATOM 2760 N N . ALA A 1 352 ? 5.855 -4.408 -16.124 1.00 88.50 352 ALA A N 1
ATOM 2761 C CA . ALA A 1 352 ? 6.977 -4.095 -17.007 1.00 88.50 352 ALA A CA 1
ATOM 2762 C C . ALA A 1 352 ? 8.203 -3.565 -16.241 1.00 88.50 352 ALA A C 1
ATOM 2764 O O . ALA A 1 352 ? 8.067 -2.886 -15.220 1.00 88.50 352 ALA A O 1
ATOM 2765 N N . GLY A 1 353 ? 9.402 -3.820 -16.780 1.00 87.00 353 GLY A N 1
ATOM 2766 C CA . GLY A 1 353 ? 10.664 -3.316 -16.228 1.00 87.00 353 GLY A CA 1
ATOM 2767 C C . GLY A 1 353 ? 10.983 -3.888 -14.848 1.00 87.00 353 GLY A C 1
ATOM 2768 O O . GLY A 1 353 ? 11.370 -3.143 -13.949 1.00 87.00 353 GLY A O 1
ATOM 2769 N N . THR A 1 354 ? 10.763 -5.188 -14.667 1.00 91.44 354 THR A N 1
ATOM 2770 C CA . THR A 1 354 ? 11.099 -5.924 -13.445 1.00 91.44 354 THR A CA 1
ATOM 2771 C C . THR A 1 354 ? 12.035 -7.085 -13.788 1.00 91.44 354 THR A C 1
ATOM 2773 O O . THR A 1 354 ? 11.968 -7.585 -14.912 1.00 91.44 354 THR A O 1
ATOM 2776 N N . PRO A 1 355 ? 12.848 -7.589 -12.837 1.00 94.00 355 PRO A N 1
ATOM 2777 C CA . PRO A 1 355 ? 13.694 -8.768 -13.062 1.00 94.00 355 PRO A CA 1
ATOM 2778 C C . PRO A 1 355 ? 12.926 -9.984 -13.601 1.00 94.00 355 PRO A C 1
ATOM 2780 O O . PRO A 1 355 ? 13.471 -10.783 -14.354 1.00 94.00 355 PRO A O 1
ATOM 2783 N N . MET A 1 356 ? 11.636 -10.103 -13.267 1.00 92.44 356 MET A N 1
ATOM 2784 C CA . MET A 1 356 ? 10.779 -11.169 -13.786 1.00 92.44 356 MET A CA 1
ATOM 2785 C C . MET A 1 356 ? 10.644 -11.123 -15.314 1.00 92.44 356 MET A C 1
ATOM 2787 O O . MET A 1 356 ? 10.599 -12.174 -15.945 1.00 92.44 356 MET A O 1
ATOM 2791 N N . ILE A 1 357 ? 10.600 -9.933 -15.920 1.00 93.06 357 ILE A N 1
ATOM 2792 C CA . ILE A 1 357 ? 10.543 -9.790 -17.381 1.00 93.06 357 ILE A CA 1
ATOM 2793 C C . ILE A 1 357 ? 11.841 -10.285 -18.018 1.00 93.06 357 ILE A C 1
ATOM 2795 O O . ILE A 1 357 ? 11.780 -11.016 -18.999 1.00 93.06 357 ILE A O 1
ATOM 2799 N N . GLU A 1 358 ? 12.992 -9.965 -17.425 1.00 93.62 358 GLU A N 1
ATOM 2800 C CA . GLU A 1 358 ? 14.296 -10.429 -17.911 1.00 93.62 358 GLU A CA 1
ATOM 2801 C C . GLU A 1 358 ? 14.425 -11.958 -17.802 1.00 93.62 358 GLU A C 1
ATOM 2803 O O . GLU A 1 358 ? 14.837 -12.624 -18.753 1.00 93.62 358 GLU A O 1
ATOM 2808 N N . LEU A 1 359 ? 13.986 -12.537 -16.676 1.00 91.69 359 LEU A N 1
ATOM 2809 C CA . LEU A 1 359 ? 13.942 -13.991 -16.480 1.00 91.69 359 LEU A CA 1
ATOM 2810 C C . LEU A 1 359 ? 13.031 -14.682 -17.487 1.00 91.69 359 LEU A C 1
ATOM 2812 O O . LEU A 1 359 ? 13.428 -15.686 -18.073 1.00 91.69 359 LEU A O 1
ATOM 2816 N N . LEU A 1 360 ? 11.817 -14.166 -17.686 1.00 93.06 360 LEU A N 1
ATOM 2817 C CA . LEU A 1 360 ? 10.876 -14.732 -18.650 1.00 93.06 360 LEU A CA 1
ATOM 2818 C C . LEU A 1 360 ? 11.391 -14.579 -20.077 1.00 93.06 360 LEU A C 1
ATOM 2820 O O . LEU A 1 360 ? 11.287 -15.530 -20.841 1.00 93.06 360 LEU A O 1
ATOM 2824 N N . GLY A 1 361 ? 11.975 -13.431 -20.424 1.00 92.94 361 GLY A N 1
ATOM 2825 C CA . GLY A 1 361 ? 12.588 -13.197 -21.728 1.00 92.94 361 GLY A CA 1
ATOM 2826 C C . GLY A 1 361 ? 13.676 -14.223 -22.030 1.00 92.94 361 GLY A C 1
ATOM 2827 O O . GLY A 1 361 ? 13.667 -14.833 -23.095 1.00 92.94 361 GLY A O 1
ATOM 2828 N N . GLN A 1 362 ? 14.554 -14.493 -21.060 1.00 91.50 362 GLN A N 1
ATOM 2829 C CA . GLN A 1 362 ? 15.572 -15.533 -21.192 1.00 91.50 362 GLN A CA 1
ATOM 2830 C C . GLN A 1 362 ? 14.974 -16.947 -21.239 1.00 91.50 362 GLN A C 1
ATOM 2832 O O . GLN A 1 362 ? 15.381 -17.753 -22.070 1.00 91.50 362 GLN A O 1
ATOM 2837 N N . TYR A 1 363 ? 14.045 -17.272 -20.336 1.00 92.44 363 TYR A N 1
ATOM 2838 C CA . TYR A 1 363 ? 13.482 -18.620 -20.197 1.00 92.44 363 TYR A CA 1
ATOM 2839 C C . TYR A 1 363 ? 12.611 -19.021 -21.390 1.00 92.44 363 TYR A C 1
ATOM 2841 O O . TYR A 1 363 ? 12.600 -20.178 -21.795 1.00 92.44 363 TYR A O 1
ATOM 2849 N N . LEU A 1 364 ? 11.880 -18.057 -21.949 1.00 93.44 364 LEU A N 1
ATOM 2850 C CA . LEU A 1 364 ? 11.080 -18.224 -23.160 1.00 93.44 364 LEU A CA 1
ATOM 2851 C C . LEU A 1 364 ? 11.910 -18.022 -24.438 1.00 93.44 364 LEU A C 1
ATOM 2853 O O . LEU A 1 364 ? 11.340 -18.063 -25.525 1.00 93.44 364 LEU A O 1
ATOM 2857 N N . GLU A 1 365 ? 13.223 -17.793 -24.306 1.00 94.12 365 GLU A N 1
ATOM 2858 C CA . GLU A 1 365 ? 14.178 -17.612 -25.406 1.00 94.12 365 GLU A CA 1
ATOM 2859 C C . GLU A 1 365 ? 13.742 -16.526 -26.409 1.00 94.12 365 GLU A C 1
ATOM 2861 O O . GLU A 1 365 ? 13.731 -16.714 -27.627 1.00 94.12 365 GLU A O 1
ATOM 2866 N N . VAL A 1 366 ? 13.354 -15.359 -25.890 1.00 94.25 366 VAL A N 1
ATOM 2867 C CA . VAL A 1 366 ? 12.840 -14.243 -26.694 1.00 94.25 366 VAL A CA 1
ATOM 2868 C C . VAL A 1 366 ? 13.960 -13.588 -27.511 1.00 94.25 366 VAL A C 1
ATOM 2870 O O . VAL A 1 366 ? 14.834 -12.910 -26.970 1.00 94.25 366 VAL A O 1
ATOM 2873 N N . ASP A 1 367 ? 13.884 -13.706 -28.840 1.00 91.56 367 ASP A N 1
ATOM 2874 C CA . ASP A 1 367 ? 14.778 -13.010 -29.777 1.00 91.56 367 ASP A CA 1
ATOM 2875 C C . ASP A 1 367 ? 14.221 -11.641 -30.191 1.00 91.56 367 ASP A C 1
ATOM 2877 O O . ASP A 1 367 ? 13.341 -11.518 -31.046 1.00 91.56 367 ASP A O 1
ATOM 2881 N N . MET A 1 368 ? 14.788 -10.581 -29.621 1.00 91.75 368 MET A N 1
ATOM 2882 C CA . MET A 1 368 ? 14.336 -9.213 -29.872 1.00 91.75 368 MET A CA 1
ATOM 2883 C C . MET A 1 368 ? 14.543 -8.726 -31.310 1.00 91.75 368 MET A C 1
ATOM 2885 O O . MET A 1 368 ? 13.897 -7.761 -31.702 1.00 91.75 368 MET A O 1
ATOM 2889 N N . THR A 1 369 ? 15.351 -9.399 -32.133 1.00 90.62 369 THR A N 1
ATOM 2890 C CA . THR A 1 369 ? 15.457 -9.066 -33.565 1.00 90.62 369 THR A CA 1
ATOM 2891 C C . THR A 1 369 ? 14.239 -9.509 -34.382 1.00 90.62 369 THR A C 1
ATOM 2893 O O . THR A 1 369 ? 14.033 -9.001 -35.483 1.00 90.62 369 THR A O 1
ATOM 2896 N N . LEU A 1 370 ? 13.414 -10.417 -33.842 1.00 89.06 370 LEU A N 1
ATOM 2897 C CA . LEU A 1 370 ? 12.136 -10.842 -34.427 1.00 89.06 370 LEU A CA 1
ATOM 2898 C C . LEU A 1 370 ? 10.945 -10.039 -33.887 1.00 89.06 370 LEU A C 1
ATOM 2900 O O . LEU A 1 370 ? 9.914 -9.943 -34.551 1.00 89.06 370 LEU A O 1
ATOM 2904 N N . TRP A 1 371 ? 11.083 -9.477 -32.684 1.00 86.62 371 TRP A N 1
ATOM 2905 C CA . TRP A 1 371 ? 9.999 -8.797 -31.968 1.00 86.62 371 TRP A CA 1
ATOM 2906 C C . TRP A 1 371 ? 10.110 -7.262 -31.974 1.00 86.62 371 TRP A C 1
ATOM 2908 O O . TRP A 1 371 ? 9.149 -6.592 -31.589 1.00 86.62 371 TRP A O 1
ATOM 2918 N N . TRP A 1 372 ? 11.239 -6.691 -32.420 1.00 89.19 372 TRP A N 1
ATOM 2919 C CA . TRP A 1 372 ? 11.496 -5.244 -32.426 1.00 89.19 372 TRP A CA 1
ATOM 2920 C C . TRP A 1 372 ? 12.393 -4.775 -33.594 1.00 89.19 372 TRP A C 1
ATOM 2922 O O . TRP A 1 372 ? 13.269 -5.504 -34.055 1.00 89.19 372 TRP A O 1
ATOM 2932 N N . GLU A 1 373 ? 12.218 -3.519 -34.035 1.00 87.31 373 GLU A N 1
ATOM 2933 C CA . GLU A 1 373 ? 13.035 -2.857 -35.071 1.00 87.31 373 GLU A CA 1
ATOM 2934 C C . GLU A 1 373 ? 13.464 -1.424 -34.662 1.00 87.31 373 GLU A C 1
ATOM 2936 O O . GLU A 1 373 ? 12.688 -0.722 -34.007 1.00 87.31 373 GLU A O 1
ATOM 2941 N N . PRO A 1 374 ? 14.662 -0.936 -35.073 1.00 88.06 374 PRO A N 1
ATOM 2942 C CA . PRO A 1 374 ? 15.138 0.409 -34.737 1.00 88.06 374 PRO A CA 1
ATOM 2943 C C . PRO A 1 374 ? 14.379 1.519 -35.472 1.00 88.06 374 PRO A C 1
ATOM 2945 O O . PRO A 1 374 ? 14.298 1.530 -36.701 1.00 88.06 374 PRO A O 1
ATOM 2948 N N . ASP A 1 375 ? 13.915 2.515 -34.715 1.00 87.31 375 ASP A N 1
ATOM 2949 C CA . ASP A 1 375 ? 13.192 3.684 -35.217 1.00 87.31 375 ASP A CA 1
ATOM 2950 C C . ASP A 1 375 ? 13.925 5.013 -34.931 1.00 87.31 375 ASP A C 1
ATOM 2952 O O . ASP A 1 375 ? 15.005 5.063 -34.336 1.00 87.31 375 ASP A O 1
ATOM 2956 N N . MET A 1 376 ? 13.359 6.129 -35.401 1.00 88.69 376 MET A N 1
ATOM 2957 C CA . MET A 1 376 ? 13.953 7.455 -35.177 1.00 88.69 376 MET A CA 1
ATOM 2958 C C . MET A 1 376 ? 13.822 7.921 -33.726 1.00 88.69 376 MET A C 1
ATOM 2960 O O . MET A 1 376 ? 14.676 8.678 -33.259 1.00 88.69 376 MET A O 1
ATOM 2964 N N . ALA A 1 377 ? 12.820 7.422 -32.991 1.00 89.75 377 ALA A N 1
ATOM 2965 C CA . ALA A 1 377 ? 12.693 7.708 -31.568 1.00 89.75 377 ALA A CA 1
ATOM 2966 C C . ALA A 1 377 ? 13.928 7.203 -30.806 1.00 89.75 377 ALA A C 1
ATOM 2968 O O . ALA A 1 377 ? 14.443 7.918 -29.946 1.00 89.75 377 ALA A O 1
ATOM 2969 N N . LEU A 1 378 ? 14.475 6.038 -31.176 1.00 88.69 378 LEU A N 1
ATOM 2970 C CA . LEU A 1 378 ? 15.747 5.558 -30.636 1.00 88.69 378 LEU A CA 1
ATOM 2971 C C . LEU A 1 378 ? 16.906 6.529 -30.918 1.00 88.69 378 LEU A C 1
ATOM 2973 O O . LEU A 1 378 ? 17.643 6.886 -29.997 1.00 88.69 378 LEU A O 1
ATOM 2977 N N . VAL A 1 379 ? 17.095 6.949 -32.174 1.00 90.38 379 VAL A N 1
ATOM 2978 C CA . VAL A 1 379 ? 18.259 7.761 -32.588 1.00 90.38 379 VAL A CA 1
ATOM 2979 C C . VAL A 1 379 ? 18.289 9.115 -31.885 1.00 90.38 379 VAL A C 1
ATOM 2981 O O . VAL A 1 379 ? 19.347 9.548 -31.412 1.00 90.38 379 VAL A O 1
ATOM 2984 N N . ASP A 1 380 ? 17.132 9.765 -31.775 1.00 88.50 380 ASP A N 1
ATOM 2985 C CA . ASP A 1 380 ? 16.994 11.079 -31.146 1.00 88.50 380 ASP A CA 1
ATOM 2986 C C . ASP A 1 380 ? 17.346 11.060 -29.654 1.00 88.50 380 ASP A C 1
ATOM 2988 O O . ASP A 1 380 ? 17.856 12.047 -29.112 1.00 88.50 380 ASP A O 1
ATOM 2992 N N . LEU A 1 381 ? 17.143 9.918 -28.994 1.00 87.75 381 LEU A N 1
ATOM 2993 C CA . LEU A 1 381 ? 17.438 9.728 -27.576 1.00 87.75 381 LEU A CA 1
ATOM 2994 C C . LEU A 1 381 ? 18.931 9.463 -27.287 1.00 87.75 381 LEU A C 1
ATOM 2996 O O . LEU A 1 381 ? 19.346 9.534 -26.127 1.00 87.75 381 LEU A O 1
ATOM 3000 N N . LEU A 1 382 ? 19.778 9.216 -28.299 1.00 90.00 382 LEU A N 1
ATOM 3001 C CA . LEU A 1 382 ? 21.199 8.887 -28.099 1.00 90.00 382 LEU A CA 1
ATOM 3002 C C . LEU A 1 382 ? 22.054 10.103 -27.673 1.00 90.00 382 LEU A C 1
ATOM 3004 O O . LEU A 1 382 ? 22.682 10.787 -28.481 1.00 90.00 382 LEU A O 1
ATOM 3008 N N . GLY A 1 383 ? 22.135 10.390 -26.375 1.00 84.44 383 GLY A N 1
ATOM 3009 C CA . GLY A 1 383 ? 22.852 11.564 -25.848 1.00 84.44 383 GLY A CA 1
ATOM 3010 C C . GLY A 1 383 ? 24.359 11.390 -25.616 1.00 84.44 383 GLY A C 1
ATOM 3011 O O . GLY A 1 383 ? 25.136 12.317 -25.871 1.00 84.44 383 GLY A O 1
ATOM 3012 N N . ASP A 1 384 ? 24.768 10.224 -25.116 1.00 83.62 384 ASP A N 1
ATOM 3013 C CA . ASP A 1 384 ? 26.127 9.966 -24.627 1.00 83.62 384 ASP A CA 1
ATOM 3014 C C . ASP A 1 384 ? 27.091 9.714 -25.790 1.00 83.62 384 ASP A C 1
ATOM 3016 O O . ASP A 1 384 ? 26.874 8.833 -26.614 1.00 83.62 384 ASP A O 1
ATOM 3020 N N . LYS A 1 385 ? 28.169 10.499 -25.868 1.00 87.56 385 LYS A N 1
ATOM 3021 C CA . LYS A 1 385 ? 29.098 10.453 -27.002 1.00 87.56 385 LYS A CA 1
ATOM 3022 C C . LYS A 1 385 ? 29.852 9.121 -27.106 1.00 87.56 385 LYS A C 1
ATOM 3024 O O . LYS A 1 385 ? 30.194 8.729 -28.214 1.00 87.56 385 LYS A O 1
ATOM 3029 N N . GLU A 1 386 ? 30.137 8.447 -25.999 1.00 87.69 386 GLU A N 1
ATOM 3030 C CA . GLU A 1 386 ? 30.830 7.156 -26.023 1.00 87.69 386 GLU A CA 1
ATOM 3031 C C . GLU A 1 386 ? 29.889 6.040 -26.450 1.00 87.69 386 GLU A C 1
ATOM 3033 O O . GLU A 1 386 ? 30.240 5.264 -27.329 1.00 87.69 386 GLU A O 1
ATOM 3038 N N . VAL A 1 387 ? 28.667 6.020 -25.912 1.00 91.81 387 VAL A N 1
ATOM 3039 C CA . VAL A 1 387 ? 27.627 5.078 -26.348 1.00 91.81 387 VAL A CA 1
ATOM 3040 C C . VAL A 1 387 ? 27.282 5.311 -27.816 1.00 91.81 387 VAL A C 1
ATOM 3042 O O . VAL A 1 387 ? 27.206 4.361 -28.584 1.00 91.81 387 VAL A O 1
ATOM 3045 N N . VAL A 1 388 ? 27.146 6.571 -28.238 1.00 91.31 388 VAL A N 1
ATOM 3046 C CA . VAL A 1 388 ? 26.969 6.936 -29.649 1.00 91.31 388 VAL A CA 1
ATOM 3047 C C . VAL A 1 388 ? 28.145 6.432 -30.479 1.00 91.31 388 VAL A C 1
ATOM 3049 O O . VAL A 1 388 ? 27.920 5.886 -31.548 1.00 91.31 388 VAL A O 1
ATOM 3052 N N . ASN A 1 389 ? 29.389 6.570 -30.019 1.00 92.94 389 ASN A N 1
ATOM 3053 C CA . ASN A 1 389 ? 30.541 6.074 -30.770 1.00 92.94 389 ASN A CA 1
ATOM 3054 C C . ASN A 1 389 ? 30.586 4.537 -30.835 1.00 92.94 389 ASN A C 1
ATOM 3056 O O . ASN A 1 389 ? 30.928 3.998 -31.882 1.00 92.94 389 ASN A O 1
ATOM 3060 N N . ALA A 1 390 ? 30.192 3.843 -29.764 1.00 93.88 390 ALA A N 1
ATOM 3061 C CA . ALA A 1 390 ? 30.126 2.384 -29.706 1.00 93.88 390 ALA A CA 1
ATOM 3062 C C . ALA A 1 390 ? 28.999 1.824 -30.588 1.00 93.88 390 ALA A C 1
ATOM 3064 O O . ALA A 1 390 ? 29.223 0.908 -31.374 1.00 93.88 390 ALA A O 1
ATOM 3065 N N . ILE A 1 391 ? 27.809 2.426 -30.535 1.00 92.56 391 ILE A N 1
ATOM 3066 C CA . ILE A 1 391 ? 26.711 2.104 -31.453 1.00 92.56 391 ILE A CA 1
ATOM 3067 C C . ILE A 1 391 ? 27.133 2.428 -32.885 1.00 92.56 391 ILE A C 1
ATOM 3069 O O . ILE A 1 391 ? 26.914 1.615 -33.775 1.00 92.56 391 ILE A O 1
ATOM 3073 N N . LEU A 1 392 ? 27.797 3.566 -33.117 1.00 93.00 392 LEU A N 1
ATOM 3074 C CA . LEU A 1 392 ? 28.351 3.913 -34.424 1.00 93.00 392 LEU A CA 1
ATOM 3075 C C . LEU A 1 392 ? 29.313 2.829 -34.933 1.00 93.00 392 LEU A C 1
ATOM 3077 O O . LEU A 1 392 ? 29.271 2.516 -36.119 1.00 93.00 392 LEU A O 1
ATOM 3081 N N . ALA A 1 393 ? 30.132 2.232 -34.068 1.00 93.69 393 ALA A N 1
ATOM 3082 C CA . ALA A 1 393 ? 30.995 1.117 -34.445 1.00 93.69 393 ALA A CA 1
ATOM 3083 C C . ALA A 1 393 ? 30.190 -0.130 -34.856 1.00 93.69 393 ALA A C 1
ATOM 3085 O O . ALA A 1 393 ? 30.519 -0.763 -35.857 1.00 93.69 393 ALA A O 1
ATOM 3086 N N . GLU A 1 394 ? 29.100 -0.453 -34.155 1.00 92.69 394 GLU A N 1
ATOM 3087 C CA . GLU A 1 394 ? 28.241 -1.603 -34.484 1.00 92.69 394 GLU A CA 1
ATOM 3088 C C . GLU A 1 394 ? 27.417 -1.414 -35.761 1.00 92.69 394 GLU A C 1
ATOM 3090 O O . GLU A 1 394 ? 27.192 -2.375 -36.500 1.00 92.69 394 GLU A O 1
ATOM 3095 N N . VAL A 1 395 ? 26.961 -0.187 -36.027 1.00 90.44 395 VAL A N 1
ATOM 3096 C CA . VAL A 1 395 ? 26.076 0.099 -37.169 1.00 90.44 395 VAL A CA 1
ATOM 3097 C C . VAL A 1 395 ? 26.822 0.591 -38.408 1.00 90.44 395 VAL A C 1
ATOM 3099 O O . VAL A 1 395 ? 26.355 0.354 -39.518 1.00 90.44 395 VAL A O 1
ATOM 3102 N N . ALA A 1 396 ? 27.956 1.280 -38.250 1.00 90.25 396 ALA A N 1
ATOM 3103 C CA . ALA A 1 396 ? 28.727 1.879 -39.346 1.00 90.25 396 ALA A CA 1
ATOM 3104 C C . ALA A 1 396 ? 30.174 1.367 -39.451 1.00 90.25 396 ALA A C 1
ATOM 3106 O O . ALA A 1 396 ? 30.862 1.708 -40.414 1.00 90.25 396 ALA A O 1
ATOM 3107 N N . GLY A 1 397 ? 30.634 0.558 -38.496 1.00 89.44 397 GLY A N 1
ATOM 3108 C CA . GLY A 1 397 ? 31.968 -0.034 -38.484 1.00 89.44 397 GLY A CA 1
ATOM 3109 C C . GLY A 1 397 ? 32.989 0.725 -37.632 1.00 89.44 397 GLY A C 1
ATOM 3110 O O . GLY A 1 397 ? 32.937 1.946 -37.461 1.00 89.44 397 GLY A O 1
ATOM 3111 N N . GLU A 1 398 ? 33.967 -0.030 -37.132 1.00 90.00 398 GLU A N 1
ATOM 3112 C CA . GLU A 1 398 ? 35.029 0.438 -36.233 1.00 90.00 398 GLU A CA 1
ATOM 3113 C C . GLU A 1 398 ? 35.882 1.555 -36.856 1.00 90.00 398 GLU A C 1
ATOM 3115 O O . GLU A 1 398 ? 36.150 2.576 -36.220 1.00 90.00 398 GLU A O 1
ATOM 3120 N N . ASP A 1 399 ? 36.234 1.414 -38.137 1.00 84.12 399 ASP A N 1
ATOM 3121 C CA . ASP A 1 399 ? 37.022 2.408 -38.875 1.00 84.12 399 ASP A CA 1
ATOM 3122 C C . ASP A 1 399 ? 36.330 3.777 -38.889 1.00 84.12 399 ASP A C 1
ATOM 3124 O O . ASP A 1 399 ? 36.956 4.826 -38.693 1.00 84.12 399 ASP A O 1
ATOM 3128 N N . VAL A 1 400 ? 35.007 3.772 -39.083 1.00 88.62 400 VAL A N 1
ATOM 3129 C CA . VAL A 1 400 ? 34.187 4.986 -39.091 1.00 88.62 400 VAL A CA 1
ATOM 3130 C C . VAL A 1 400 ? 34.119 5.577 -37.688 1.00 88.62 400 VAL A C 1
ATOM 3132 O O . VAL A 1 400 ? 34.242 6.796 -37.533 1.00 88.62 400 VAL A O 1
ATOM 3135 N N . ALA A 1 401 ? 33.971 4.746 -36.660 1.00 86.69 401 ALA A N 1
ATOM 3136 C CA . ALA A 1 401 ? 33.929 5.204 -35.279 1.00 86.69 401 ALA A CA 1
ATOM 3137 C C . ALA A 1 401 ? 35.246 5.873 -34.849 1.00 86.69 401 ALA A C 1
ATOM 3139 O O . ALA A 1 401 ? 35.208 6.990 -34.322 1.00 86.69 401 ALA A O 1
ATOM 3140 N N . GLN A 1 402 ? 36.401 5.268 -35.145 1.00 88.19 402 GLN A N 1
ATOM 3141 C CA . GLN A 1 402 ? 37.722 5.806 -34.798 1.00 88.19 402 GLN A CA 1
ATOM 3142 C C . GLN A 1 402 ? 38.031 7.106 -35.535 1.00 88.19 402 GLN A C 1
ATOM 3144 O O . GLN A 1 402 ? 38.453 8.092 -34.917 1.00 88.19 402 GLN A O 1
ATOM 3149 N N . ALA A 1 403 ? 37.749 7.143 -36.843 1.00 85.19 403 ALA A N 1
ATOM 3150 C CA . ALA A 1 403 ? 37.891 8.351 -37.651 1.00 85.19 403 ALA A CA 1
ATOM 3151 C C . ALA A 1 403 ? 37.072 9.520 -37.077 1.00 85.19 403 ALA A C 1
ATOM 3153 O O . ALA A 1 403 ? 37.475 10.682 -37.1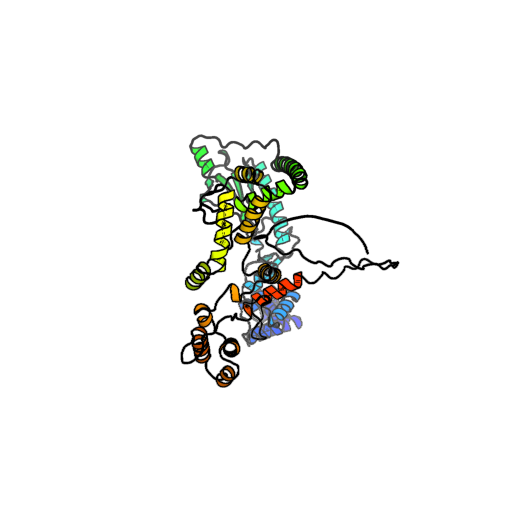75 1.00 85.19 403 ALA A O 1
ATOM 3154 N N . ASN A 1 404 ? 35.948 9.215 -36.421 1.00 88.94 404 ASN A N 1
ATOM 3155 C CA . ASN A 1 404 ? 35.037 10.196 -35.846 1.00 88.94 404 ASN A CA 1
ATOM 3156 C C . ASN A 1 404 ? 35.120 10.314 -34.317 1.00 88.94 404 ASN A C 1
ATOM 3158 O O . ASN A 1 404 ? 34.329 11.054 -33.731 1.00 88.94 404 ASN A O 1
ATOM 3162 N N . ALA A 1 405 ? 36.092 9.692 -33.646 1.00 88.94 405 ALA A N 1
ATOM 3163 C CA . ALA A 1 405 ? 36.190 9.716 -32.182 1.00 88.94 405 ALA A CA 1
ATOM 3164 C C . ALA A 1 405 ? 36.304 11.152 -31.622 1.00 88.94 405 ALA A C 1
ATOM 3166 O O . ALA A 1 405 ? 35.720 11.516 -30.594 1.00 88.94 405 ALA A O 1
ATOM 3167 N N . LYS A 1 406 ? 37.007 12.027 -32.353 1.00 87.25 406 LYS A N 1
ATOM 3168 C CA . LYS A 1 406 ? 37.158 13.452 -32.010 1.00 87.25 406 LYS A CA 1
ATOM 3169 C C . LYS A 1 406 ? 35.998 14.330 -32.497 1.00 87.25 406 LYS A C 1
ATOM 3171 O O . LYS A 1 406 ? 35.916 15.484 -32.083 1.00 87.25 406 LYS A O 1
ATOM 3176 N N . ALA A 1 407 ? 35.086 13.802 -33.316 1.00 86.56 407 ALA A N 1
ATOM 3177 C CA . ALA A 1 407 ? 33.927 14.537 -33.814 1.00 86.56 407 ALA A CA 1
ATOM 3178 C C . ALA A 1 407 ? 32.906 14.818 -32.699 1.00 86.56 407 ALA A C 1
ATOM 3180 O O . ALA A 1 407 ? 32.952 14.237 -31.614 1.00 86.56 407 ALA A O 1
ATOM 3181 N N . THR A 1 408 ? 31.975 15.739 -32.939 1.00 90.31 408 THR A N 1
ATOM 3182 C CA . THR A 1 408 ? 30.899 16.014 -31.978 1.00 90.31 408 THR A CA 1
ATOM 3183 C C . THR A 1 408 ? 29.860 14.887 -31.995 1.00 90.31 408 THR A C 1
ATOM 3185 O O . THR A 1 408 ? 29.658 14.237 -33.020 1.00 90.31 408 THR A O 1
ATOM 3188 N N . GLY A 1 409 ? 29.152 14.672 -30.879 1.00 80.50 409 GLY A N 1
ATOM 3189 C CA . GLY A 1 409 ? 28.112 13.634 -30.792 1.00 80.50 409 GLY A CA 1
ATOM 3190 C C . GLY A 1 409 ? 26.979 13.818 -31.810 1.00 80.50 409 GLY A C 1
ATOM 3191 O O . GLY A 1 409 ? 26.462 12.842 -32.335 1.00 80.50 409 GLY A O 1
ATOM 3192 N N . LYS A 1 410 ? 26.661 15.067 -32.185 1.00 86.31 410 LYS A N 1
ATOM 3193 C CA . LYS A 1 410 ? 25.703 15.361 -33.265 1.00 86.31 410 LYS A CA 1
ATOM 3194 C C . LYS A 1 410 ? 26.163 14.807 -34.617 1.00 86.31 410 LYS A C 1
ATOM 3196 O O . LYS A 1 410 ? 25.348 14.289 -35.368 1.00 86.31 410 LYS A O 1
ATOM 3201 N N . VAL A 1 411 ? 27.455 14.926 -34.927 1.00 88.56 411 VAL A N 1
ATOM 3202 C CA . VAL A 1 411 ? 28.011 14.398 -36.181 1.00 88.56 411 VAL A CA 1
ATOM 3203 C C . VAL A 1 411 ? 27.950 12.874 -36.179 1.00 88.56 411 VAL A C 1
ATOM 3205 O O . VAL A 1 411 ? 27.512 12.295 -37.162 1.00 88.56 411 VAL A O 1
ATOM 3208 N N . GLN A 1 412 ? 28.303 12.230 -35.066 1.00 87.00 412 GLN A N 1
ATOM 3209 C CA . GLN A 1 412 ? 28.225 10.773 -34.954 1.00 87.00 412 GLN A CA 1
ATOM 3210 C C . GLN A 1 412 ? 26.778 10.251 -35.028 1.00 87.00 412 GLN A C 1
ATOM 3212 O O . GLN A 1 412 ? 26.518 9.310 -35.769 1.00 87.00 412 GLN A O 1
ATOM 3217 N N . ARG A 1 413 ? 25.816 10.905 -34.360 1.00 88.62 413 ARG A N 1
ATOM 3218 C CA . ARG A 1 413 ? 24.387 10.563 -34.472 1.00 88.62 413 ARG A CA 1
ATOM 3219 C C . ARG A 1 413 ? 23.845 10.692 -35.888 1.00 88.62 413 ARG A C 1
ATOM 3221 O O . ARG A 1 413 ? 23.142 9.800 -36.332 1.00 88.62 413 ARG A O 1
ATOM 3228 N N . SER A 1 414 ? 24.212 11.750 -36.613 1.00 89.12 414 SER A N 1
ATOM 3229 C CA . SER A 1 414 ? 23.799 11.897 -38.015 1.00 89.12 414 SER A CA 1
ATOM 3230 C C . SER A 1 414 ? 24.322 10.755 -38.888 1.00 89.12 414 SER A C 1
ATOM 3232 O O . SER A 1 414 ? 23.694 10.422 -39.884 1.00 89.12 414 SER A O 1
ATOM 3234 N N . ILE A 1 415 ? 25.462 10.152 -38.536 1.00 89.31 415 ILE A N 1
ATOM 3235 C CA . ILE A 1 415 ? 25.973 8.974 -39.240 1.00 89.31 415 ILE A CA 1
ATOM 3236 C C . ILE A 1 415 ? 25.149 7.727 -38.888 1.00 89.31 415 ILE A C 1
ATOM 3238 O O . ILE A 1 415 ? 24.850 6.946 -39.784 1.00 89.31 415 ILE A O 1
ATOM 3242 N N . ILE A 1 416 ? 24.763 7.555 -37.619 1.00 89.00 416 ILE A N 1
ATOM 3243 C CA . ILE A 1 416 ? 23.880 6.462 -37.173 1.00 89.00 416 ILE A CA 1
ATOM 3244 C C . ILE A 1 416 ? 22.509 6.560 -37.849 1.00 89.00 416 ILE A C 1
ATOM 3246 O O . ILE A 1 416 ? 22.033 5.564 -38.380 1.00 89.00 416 ILE A O 1
ATOM 3250 N N . GLU A 1 417 ? 21.915 7.754 -37.883 1.00 89.25 417 GLU A N 1
ATOM 3251 C CA . GLU A 1 417 ? 20.676 8.055 -38.613 1.00 89.25 417 GLU A CA 1
ATOM 3252 C C . GLU A 1 417 ? 20.807 7.641 -40.083 1.00 89.25 417 GLU A C 1
ATOM 3254 O O . GLU A 1 417 ? 20.018 6.843 -40.583 1.00 89.25 417 GLU A O 1
ATOM 3259 N N . ASP A 1 418 ? 21.878 8.087 -40.749 1.00 88.75 418 ASP A N 1
ATOM 3260 C CA . ASP A 1 418 ? 22.152 7.722 -42.136 1.00 88.75 418 ASP A CA 1
ATOM 3261 C C . ASP A 1 418 ? 22.304 6.194 -42.325 1.00 88.75 418 ASP A C 1
ATOM 3263 O O . ASP A 1 418 ? 21.947 5.691 -43.384 1.00 88.75 418 ASP A O 1
ATOM 3267 N N . CYS A 1 419 ? 22.810 5.437 -41.343 1.00 89.06 419 CYS A N 1
ATOM 3268 C CA . CYS A 1 419 ? 22.892 3.969 -41.416 1.00 89.06 419 CYS A CA 1
ATOM 3269 C C . CYS A 1 419 ? 21.551 3.277 -41.133 1.00 89.06 419 CYS A C 1
ATOM 3271 O O . CYS A 1 419 ? 21.221 2.298 -41.793 1.00 89.06 419 CYS A O 1
ATOM 3273 N N . ILE A 1 420 ? 20.763 3.755 -40.170 1.00 88.75 420 ILE A N 1
ATOM 3274 C CA . ILE A 1 420 ? 19.445 3.176 -39.852 1.00 88.75 420 ILE A CA 1
ATOM 3275 C C . ILE A 1 420 ? 18.454 3.442 -40.985 1.00 88.75 420 ILE A C 1
ATOM 3277 O O . ILE A 1 420 ? 17.611 2.601 -41.288 1.00 88.75 420 ILE A O 1
ATOM 3281 N N . GLU A 1 421 ? 18.578 4.584 -41.658 1.00 87.06 421 GLU A N 1
ATOM 3282 C CA . GLU A 1 421 ? 17.724 4.934 -42.788 1.00 87.06 421 GLU A CA 1
ATOM 3283 C C . GLU A 1 421 ? 18.306 4.532 -44.155 1.00 87.06 421 GLU A C 1
ATOM 3285 O O . GLU A 1 421 ? 17.572 4.528 -45.144 1.00 87.06 421 GLU A O 1
ATOM 3290 N N . GLY A 1 422 ? 19.600 4.201 -44.241 1.00 87.31 422 GLY A N 1
ATOM 3291 C CA . GLY A 1 422 ? 20.283 3.863 -45.497 1.00 87.31 422 GLY A CA 1
ATOM 3292 C C . GLY A 1 422 ? 20.472 5.059 -46.444 1.00 87.31 422 GLY A C 1
ATOM 3293 O O . GLY A 1 422 ? 20.145 4.989 -47.630 1.00 87.31 422 GLY A O 1
ATOM 3294 N N . LYS A 1 423 ? 20.954 6.195 -45.925 1.00 82.38 423 LYS A N 1
ATOM 3295 C CA . LYS A 1 423 ? 21.109 7.480 -46.634 1.00 82.38 423 LYS A CA 1
ATOM 3296 C C . LYS A 1 423 ? 22.579 7.919 -46.749 1.00 82.38 423 LYS A C 1
ATOM 3298 O O . LYS A 1 423 ? 23.486 7.347 -46.152 1.00 82.38 423 LYS A O 1
ATOM 3303 N N . ARG A 1 424 ? 22.839 8.945 -47.581 1.00 74.06 424 ARG A N 1
ATOM 3304 C CA . ARG A 1 424 ? 24.182 9.522 -47.862 1.00 74.06 424 ARG A CA 1
ATOM 3305 C C . ARG A 1 424 ? 25.239 8.486 -48.275 1.00 74.06 424 ARG A C 1
ATOM 3307 O O . ARG A 1 424 ? 26.413 8.593 -47.930 1.00 74.06 424 ARG A O 1
ATOM 3314 N N . GLY A 1 425 ? 24.800 7.517 -49.077 1.00 69.31 425 GLY A N 1
ATOM 3315 C CA . GLY A 1 425 ? 25.658 6.470 -49.629 1.00 69.31 425 GLY A CA 1
ATOM 3316 C C . GLY A 1 425 ? 25.979 5.341 -48.650 1.00 69.31 425 GLY A C 1
ATOM 3317 O O . GLY A 1 425 ? 26.894 4.573 -48.930 1.00 69.31 425 GLY A O 1
ATOM 3318 N N . ARG A 1 426 ? 25.260 5.241 -47.524 1.00 85.31 426 ARG A N 1
ATOM 3319 C CA . ARG A 1 426 ? 25.367 4.132 -46.566 1.00 85.31 426 ARG A CA 1
ATOM 3320 C C . ARG A 1 426 ? 24.224 3.133 -46.743 1.00 85.31 426 ARG A C 1
ATOM 3322 O O . ARG A 1 426 ? 23.130 3.516 -47.147 1.00 85.31 426 ARG A O 1
ATOM 3329 N N . GLU A 1 427 ? 24.493 1.864 -46.450 1.00 79.94 427 GLU A N 1
ATOM 3330 C CA . GLU A 1 427 ? 23.504 0.780 -46.494 1.00 79.94 427 GLU A CA 1
ATOM 3331 C C . GLU A 1 427 ? 22.606 0.793 -45.248 1.00 79.94 427 GLU A C 1
ATOM 3333 O O . GLU A 1 427 ? 23.064 1.145 -44.159 1.00 79.94 427 GLU A O 1
ATOM 3338 N N . LYS A 1 428 ? 21.327 0.422 -45.416 1.00 86.81 428 LYS A N 1
ATOM 3339 C CA . LYS A 1 428 ? 20.359 0.368 -44.316 1.00 86.81 428 LYS A CA 1
ATOM 3340 C C . LYS A 1 428 ? 20.685 -0.788 -43.370 1.00 86.81 428 LYS A C 1
ATOM 3342 O O . LYS A 1 428 ? 20.774 -1.935 -43.804 1.00 86.81 428 LYS A O 1
ATOM 3347 N N . ARG A 1 429 ? 20.782 -0.512 -42.071 1.00 87.06 429 ARG A N 1
ATOM 3348 C CA . ARG A 1 429 ? 20.973 -1.543 -41.045 1.00 87.06 429 ARG A CA 1
ATOM 3349 C C . ARG A 1 429 ? 19.651 -2.248 -40.710 1.00 87.06 429 ARG A C 1
ATOM 3351 O O . ARG A 1 429 ? 18.673 -1.589 -40.375 1.00 87.06 429 ARG A O 1
ATOM 3358 N N . VAL A 1 430 ? 19.646 -3.582 -40.774 1.00 84.38 430 VAL A N 1
ATOM 3359 C CA . VAL A 1 430 ? 18.521 -4.472 -40.414 1.00 84.38 430 VAL A CA 1
ATOM 3360 C C . VAL A 1 430 ? 19.017 -5.628 -39.540 1.00 84.38 430 VAL A C 1
ATOM 3362 O O . VAL A 1 430 ? 20.214 -5.921 -39.556 1.00 84.38 430 VAL A O 1
ATOM 3365 N N . GLY A 1 431 ? 18.117 -6.274 -38.787 1.00 85.94 431 GLY A N 1
ATOM 3366 C CA . GLY A 1 431 ? 18.458 -7.434 -37.946 1.00 85.94 431 GLY A CA 1
ATOM 3367 C C . GLY A 1 431 ? 19.448 -7.095 -36.832 1.00 85.94 431 GLY A C 1
ATOM 3368 O O . GLY A 1 431 ? 20.377 -7.848 -36.555 1.00 85.94 431 GLY A O 1
ATOM 3369 N N . TRP A 1 432 ? 19.304 -5.908 -36.250 1.00 91.50 432 TRP A N 1
ATOM 3370 C CA . TRP A 1 432 ? 20.182 -5.412 -35.203 1.00 91.50 432 TRP A CA 1
ATOM 3371 C C . TRP A 1 432 ? 19.342 -4.853 -34.062 1.00 91.50 432 TRP A C 1
ATOM 3373 O O . TRP A 1 432 ? 18.456 -4.031 -34.293 1.00 91.50 432 TRP A O 1
ATOM 3383 N N . ALA A 1 433 ? 19.680 -5.271 -32.845 1.00 92.25 433 ALA A N 1
ATOM 3384 C CA . ALA A 1 433 ? 19.189 -4.693 -31.608 1.00 92.25 433 ALA A CA 1
ATOM 3385 C C . ALA A 1 433 ? 20.380 -4.159 -30.796 1.00 92.25 433 ALA A C 1
ATOM 3387 O O . ALA A 1 433 ? 21.433 -4.808 -30.759 1.00 92.25 433 ALA A O 1
ATOM 3388 N N . PRO A 1 434 ? 20.246 -2.993 -30.141 1.00 93.06 434 PRO A N 1
ATOM 3389 C CA . PRO A 1 434 ? 21.235 -2.539 -29.182 1.00 93.06 434 PRO A CA 1
ATOM 3390 C C . PRO A 1 434 ? 21.438 -3.562 -28.060 1.00 93.06 434 PRO A C 1
ATOM 3392 O O . PRO A 1 434 ? 20.491 -4.212 -27.624 1.00 93.06 434 PRO A O 1
ATOM 3395 N N . ARG A 1 435 ? 22.655 -3.630 -27.516 1.00 94.56 435 ARG A N 1
ATOM 3396 C CA . ARG A 1 435 ? 23.040 -4.594 -26.465 1.00 94.56 435 ARG A CA 1
ATOM 3397 C C . ARG A 1 435 ? 22.129 -4.634 -25.236 1.00 94.56 435 ARG A C 1
ATOM 3399 O O . ARG A 1 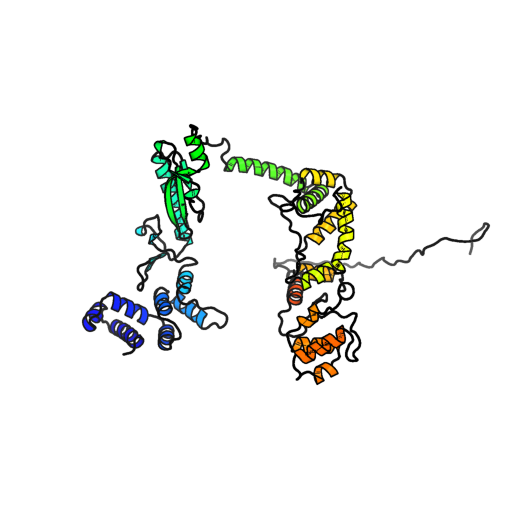435 ? 22.018 -5.664 -24.590 1.00 94.56 435 ARG A O 1
ATOM 3406 N N . TRP A 1 436 ? 21.500 -3.518 -24.885 1.00 93.31 436 TRP A N 1
ATOM 3407 C CA . TRP A 1 436 ? 20.623 -3.413 -23.715 1.00 93.31 436 TRP A CA 1
ATOM 3408 C C . TRP A 1 436 ? 19.174 -3.836 -23.990 1.00 93.31 436 TRP A C 1
ATOM 3410 O O . TRP A 1 436 ? 18.385 -3.871 -23.050 1.00 93.31 436 TRP A O 1
ATOM 3420 N N . MET A 1 437 ? 18.826 -4.133 -25.249 1.00 91.50 437 MET A N 1
ATOM 3421 C CA . MET A 1 437 ? 17.528 -4.687 -25.647 1.00 91.50 437 MET A CA 1
ATOM 3422 C C . MET A 1 437 ? 17.540 -6.212 -25.770 1.00 91.50 437 MET A C 1
ATOM 3424 O O . MET A 1 437 ? 16.479 -6.789 -25.932 1.00 91.50 437 MET A O 1
ATOM 3428 N N . THR A 1 438 ? 18.696 -6.876 -25.761 1.00 93.81 438 THR A N 1
ATOM 3429 C CA . THR A 1 438 ? 18.765 -8.341 -25.888 1.00 93.81 438 THR A CA 1
ATOM 3430 C C . THR A 1 438 ? 18.455 -9.033 -24.561 1.00 93.81 438 THR A C 1
ATOM 3432 O O . THR A 1 438 ? 18.622 -8.423 -23.511 1.00 93.81 438 THR A O 1
ATOM 3435 N N . PHE A 1 439 ? 18.086 -10.317 -24.601 1.00 93.75 439 PHE A N 1
ATOM 3436 C CA . PHE A 1 439 ? 18.046 -11.192 -23.424 1.00 93.75 439 PHE A CA 1
ATOM 3437 C C . PHE A 1 439 ? 19.175 -12.240 -23.544 1.00 93.75 439 PHE A C 1
ATOM 3439 O O . PHE A 1 439 ? 19.169 -13.008 -24.508 1.00 93.75 439 PHE A O 1
ATOM 3446 N N . PRO A 1 440 ? 20.184 -12.244 -22.651 1.00 93.25 440 PRO A N 1
ATOM 3447 C CA . PRO A 1 440 ? 20.376 -11.296 -21.558 1.00 93.25 440 PRO A CA 1
ATOM 3448 C C . PRO A 1 440 ? 20.863 -9.921 -22.063 1.00 93.25 440 PRO A C 1
ATOM 3450 O O . PRO A 1 440 ? 21.534 -9.835 -23.104 1.00 93.25 440 PRO A O 1
ATOM 3453 N N . PRO A 1 441 ? 20.557 -8.831 -21.343 1.00 94.50 441 PRO A N 1
ATOM 3454 C CA . PRO A 1 441 ? 21.011 -7.496 -21.713 1.00 94.50 441 PRO A CA 1
ATOM 3455 C C . PRO A 1 441 ? 22.483 -7.280 -21.342 1.00 94.50 441 PRO A C 1
ATOM 3457 O O . PRO A 1 441 ? 23.001 -7.844 -20.379 1.00 94.50 441 PRO A O 1
ATOM 3460 N N . SER A 1 442 ? 23.173 -6.405 -22.079 1.00 93.31 442 SER A N 1
ATOM 3461 C CA . SER A 1 442 ? 24.528 -5.949 -21.735 1.00 93.31 442 SER A CA 1
ATOM 3462 C C . SER A 1 442 ? 24.748 -4.458 -22.010 1.00 93.31 442 SER A C 1
ATOM 3464 O O . SER A 1 442 ? 24.042 -3.820 -22.798 1.00 93.31 442 SER A O 1
ATOM 3466 N N . SER A 1 443 ? 25.736 -3.866 -21.333 1.00 93.06 443 SER A N 1
ATOM 3467 C CA . SER A 1 443 ? 26.061 -2.447 -21.477 1.00 93.06 443 SER A CA 1
ATOM 3468 C C . SER A 1 443 ? 27.099 -2.188 -22.578 1.00 93.06 443 SER A C 1
ATOM 3470 O O . SER A 1 443 ? 27.922 -3.032 -22.938 1.00 93.06 443 SER A O 1
ATOM 3472 N N . TYR A 1 444 ? 27.085 -0.963 -23.108 1.00 90.06 444 TYR A N 1
ATOM 3473 C CA . TYR A 1 444 ? 28.110 -0.478 -24.041 1.00 90.06 444 TYR A CA 1
ATOM 3474 C C . TYR A 1 444 ? 29.364 0.054 -23.346 1.00 90.06 444 TYR A C 1
ATOM 3476 O O . TYR A 1 444 ? 30.429 0.109 -23.953 1.00 90.06 444 TYR A O 1
ATOM 3484 N N . THR A 1 445 ? 29.238 0.474 -22.086 1.00 86.94 445 THR A N 1
ATOM 3485 C CA . THR A 1 445 ? 30.335 1.054 -21.305 1.00 86.94 445 THR A CA 1
ATOM 3486 C C . THR A 1 445 ? 30.387 0.408 -19.927 1.00 86.94 445 THR A C 1
ATOM 3488 O O . THR A 1 445 ? 29.365 -0.039 -19.402 1.00 86.94 445 THR A O 1
ATOM 3491 N N . GLY A 1 446 ? 31.567 0.413 -19.305 1.00 82.06 446 GLY A N 1
ATOM 3492 C CA . GLY A 1 446 ? 31.756 -0.081 -17.936 1.00 82.06 446 GLY A CA 1
ATOM 3493 C C . GLY A 1 446 ? 31.243 0.861 -16.841 1.00 82.06 446 GLY A C 1
ATOM 3494 O O . GLY A 1 446 ? 31.507 0.613 -15.671 1.00 82.06 446 GLY A O 1
ATOM 3495 N N . ARG A 1 447 ? 30.558 1.963 -17.191 1.00 80.31 447 ARG A N 1
ATOM 3496 C CA . ARG A 1 447 ? 30.082 2.963 -16.217 1.00 80.31 447 ARG A CA 1
ATOM 3497 C C . ARG A 1 447 ? 28.871 2.516 -15.390 1.00 80.31 447 ARG A C 1
ATOM 3499 O O . ARG A 1 447 ? 28.602 3.145 -14.373 1.00 80.31 447 ARG A O 1
ATOM 3506 N N . GLY A 1 448 ? 28.151 1.478 -15.816 1.00 82.50 448 GLY A N 1
ATOM 3507 C CA . GLY A 1 448 ? 26.867 1.088 -15.217 1.00 82.50 448 GLY A CA 1
ATOM 3508 C C . GLY A 1 448 ? 25.709 2.021 -15.605 1.00 82.50 448 GLY A C 1
ATOM 3509 O O . GLY A 1 448 ? 25.848 2.836 -16.523 1.00 82.50 448 GLY A O 1
ATOM 3510 N N . GLY A 1 449 ? 24.563 1.887 -14.925 1.00 83.00 449 GLY A N 1
ATOM 3511 C CA . GLY A 1 449 ? 23.371 2.721 -15.132 1.00 83.00 449 GLY A CA 1
ATOM 3512 C C . GLY A 1 449 ? 22.415 2.232 -16.226 1.00 83.00 449 GLY A C 1
ATOM 3513 O O . GLY A 1 449 ? 21.671 3.037 -16.789 1.00 83.00 449 GLY A O 1
ATOM 3514 N N . VAL A 1 450 ? 22.457 0.943 -16.578 1.00 88.69 450 VAL A N 1
ATOM 3515 C CA . VAL A 1 450 ? 21.555 0.334 -17.566 1.00 88.69 450 VAL A CA 1
ATOM 3516 C C . VAL A 1 450 ? 20.561 -0.543 -16.817 1.00 88.69 450 VAL A C 1
ATOM 3518 O O . VAL A 1 450 ? 20.891 -1.657 -16.429 1.00 88.69 450 VAL A O 1
ATOM 3521 N N . ALA A 1 451 ? 19.342 -0.034 -16.631 1.00 89.69 451 ALA A N 1
ATOM 3522 C CA . ALA A 1 451 ? 18.343 -0.660 -15.768 1.00 89.69 451 ALA A CA 1
ATOM 3523 C C . ALA A 1 451 ? 18.016 -2.116 -16.145 1.00 89.69 451 ALA A C 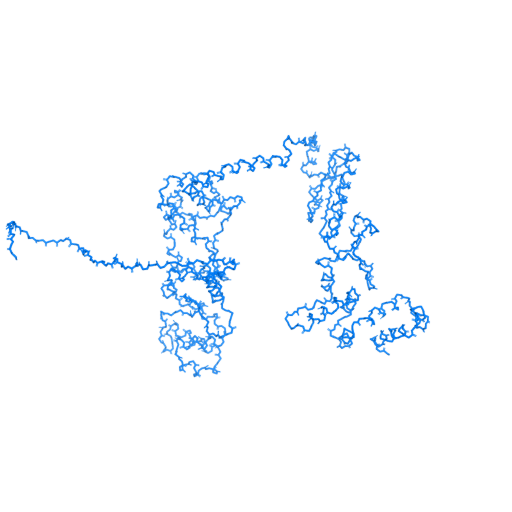1
ATOM 3525 O O . ALA A 1 451 ? 17.806 -2.920 -15.251 1.00 89.69 451 ALA A O 1
ATOM 3526 N N . THR A 1 452 ? 18.004 -2.476 -17.433 1.00 90.50 452 THR A N 1
ATOM 3527 C CA . THR A 1 452 ? 17.759 -3.866 -17.868 1.00 90.50 452 THR A CA 1
ATOM 3528 C C . THR A 1 452 ? 18.901 -4.798 -17.469 1.00 90.50 452 THR A C 1
ATOM 3530 O O . THR A 1 452 ? 18.648 -5.892 -16.985 1.00 90.50 452 THR A O 1
ATOM 3533 N N . VAL A 1 453 ? 20.156 -4.344 -17.571 1.00 93.69 453 VAL A N 1
ATOM 3534 C CA . VAL A 1 453 ? 21.331 -5.088 -17.076 1.00 93.69 453 VAL A CA 1
ATOM 3535 C C . VAL A 1 453 ? 21.265 -5.237 -15.562 1.00 93.69 453 VAL A C 1
ATOM 3537 O O . VAL A 1 453 ? 21.412 -6.338 -15.058 1.00 93.69 453 VAL A O 1
ATOM 3540 N N . GLU A 1 454 ? 20.948 -4.162 -14.838 1.00 92.50 454 GLU A N 1
ATOM 3541 C CA . GLU A 1 454 ? 20.783 -4.207 -13.378 1.00 92.50 454 GLU A CA 1
ATOM 3542 C C . GLU A 1 454 ? 19.647 -5.157 -12.955 1.00 92.50 454 GLU A C 1
ATOM 3544 O O . GLU A 1 454 ? 19.767 -5.881 -11.969 1.00 92.50 454 GLU A O 1
ATOM 3549 N N . GLN A 1 455 ? 18.539 -5.174 -13.703 1.00 93.19 455 GLN A N 1
ATOM 3550 C CA . GLN A 1 455 ? 17.415 -6.084 -13.479 1.00 93.19 455 GLN A CA 1
ATOM 3551 C C . GLN A 1 455 ? 17.776 -7.528 -13.803 1.00 93.19 455 GLN A C 1
ATOM 3553 O O . GLN A 1 455 ? 17.362 -8.419 -13.068 1.00 93.19 455 GLN A O 1
ATOM 3558 N N . TRP A 1 456 ? 18.549 -7.755 -14.862 1.00 93.38 456 TRP A N 1
ATOM 3559 C CA . TRP A 1 456 ? 19.061 -9.069 -15.217 1.00 93.38 456 TRP A CA 1
ATOM 3560 C C . TRP A 1 456 ? 20.042 -9.593 -14.168 1.00 93.38 456 TRP A C 1
ATOM 3562 O O . TRP A 1 456 ? 19.877 -10.715 -13.706 1.00 93.38 456 TRP A O 1
ATOM 3572 N N . ASP A 1 457 ? 20.986 -8.773 -13.709 1.00 91.75 457 ASP A N 1
ATOM 3573 C CA . ASP A 1 457 ? 21.905 -9.137 -12.628 1.00 91.75 457 ASP A CA 1
ATOM 3574 C C . ASP A 1 457 ? 21.116 -9.498 -11.352 1.00 91.75 457 ASP A C 1
ATOM 3576 O O . ASP A 1 457 ? 21.376 -10.516 -10.706 1.00 91.75 457 ASP A O 1
ATOM 3580 N N . ALA A 1 458 ? 20.082 -8.713 -11.018 1.00 90.44 458 ALA A N 1
ATOM 3581 C CA . ALA A 1 458 ? 19.186 -9.008 -9.899 1.00 90.44 458 ALA A CA 1
ATOM 3582 C C . ALA A 1 458 ? 18.369 -10.297 -10.106 1.00 90.44 458 ALA A C 1
ATOM 3584 O O . ALA A 1 458 ? 18.114 -11.029 -9.153 1.00 90.44 458 ALA A O 1
ATOM 3585 N N . ALA A 1 459 ? 17.959 -10.582 -11.339 1.00 88.56 459 ALA A N 1
ATOM 3586 C CA . ALA A 1 459 ? 17.282 -11.813 -11.723 1.00 88.56 459 ALA A CA 1
ATOM 3587 C C . ALA A 1 459 ? 18.199 -13.036 -11.604 1.00 88.56 459 ALA A C 1
ATOM 3589 O O . ALA A 1 459 ? 17.784 -14.065 -11.077 1.00 88.56 459 ALA A O 1
ATOM 3590 N N . GLN A 1 460 ? 19.450 -12.925 -12.050 1.00 87.19 460 GLN A N 1
ATOM 3591 C CA . GLN A 1 460 ? 20.441 -13.990 -11.941 1.00 87.19 460 GLN A CA 1
ATOM 3592 C C . GLN A 1 460 ? 20.741 -14.337 -10.486 1.00 87.19 460 GLN A C 1
ATOM 3594 O O . GLN A 1 460 ? 20.838 -15.517 -10.162 1.00 87.19 460 GLN A O 1
ATOM 3599 N N . ALA A 1 461 ? 20.785 -13.340 -9.599 1.00 82.75 461 ALA A N 1
ATOM 3600 C CA . ALA A 1 461 ? 20.944 -13.574 -8.167 1.00 82.75 461 ALA A CA 1
ATOM 3601 C C . ALA A 1 461 ? 19.821 -14.448 -7.564 1.00 82.75 461 ALA A C 1
ATOM 3603 O O . ALA A 1 461 ? 20.042 -15.103 -6.552 1.00 82.75 461 ALA A O 1
ATOM 3604 N N . LEU A 1 462 ? 18.630 -14.500 -8.180 1.00 76.50 462 LEU A N 1
ATOM 3605 C CA . LEU A 1 462 ? 17.538 -15.400 -7.770 1.00 76.50 462 LEU A CA 1
ATOM 3606 C C . LEU A 1 462 ? 17.709 -16.839 -8.287 1.00 76.50 462 LEU A C 1
ATOM 3608 O O . LEU A 1 462 ? 17.037 -17.743 -7.794 1.00 76.50 462 LEU A O 1
ATOM 3612 N N . LEU A 1 463 ? 18.553 -17.047 -9.302 1.00 73.81 463 LEU A N 1
ATOM 3613 C CA . LEU A 1 463 ? 18.857 -18.357 -9.889 1.00 73.81 463 LEU A CA 1
ATOM 3614 C C . LEU A 1 463 ? 20.077 -19.023 -9.239 1.00 73.81 463 LEU A C 1
ATOM 3616 O O . LEU A 1 463 ? 20.295 -20.220 -9.438 1.00 73.81 463 LEU A O 1
ATOM 3620 N N . GLU A 1 464 ? 20.875 -18.272 -8.477 1.00 76.44 464 GLU A N 1
ATOM 3621 C CA . GLU A 1 464 ? 21.952 -18.834 -7.668 1.00 76.44 464 GLU A CA 1
ATOM 3622 C C . GLU A 1 464 ? 21.349 -19.676 -6.526 1.00 76.44 464 GLU A C 1
ATOM 3624 O O . GLU A 1 464 ? 20.466 -19.197 -5.811 1.00 76.44 464 GLU A O 1
ATOM 3629 N N . PRO A 1 465 ? 21.772 -20.940 -6.337 1.00 62.44 465 PRO A N 1
ATOM 3630 C CA . PRO A 1 465 ? 21.255 -21.760 -5.247 1.00 62.44 465 PRO A CA 1
ATOM 3631 C C . PRO A 1 465 ? 21.605 -21.115 -3.898 1.00 62.44 465 PRO A C 1
ATOM 3633 O O . PRO A 1 465 ? 22.752 -20.716 -3.688 1.00 62.44 465 PRO A O 1
ATOM 3636 N N . GLU A 1 466 ? 20.640 -21.023 -2.971 1.00 56.38 466 GLU A N 1
ATOM 3637 C CA . GLU A 1 466 ? 20.924 -20.535 -1.613 1.00 56.38 466 GLU A CA 1
ATOM 3638 C C . GLU A 1 466 ? 22.053 -21.376 -0.980 1.00 56.38 466 GLU A C 1
ATOM 3640 O O . GLU A 1 466 ? 22.035 -22.606 -1.101 1.00 56.38 466 GLU A O 1
ATOM 3645 N N . PRO A 1 467 ? 23.044 -20.764 -0.304 1.00 55.41 467 PRO A N 1
ATOM 3646 C CA . PRO A 1 467 ? 24.127 -21.522 0.312 1.00 55.41 467 PRO A CA 1
ATOM 3647 C C . PRO A 1 467 ? 23.575 -22.465 1.394 1.00 55.41 467 PRO A C 1
ATOM 3649 O O . PRO A 1 467 ? 22.839 -22.037 2.285 1.00 55.41 467 PRO A O 1
ATOM 3652 N N . GLU A 1 468 ? 23.930 -23.754 1.313 1.00 56.75 468 GLU A N 1
ATOM 3653 C CA . GLU A 1 468 ? 23.456 -24.798 2.232 1.00 56.75 468 GLU A CA 1
ATOM 3654 C C . GLU A 1 468 ? 23.758 -24.451 3.703 1.00 56.75 468 GLU A C 1
ATOM 3656 O O . GLU A 1 468 ? 24.880 -24.114 4.083 1.00 56.75 468 GLU A O 1
ATOM 3661 N N . ALA A 1 469 ? 22.717 -24.528 4.533 1.00 59.84 469 ALA A N 1
ATOM 3662 C CA . ALA A 1 469 ? 22.719 -24.157 5.943 1.00 59.84 469 ALA A CA 1
ATOM 3663 C C . ALA A 1 469 ? 23.537 -25.115 6.830 1.00 59.84 469 ALA A C 1
ATOM 3665 O O . ALA A 1 469 ? 23.393 -26.333 6.734 1.00 59.84 469 ALA A O 1
ATOM 3666 N N . GLU A 1 470 ? 24.281 -24.586 7.807 1.00 46.25 470 GLU A N 1
ATOM 3667 C CA . GLU A 1 470 ? 24.886 -25.417 8.855 1.00 46.25 470 GLU A CA 1
ATOM 3668 C C . GLU A 1 470 ? 23.820 -25.878 9.870 1.00 46.25 470 GLU A C 1
ATOM 3670 O O . GLU A 1 470 ? 23.390 -25.139 10.760 1.00 46.25 470 GLU A O 1
ATOM 3675 N N . ARG A 1 471 ? 23.409 -27.145 9.768 1.00 38.97 471 ARG A N 1
ATOM 3676 C CA . ARG A 1 471 ? 23.171 -27.986 10.950 1.00 38.97 471 ARG A CA 1
ATOM 3677 C C . ARG A 1 471 ? 24.228 -29.085 10.943 1.00 38.97 471 ARG A C 1
ATOM 3679 O O . ARG A 1 471 ? 24.358 -29.791 9.949 1.00 38.97 471 ARG A O 1
ATOM 3686 N N . GLU A 1 472 ? 24.963 -29.198 12.044 1.00 43.25 472 GLU A N 1
ATOM 3687 C CA . GLU A 1 472 ? 26.036 -30.176 12.249 1.00 43.25 472 GLU A CA 1
ATOM 3688 C C . GLU A 1 472 ? 25.576 -31.643 12.126 1.00 43.25 472 GLU A C 1
ATOM 3690 O O . GLU A 1 472 ? 24.605 -32.064 12.755 1.00 43.25 472 GLU A O 1
ATOM 3695 N N . GLU A 1 473 ? 26.355 -32.365 11.310 1.00 48.88 473 GLU A N 1
ATOM 3696 C CA . GLU A 1 473 ? 26.989 -33.681 11.524 1.00 48.88 473 GLU A CA 1
ATOM 3697 C C . GLU A 1 473 ? 26.132 -34.900 11.927 1.00 48.88 473 GLU A C 1
ATOM 3699 O O . GLU A 1 473 ? 25.701 -35.036 13.066 1.00 48.88 473 GLU A O 1
ATOM 3704 N N . ASP A 1 474 ? 25.983 -35.866 11.005 1.00 35.72 474 ASP A N 1
ATOM 3705 C CA . ASP A 1 474 ? 26.787 -37.111 11.002 1.00 35.72 474 ASP A CA 1
ATOM 3706 C C . ASP A 1 474 ? 26.466 -37.966 9.748 1.00 35.72 474 ASP A C 1
ATOM 3708 O O . ASP A 1 474 ? 25.302 -38.188 9.407 1.00 35.72 474 ASP A O 1
ATOM 3712 N N . ALA A 1 475 ? 27.491 -38.463 9.051 1.00 39.22 475 ALA A N 1
ATOM 3713 C CA . ALA A 1 475 ? 27.367 -39.404 7.922 1.00 39.22 475 ALA A CA 1
ATOM 3714 C C . ALA A 1 475 ? 27.423 -40.874 8.433 1.00 39.22 475 ALA A C 1
ATOM 3716 O O . ALA A 1 475 ? 27.898 -41.098 9.546 1.00 39.22 475 ALA A O 1
ATOM 3717 N N . PRO A 1 476 ? 27.015 -41.913 7.661 1.00 40.91 476 PRO A N 1
ATOM 3718 C CA . PRO A 1 476 ? 27.883 -42.362 6.570 1.00 40.91 476 PRO A CA 1
ATOM 3719 C C . PRO A 1 476 ? 27.180 -42.848 5.288 1.00 40.91 476 PRO A C 1
ATOM 3721 O O . PRO A 1 476 ? 26.070 -43.378 5.278 1.00 40.91 476 PRO A O 1
ATOM 3724 N N . GLN A 1 477 ? 27.936 -42.698 4.201 1.00 47.97 477 GLN A N 1
ATOM 3725 C CA . GLN A 1 477 ? 27.715 -43.200 2.845 1.00 47.97 477 GLN A CA 1
ATOM 3726 C C . GLN A 1 477 ? 27.509 -44.722 2.785 1.00 47.97 477 GLN A C 1
ATOM 3728 O O . GLN A 1 477 ? 28.158 -45.456 3.527 1.00 47.97 477 GLN A O 1
ATOM 3733 N N . THR A 1 478 ? 26.756 -45.203 1.789 1.00 33.22 478 THR A N 1
ATOM 3734 C CA . THR A 1 478 ? 27.110 -46.452 1.088 1.00 33.22 478 THR A CA 1
ATOM 3735 C C . THR A 1 478 ? 26.778 -46.372 -0.405 1.00 33.22 478 THR A C 1
ATOM 3737 O O . THR A 1 478 ? 25.719 -45.893 -0.800 1.00 33.22 478 THR A O 1
ATOM 3740 N N . ASP A 1 479 ? 27.751 -46.824 -1.197 1.00 38.59 479 ASP A N 1
ATOM 3741 C CA . ASP A 1 479 ? 27.766 -47.033 -2.646 1.00 38.59 479 ASP A CA 1
ATOM 3742 C C . ASP A 1 479 ? 26.504 -47.693 -3.220 1.00 38.59 479 ASP A C 1
ATOM 3744 O O . ASP A 1 479 ? 26.000 -48.659 -2.651 1.00 38.59 479 ASP A O 1
ATOM 3748 N N . ALA A 1 480 ? 26.116 -47.292 -4.436 1.00 32.28 480 ALA A N 1
ATOM 3749 C CA . ALA A 1 480 ? 26.270 -48.137 -5.630 1.00 32.28 480 ALA A CA 1
ATOM 3750 C C . ALA A 1 480 ? 25.514 -47.554 -6.839 1.00 32.28 480 ALA A C 1
ATOM 3752 O O . ALA A 1 480 ? 24.291 -47.479 -6.855 1.00 32.28 480 ALA A O 1
ATOM 3753 N N . SER A 1 481 ? 26.276 -47.192 -7.874 1.00 36.62 481 SER A N 1
ATOM 3754 C CA . SER A 1 481 ? 26.080 -47.629 -9.265 1.00 36.62 481 SER A CA 1
ATOM 3755 C C . SER A 1 481 ? 24.671 -48.101 -9.672 1.00 36.62 481 SER A C 1
ATOM 3757 O O . SER A 1 481 ? 24.274 -49.200 -9.288 1.00 36.62 481 SER A O 1
ATOM 3759 N N . LEU A 1 482 ? 24.006 -47.344 -10.560 1.00 35.12 482 LEU A N 1
ATOM 3760 C CA . LEU A 1 482 ? 23.465 -47.782 -11.869 1.00 35.12 482 LEU A CA 1
ATOM 3761 C C . LEU A 1 482 ? 22.463 -46.737 -12.406 1.00 35.12 482 LEU A C 1
ATOM 3763 O O . LEU A 1 482 ? 21.253 -46.867 -12.248 1.00 35.12 482 LEU A O 1
ATOM 3767 N N . LEU A 1 483 ? 22.972 -45.718 -13.096 1.00 33.91 483 LEU A N 1
ATOM 3768 C CA . LEU A 1 483 ? 22.314 -45.244 -14.309 1.00 33.91 483 LEU A CA 1
ATOM 3769 C C . LEU A 1 483 ? 23.088 -45.878 -15.454 1.00 33.91 483 LEU A C 1
ATOM 3771 O O . LEU A 1 483 ? 24.286 -45.645 -15.542 1.00 33.91 483 LEU A O 1
ATOM 3775 N N . GLU A 1 484 ? 22.415 -46.626 -16.317 1.00 32.12 484 GLU A N 1
ATOM 3776 C CA . GLU A 1 484 ? 22.580 -46.402 -17.749 1.00 32.12 484 GLU A CA 1
ATOM 3777 C C . GLU A 1 484 ? 21.241 -46.621 -18.472 1.00 32.12 484 GLU A C 1
ATOM 3779 O O . GLU A 1 484 ? 20.346 -47.286 -17.939 1.00 32.12 484 GLU A O 1
ATOM 3784 N N . PRO A 1 485 ? 21.060 -45.945 -19.617 1.00 40.88 485 PRO A N 1
ATOM 3785 C CA . PRO A 1 485 ? 19.782 -45.408 -20.053 1.00 40.88 485 PRO A CA 1
ATOM 3786 C C . PRO A 1 485 ? 19.108 -46.298 -21.100 1.00 40.88 485 PRO A C 1
ATOM 3788 O O . PRO A 1 485 ? 19.757 -47.084 -21.784 1.00 40.88 485 PRO A O 1
ATOM 3791 N N . VAL A 1 486 ? 17.809 -46.088 -21.309 1.00 31.28 486 VAL A N 1
ATOM 3792 C CA . VAL A 1 486 ? 17.199 -46.357 -22.614 1.00 31.28 486 VAL A CA 1
ATOM 3793 C C . VAL A 1 486 ? 16.409 -45.127 -23.022 1.00 31.28 486 VAL A C 1
ATOM 3795 O O . VAL A 1 486 ? 15.290 -44.899 -22.574 1.00 31.28 486 VAL A O 1
ATOM 3798 N N . GLY A 1 487 ? 17.029 -44.342 -23.888 1.00 37.25 487 GLY A N 1
ATOM 3799 C CA . GLY A 1 487 ? 16.340 -43.538 -24.873 1.00 37.25 487 GLY A CA 1
ATOM 3800 C C . GLY A 1 487 ? 17.168 -43.628 -26.141 1.00 37.25 487 GLY A C 1
ATOM 3801 O O . GLY A 1 487 ? 18.323 -43.215 -26.128 1.00 37.25 487 GLY A O 1
ATOM 3802 N N . GLN A 1 488 ? 16.605 -44.206 -27.194 1.00 32.22 488 GLN A N 1
ATOM 3803 C CA . GLN A 1 488 ? 16.809 -43.675 -28.532 1.00 32.22 488 GLN A CA 1
ATOM 3804 C C . GLN A 1 488 ? 15.691 -44.171 -29.441 1.00 32.22 488 GLN A C 1
ATOM 3806 O O . GLN A 1 488 ? 15.561 -45.362 -29.728 1.00 32.22 488 GLN A O 1
ATOM 3811 N N . ASP A 1 489 ? 14.841 -43.193 -29.734 1.00 34.25 489 ASP A N 1
ATOM 3812 C CA . ASP A 1 489 ? 14.112 -42.933 -30.967 1.00 34.25 489 ASP A CA 1
ATOM 3813 C C . ASP A 1 489 ? 14.539 -43.767 -32.177 1.00 34.25 489 ASP A C 1
ATOM 3815 O O . ASP A 1 489 ? 15.726 -44.016 -32.383 1.00 34.25 489 ASP A O 1
ATOM 3819 N N . ASP A 1 490 ? 13.574 -44.103 -33.035 1.00 33.34 490 ASP A N 1
ATOM 3820 C CA . ASP A 1 490 ? 13.474 -43.381 -34.310 1.00 33.34 490 ASP A CA 1
ATOM 3821 C C . ASP A 1 490 ? 12.163 -43.716 -35.068 1.00 33.34 490 ASP A C 1
ATOM 3823 O O . ASP A 1 490 ? 11.389 -44.560 -34.607 1.00 33.34 490 ASP A O 1
ATOM 3827 N N . PRO A 1 491 ? 11.826 -42.981 -36.148 1.00 44.47 491 PRO A N 1
ATOM 3828 C CA . PRO A 1 491 ? 10.547 -42.292 -36.293 1.00 44.47 491 PRO A CA 1
ATOM 3829 C C . PRO A 1 491 ? 9.608 -42.965 -37.305 1.00 44.47 491 PRO A C 1
ATOM 3831 O O . PRO A 1 491 ? 10.018 -43.834 -38.072 1.00 44.47 491 PRO A O 1
ATOM 3834 N N . ASP A 1 492 ? 8.365 -42.484 -37.373 1.00 32.38 492 ASP A N 1
ATOM 3835 C CA . ASP A 1 492 ? 7.422 -42.829 -38.443 1.00 32.38 492 ASP A CA 1
ATOM 3836 C C . ASP A 1 492 ? 7.160 -41.594 -39.335 1.00 32.38 492 ASP A C 1
ATOM 3838 O O . ASP A 1 492 ? 6.792 -40.536 -38.807 1.00 32.38 492 ASP A O 1
ATOM 3842 N N . PRO A 1 493 ? 7.388 -41.660 -40.662 1.00 44.06 493 PRO A N 1
ATOM 3843 C CA . PRO A 1 493 ? 7.118 -40.567 -41.586 1.00 44.06 493 PRO A CA 1
ATOM 3844 C C . PRO A 1 493 ? 5.685 -40.628 -42.140 1.00 44.06 493 PRO A C 1
ATOM 3846 O O . PRO A 1 493 ? 5.059 -41.676 -42.255 1.00 44.06 493 PRO A O 1
ATOM 3849 N N . ALA A 1 494 ? 5.166 -39.460 -42.505 1.00 37.94 494 ALA A N 1
ATOM 3850 C CA . ALA A 1 494 ? 3.800 -39.269 -42.969 1.00 37.94 494 ALA A CA 1
ATOM 3851 C C . ALA A 1 494 ? 3.548 -39.677 -44.437 1.00 37.94 494 ALA A C 1
ATOM 3853 O O . ALA A 1 494 ? 4.442 -39.605 -45.279 1.00 37.94 494 ALA A O 1
ATOM 3854 N N . ALA A 1 495 ? 2.251 -39.882 -44.700 1.00 34.62 495 ALA A N 1
ATOM 3855 C CA . ALA A 1 495 ? 1.505 -39.728 -45.956 1.00 34.62 495 ALA A CA 1
ATOM 3856 C C . ALA A 1 495 ? 1.370 -40.950 -46.886 1.00 34.62 495 ALA A C 1
ATOM 3858 O O . ALA A 1 495 ? 2.260 -41.313 -47.648 1.00 34.62 495 ALA A O 1
ATOM 3859 N N . ASP A 1 496 ? 0.151 -41.490 -46.852 1.00 31.19 496 ASP A N 1
ATOM 3860 C CA . ASP A 1 496 ? -0.516 -42.264 -47.894 1.00 31.19 496 ASP A CA 1
ATOM 3861 C C . ASP A 1 496 ? -1.068 -41.288 -48.951 1.00 31.19 496 ASP A C 1
ATOM 3863 O O . ASP A 1 496 ? -1.828 -40.385 -48.603 1.00 31.19 496 ASP A O 1
ATOM 3867 N N . GLU A 1 497 ? -0.652 -41.434 -50.211 1.00 33.47 497 GLU A N 1
ATOM 3868 C CA . GLU A 1 497 ? -1.537 -41.333 -51.378 1.00 33.47 497 GLU A CA 1
ATOM 3869 C C . GLU A 1 497 ? -0.831 -41.881 -52.638 1.00 33.47 497 GLU A C 1
ATOM 3871 O O . GLU A 1 497 ? 0.199 -41.372 -53.083 1.00 33.47 497 GLU A O 1
ATOM 3876 N N . SER A 1 498 ? -1.497 -42.867 -53.248 1.00 30.12 498 SER A N 1
ATOM 3877 C CA . SER A 1 498 ? -1.477 -43.287 -54.661 1.00 30.12 498 SER A CA 1
ATOM 3878 C C . SER A 1 498 ? -0.696 -44.557 -55.082 1.00 30.12 498 SER A C 1
ATOM 3880 O O . SER A 1 498 ? 0.528 -44.613 -55.100 1.00 30.12 498 SER A O 1
ATOM 3882 N N . GLU A 1 499 ? -1.517 -45.510 -55.554 1.00 32.72 499 GLU A N 1
ATOM 3883 C CA . GLU A 1 499 ? -1.326 -46.486 -56.647 1.00 32.72 499 GLU A CA 1
ATOM 3884 C C . GLU A 1 499 ? -0.819 -47.921 -56.370 1.00 32.72 499 GLU A C 1
ATOM 3886 O O . GLU A 1 499 ? 0.285 -48.149 -55.892 1.00 32.72 499 GLU A O 1
ATOM 3891 N N . GLY A 1 500 ? -1.630 -48.887 -56.844 1.00 30.53 500 GLY A N 1
ATOM 3892 C CA . GLY A 1 500 ? -1.215 -50.216 -57.332 1.00 30.53 500 GLY A CA 1
ATOM 3893 C C . GLY A 1 500 ? -1.368 -51.360 -56.327 1.00 30.53 500 GLY A C 1
ATOM 3894 O O . GLY A 1 500 ? -0.555 -51.512 -55.431 1.00 30.53 500 GLY A O 1
ATOM 3895 N N . GLU A 1 501 ? -2.486 -52.087 -56.331 1.00 32.81 501 GLU A N 1
ATOM 3896 C CA . GLU A 1 501 ? -2.675 -53.362 -57.060 1.00 32.81 501 GLU A CA 1
ATOM 3897 C C . GLU A 1 501 ? -1.955 -54.589 -56.451 1.00 32.81 501 GLU A C 1
ATOM 3899 O O . GLU A 1 501 ? -0.741 -54.722 -56.491 1.00 32.81 501 GLU A O 1
ATOM 3904 N N . GLU A 1 502 ? -2.810 -55.500 -55.968 1.00 34.00 502 GLU A N 1
ATOM 3905 C CA . GLU A 1 502 ? -2.764 -56.967 -56.096 1.00 34.00 502 GLU A CA 1
ATOM 3906 C C . GLU A 1 502 ? -1.739 -57.844 -55.331 1.00 34.00 502 GLU A C 1
ATOM 3908 O O . GLU A 1 502 ? -0.532 -57.811 -55.525 1.00 34.00 502 GLU A O 1
ATOM 3913 N N . GLU A 1 503 ? -2.357 -58.750 -54.557 1.00 35.03 503 GLU A N 1
ATOM 3914 C CA . GLU A 1 503 ? -2.040 -60.172 -54.336 1.00 35.03 503 GLU A CA 1
ATOM 3915 C C . GLU A 1 503 ? -0.852 -60.610 -53.442 1.00 35.03 503 GLU A C 1
ATOM 3917 O O . GLU A 1 503 ? 0.328 -60.446 -53.730 1.00 35.03 503 GLU A O 1
ATOM 3922 N N . GLU A 1 504 ? -1.254 -61.258 -52.336 1.00 36.22 504 GLU A N 1
ATOM 3923 C CA . GLU A 1 504 ? -0.755 -62.513 -51.734 1.00 36.22 504 GLU A CA 1
ATOM 3924 C C . GLU A 1 504 ? 0.283 -63.369 -52.515 1.00 36.22 504 GLU A C 1
ATOM 3926 O O . GLU A 1 504 ? 0.377 -63.294 -53.735 1.00 36.22 504 GLU A O 1
ATOM 3931 N N . PRO A 1 505 ? 0.874 -64.420 -51.898 1.00 50.22 505 PRO A N 1
ATOM 3932 C CA . PRO A 1 505 ? 1.162 -64.665 -50.481 1.00 50.22 505 PRO A CA 1
ATOM 3933 C C . PRO A 1 505 ? 2.579 -65.258 -50.270 1.00 50.22 505 PRO A C 1
ATOM 3935 O O . PRO A 1 505 ? 3.278 -65.648 -51.202 1.00 50.22 505 PRO A O 1
ATOM 3938 N N . GLY A 1 506 ? 2.929 -65.509 -49.005 1.00 33.44 506 GLY A N 1
ATOM 3939 C CA . GLY A 1 506 ? 3.572 -66.787 -48.678 1.00 33.44 506 GLY A CA 1
ATOM 3940 C C . GLY A 1 506 ? 5.013 -66.755 -48.169 1.00 33.44 506 GLY A C 1
ATOM 3941 O O . GLY A 1 506 ? 5.965 -66.594 -48.915 1.00 33.44 506 GLY A O 1
ATOM 3942 N N . GLN A 1 507 ? 5.113 -67.103 -46.884 1.00 36.47 507 GLN A N 1
ATOM 3943 C CA . GLN A 1 507 ? 6.030 -68.110 -46.335 1.00 36.47 507 GLN A CA 1
ATOM 3944 C C . GLN A 1 507 ? 7.556 -67.919 -46.463 1.00 36.47 507 GLN A C 1
ATOM 3946 O O . GLN A 1 507 ? 8.173 -68.231 -47.469 1.00 36.47 507 GLN A O 1
ATOM 3951 N N . LEU A 1 508 ? 8.134 -67.605 -45.297 1.00 35.12 508 LEU A N 1
ATOM 3952 C CA . LEU A 1 508 ? 9.040 -68.458 -44.504 1.00 35.12 508 LEU A CA 1
ATOM 3953 C C . LEU A 1 508 ? 10.290 -69.090 -45.151 1.00 35.12 508 LEU A C 1
ATOM 3955 O O . LEU A 1 508 ? 10.203 -69.935 -46.035 1.00 35.12 508 LEU A O 1
ATOM 3959 N N . ALA A 1 509 ? 11.388 -68.867 -44.412 1.00 34.38 509 ALA A N 1
ATOM 3960 C CA . ALA A 1 509 ? 12.689 -69.545 -44.401 1.00 34.38 509 ALA A CA 1
ATOM 3961 C C . ALA A 1 509 ? 13.635 -69.090 -45.527 1.00 34.38 509 ALA A C 1
ATOM 3963 O O . ALA A 1 509 ? 13.273 -69.095 -46.694 1.00 34.38 509 ALA A O 1
ATOM 3964 N N . ALA A 1 510 ? 14.865 -68.663 -45.243 1.00 39.47 510 ALA A N 1
ATOM 3965 C CA . ALA A 1 510 ? 15.825 -69.165 -44.257 1.00 39.47 510 ALA A CA 1
ATOM 3966 C C . ALA A 1 510 ? 16.814 -68.086 -43.796 1.00 39.47 510 ALA A C 1
ATOM 3968 O O . ALA A 1 510 ? 17.075 -67.165 -44.602 1.00 39.47 510 ALA A O 1
#

pLDDT: mean 82.67, std 15.77, range [30.12, 97.62]

Secondary structure (DSSP, 8-state):
--HHHHHHHHHHHHHTT--HHHHHHHHT--HHHHHHHHHHHTS-HHHHHHHHTTSS-HHHHHHTTTS-HHHHHHHHHHHH-SSS----TTHHHHHHTTT---BGGG-SS-GGG--S-EEE-SSSS-EEES-HHHHHHHHHHHHHHHHHHHHHTT-S-EEEPPTT----GGGEEE--GGGT-EEEEEE-TTS-EEEEEEEEEHHHHHHHHTT------PPPSS-HHHHHHHHHHHHHHHHHHHHT-HHHHHHHHHHHHHH--SS---PPPP---SSHHHHHHHHTSHHHHHHHHHHHHHHHHTT--TT-S-S--TTTSSS---HHHHHHHHTTS-HHHHHHHHHHHHHHHPPSSSHHHHHHHHHTT--HHHH----HHHHHH---HHHHHHHHHHHH-HHHHHHTTTS-HHHHHHHHHHHHHT-TTPPPP-S---TTTSSS---SSTT---HHHHHHHHHHHTTSPPPPP-----------------------------------------

Organism: Sphingobium yanoikuyae (NCBI:txid13690)

Foldseek 3Di:
DDLLVQLQVLLVVVVVPDDLVNVCVVVVHDSLVSVQSPLLSPQDPVLSVCVVVVVADPQQSQLCSQDDPVRSVVLVVQVVDPPHDRDHHPVSQCVQAPRDFQWPVQQPDDPVPQPFDKTDRSPDDTIGTNYDVSRVVNLVVSVVVVQVVCVVVPQLEEAEDDEQDDPPVVQKDAAASVQRFYWYWYAYPSGHIDIDTRIDGPVVVVCVVVVHHPDSPDQDPQHPVRVVVVVVVVVVVVVVVVVVVVVLVLLLVLLCLAQNDPVDDFDFADLADPDPVSSVPSCPFPVNVVLLVLQQLLCVLQVHDPPPPGRHDHDPDPDRDDSVVSSVSSVVDDPVSSVSSVVRSCVRRDYPLALVVLVCCVVVVPDCLVGDADDVVVLVPPDDQQQLLLVLCVQVNPVVSVVCVVPDSVVSSVSSVCQCVVDPPHGHDGSDDQQQSHRQRDDSDPPDDRSSNVNNVVSVVVVPDDPDDDDDDDDDDDDDDDDDDDDDDDDDDDDDDDDDDDDDDDDDDD